Protein AF-A0AAU9JVV6-F1 (afdb_monomer_lite)

Radius of gyration: 43.35 Å; chains: 1; bounding box: 94×38×134 Å

Foldseek 3Di:
DLLLLLLLVVLVVCLVPVDDCNVVSLVVNVVVLVVLVVVLVVLVVCLVVLVVFPLSCLQPDFAQWAWFPVPHTDTGTGRPNVLSVLLNVLSVQLVVCSVPVVRNVRSSCRCNLCNPFRNVVSVLVSLVSSLVVQLVVLVVVVVVVVVVVVVVVVVVVVVLVVVLVVLVVVLVVVLVLVQVLVLLVLVVVLVVVQVVVVVVCVVPVDDPNPVSVVVSVVVSVVDDRDRDPPSVVVVVLVVVLVVLVVVLVCCCVVPQVVVLSVLSSVLSVLLSLLVLLLSLLSVLLSLLLLLLCVVVVRHPCVVPVPTDDRSVVSNVVSVVVNVVSLVVNVVSVVSFDPVLVCQQQADCPDPDPLCRRHLPRSSVVLNVLSNCLSVDDPCNPVSSVVSSVSSVVSSVSSVVSSVVSNVVSVVVSVVSVVVSVVSVVVSVVVSVCCCVPPVVVVVVVVVVVVVVSVVSVVPRDCVVVPPDDDPVVVVVVVVVVVVD

Organism: NCBI:txid1481888

Secondary structure (DSSP, 8-state):
-HHHHHHHHHHHHHHHTT-TTHHHHHHHHHHHHHHHHHHHHHHHHHHHHHTTSGGGGGGTS--EEEEE-SSS-EEEEE-HHHHHHHHHHHHHHHHHTTT-HHHHHHHHHHHHHHHHSHHHHHHHHHHHHHHHHHHHHHHHHHHHHHHHHHHHHHHHHHHHHHHHHHHHHHHHHHHHHHHHHHHHHHHHHHHHHHHHHHHHHHHH----HHHHHHHHHHHHHT-PPP----HHHHHHHHHHHHHHHHHHHHIIIIIIHHHHHHHHHHHHHHHHHHHHHHHHHHHHHHHHHHHHHHTTT--GGGG-TTS---HHHHHHHHHHHHHHHHHHHHHTGGGS-HHHHHHHH---S-SSGGGGGHHHHHHHHHHHHHHHHTT--SSHHHHHHHHHHHHHHHHHHHHHHHHHHHHHHHHHHHHHHHHHHHHHHHHHHHHHHHIIIIIHHHHHHHHHHHHHHHHHHHHS-GGGGTTS--THHHHHHHHHHTT-

pLDDT: mean 82.46, std 12.77, range [29.02, 95.94]

Sequence (484 aa):
MIASAQYARTIDFCAKYDKAEINTYIELLQASKSNFLTHQNNLLNNYYSWSYCDSSKIVKTSFLSTWDFLNTPKVFYKNLHDEIDLFVENSENLIYNLNRPEDYVDSLQFLISNGFGETFKQVNSSLYGLIDCEKNQIYKLNFTVKLLVIIESALAGTCIIVLIMIVYLISKRYNLLWNFIIQAATVTYFDLVALCIDRLSSVHGVNFNQEYQDAVQKNISKGKKVNFTVSSRYILRLLILFSITIVYYVCVHVYIYPTCEKYLIERPELLATYISRRALTPAIGFWAREAGLQRFGKEFWTLNPYFFSNPEEELDKTLSSFYYLNKQLLQRMQYMSSIVKSNLFEYKNTSTPGFKYGTFWYTNLLFYDAWDLQYDKENFFEASQNLTNSLTQLQQLMTKIYEVIDQTSQNMILEKSNFILYAAVAYVLTIIILYFLYYLPYIEYEMERLSKLQVIISIIPPSIKSEKSPKHYQEASFQITTIK

Structure (mmCIF, N/CA/C/O backbone):
data_AF-A0AAU9JVV6-F1
#
_entry.id   AF-A0AAU9JVV6-F1
#
loop_
_atom_site.group_PDB
_atom_site.id
_atom_site.type_symbol
_atom_site.label_atom_id
_atom_site.label_alt_id
_atom_site.label_comp_id
_atom_site.label_asym_id
_atom_site.label_entity_id
_atom_site.label_seq_id
_atom_site.pdbx_PDB_ins_code
_atom_site.Cartn_x
_atom_site.Cartn_y
_atom_site.Cartn_z
_atom_site.occupancy
_atom_site.B_iso_or_equiv
_atom_site.auth_seq_id
_atom_site.auth_comp_id
_atom_site.auth_asym_id
_atom_site.auth_atom_id
_atom_site.pdbx_PDB_model_num
ATOM 1 N N . MET A 1 1 ? 5.834 -0.823 -21.325 1.00 89.56 1 MET A N 1
ATOM 2 C CA . MET A 1 1 ? 6.298 0.301 -22.163 1.00 89.56 1 MET A CA 1
ATOM 3 C C . MET A 1 1 ? 7.819 0.347 -22.152 1.00 89.56 1 MET A C 1
ATOM 5 O O . MET A 1 1 ? 8.388 -0.115 -23.125 1.00 89.56 1 MET A O 1
ATOM 9 N N . ILE A 1 2 ? 8.480 0.727 -21.045 1.00 91.12 2 ILE A N 1
ATOM 10 C CA . ILE A 1 2 ? 9.960 0.747 -20.946 1.00 91.12 2 ILE A CA 1
ATOM 11 C C . ILE A 1 2 ? 10.627 -0.570 -21.380 1.00 91.12 2 ILE A C 1
ATOM 13 O O . ILE A 1 2 ? 11.502 -0.562 -22.236 1.00 91.12 2 ILE A O 1
ATOM 17 N N . ALA A 1 3 ? 10.212 -1.712 -20.816 1.00 89.56 3 ALA A N 1
ATOM 18 C CA . ALA A 1 3 ? 10.808 -3.004 -21.175 1.00 89.56 3 ALA A CA 1
ATOM 19 C C . ALA A 1 3 ? 10.641 -3.321 -22.673 1.00 89.56 3 ALA A C 1
ATOM 21 O O . ALA A 1 3 ? 11.586 -3.742 -23.324 1.00 89.56 3 ALA A O 1
ATOM 22 N N . SER A 1 4 ? 9.464 -3.043 -23.239 1.00 90.88 4 SER A N 1
ATOM 23 C CA . SER A 1 4 ? 9.170 -3.225 -24.666 1.00 90.88 4 SER A CA 1
ATOM 24 C C . SER A 1 4 ? 10.064 -2.343 -25.544 1.00 90.88 4 SER A C 1
ATOM 26 O O . SER A 1 4 ? 10.601 -2.825 -26.534 1.00 90.88 4 SER A O 1
ATOM 28 N N . ALA A 1 5 ? 10.293 -1.088 -25.142 1.00 90.94 5 ALA A N 1
ATOM 29 C CA . ALA A 1 5 ? 11.223 -0.177 -25.805 1.00 90.94 5 ALA A CA 1
ATOM 30 C C . ALA A 1 5 ? 12.676 -0.682 -25.742 1.00 90.94 5 ALA A C 1
ATOM 32 O O . ALA A 1 5 ? 13.387 -0.667 -26.747 1.00 90.94 5 ALA A O 1
ATOM 33 N N . GLN A 1 6 ? 13.107 -1.200 -24.586 1.00 90.44 6 GLN A N 1
ATOM 34 C CA . GLN A 1 6 ? 14.421 -1.831 -24.441 1.00 90.44 6 GLN A CA 1
ATOM 35 C C . GLN A 1 6 ? 14.557 -3.067 -25.343 1.00 90.44 6 GLN A C 1
ATOM 37 O O . GLN A 1 6 ? 15.586 -3.235 -26.001 1.00 90.44 6 GLN A O 1
ATOM 42 N N . TYR A 1 7 ? 13.542 -3.933 -25.398 1.00 90.44 7 TYR A N 1
ATOM 43 C CA . TYR A 1 7 ? 13.557 -5.119 -26.258 1.00 90.44 7 TYR A CA 1
ATOM 44 C C . TYR A 1 7 ? 13.590 -4.727 -27.735 1.00 90.44 7 TYR A C 1
ATOM 46 O O . TYR A 1 7 ? 14.461 -5.208 -28.450 1.00 90.44 7 TYR A O 1
ATOM 54 N N . ALA A 1 8 ? 12.746 -3.785 -28.164 1.00 90.75 8 ALA A N 1
ATOM 55 C CA . ALA A 1 8 ? 12.738 -3.245 -29.523 1.00 90.75 8 ALA A CA 1
ATOM 56 C C . ALA A 1 8 ? 14.115 -2.703 -29.937 1.00 90.75 8 ALA A C 1
ATOM 58 O O . ALA A 1 8 ? 14.640 -3.059 -30.992 1.00 90.75 8 ALA A O 1
ATOM 59 N N . ARG A 1 9 ? 14.762 -1.918 -29.066 1.00 88.12 9 ARG A N 1
ATOM 60 C CA . ARG A 1 9 ? 16.122 -1.427 -29.316 1.00 88.12 9 ARG A CA 1
ATOM 61 C C . ARG A 1 9 ? 17.165 -2.543 -29.347 1.00 88.12 9 ARG A C 1
ATOM 63 O O . ARG A 1 9 ? 18.124 -2.470 -30.109 1.00 88.12 9 ARG A O 1
ATOM 70 N N . THR A 1 10 ? 16.999 -3.578 -28.528 1.00 86.69 10 THR A N 1
ATOM 71 C CA . THR A 1 10 ? 17.888 -4.751 -28.542 1.00 86.69 10 THR A CA 1
ATOM 72 C C . THR A 1 10 ? 17.740 -5.549 -29.832 1.00 86.69 10 THR A C 1
ATOM 74 O O . THR A 1 10 ? 18.747 -5.965 -30.392 1.00 86.69 10 THR A O 1
ATOM 77 N N . ILE A 1 11 ? 16.519 -5.692 -30.343 1.00 88.69 11 ILE A N 1
ATOM 78 C CA . ILE A 1 11 ? 16.235 -6.329 -31.631 1.00 88.69 11 ILE A CA 1
ATOM 79 C C . ILE A 1 11 ? 16.906 -5.555 -32.772 1.00 88.69 11 ILE A C 1
ATOM 81 O O . ILE A 1 11 ? 17.642 -6.160 -33.545 1.00 88.69 11 ILE A O 1
ATOM 85 N N . ASP A 1 12 ? 16.732 -4.229 -32.836 1.00 87.69 12 ASP A N 1
ATOM 86 C CA . ASP A 1 12 ? 17.397 -3.376 -33.838 1.00 87.69 12 ASP A CA 1
ATOM 87 C C . ASP A 1 12 ? 18.925 -3.525 -33.793 1.00 87.69 12 ASP A C 1
ATOM 89 O O . ASP A 1 12 ? 19.593 -3.650 -34.820 1.00 87.69 12 ASP A O 1
ATOM 93 N N . PHE A 1 13 ? 19.481 -3.565 -32.583 1.00 82.69 13 PHE A N 1
ATOM 94 C CA . PHE A 1 13 ? 20.904 -3.781 -32.377 1.00 82.69 13 PHE A CA 1
ATOM 95 C C . PHE A 1 13 ? 21.363 -5.161 -32.876 1.00 82.69 13 PHE A C 1
ATOM 97 O O . PHE A 1 13 ? 22.347 -5.252 -33.608 1.00 82.69 13 PHE A O 1
ATOM 104 N N . CYS A 1 14 ? 20.650 -6.234 -32.530 1.00 84.00 14 CYS A N 1
ATOM 105 C CA . CYS A 1 14 ? 20.968 -7.586 -32.994 1.00 84.00 14 CYS A CA 1
ATOM 106 C C . CYS A 1 14 ? 20.831 -7.733 -34.515 1.00 84.00 14 CYS A C 1
ATOM 108 O O . CYS A 1 14 ? 21.661 -8.409 -35.119 1.00 84.00 14 CYS A O 1
ATOM 110 N N . ALA A 1 15 ? 19.835 -7.084 -35.127 1.00 84.38 15 ALA A N 1
ATOM 111 C CA . ALA A 1 15 ? 19.598 -7.119 -36.569 1.00 84.38 15 ALA A CA 1
ATOM 112 C C . ALA A 1 15 ? 20.719 -6.423 -37.357 1.00 84.38 15 ALA A C 1
ATOM 114 O O . ALA A 1 15 ? 21.176 -6.935 -38.374 1.00 84.38 15 ALA A O 1
ATOM 115 N N . LYS A 1 16 ? 21.200 -5.269 -36.874 1.00 81.94 16 LYS A N 1
ATOM 116 C CA . LYS A 1 16 ? 22.252 -4.484 -37.548 1.00 81.94 16 LYS A CA 1
ATOM 117 C C . LYS A 1 16 ? 23.660 -5.053 -37.386 1.00 81.94 16 LYS A C 1
ATOM 119 O O . LYS A 1 16 ? 24.524 -4.755 -38.208 1.00 81.94 16 LYS A O 1
ATOM 124 N N . TYR A 1 17 ? 23.908 -5.817 -36.325 1.00 76.69 17 TYR A N 1
ATOM 125 C CA . TYR A 1 17 ? 25.248 -6.307 -35.974 1.00 76.69 17 TYR A CA 1
ATOM 126 C C . TYR A 1 17 ? 25.350 -7.842 -35.939 1.00 76.69 17 TYR A C 1
ATOM 128 O O . TYR A 1 17 ? 26.264 -8.363 -35.307 1.00 76.69 17 TYR A O 1
ATOM 136 N N . ASP A 1 18 ? 24.425 -8.529 -36.623 1.00 62.50 18 ASP A N 1
ATOM 137 C CA . ASP A 1 18 ? 24.408 -9.972 -36.930 1.00 62.50 18 ASP A CA 1
ATOM 138 C C . ASP A 1 18 ? 24.695 -10.890 -35.726 1.00 62.50 18 ASP A C 1
ATOM 140 O O . ASP A 1 18 ? 25.709 -11.587 -35.650 1.00 62.50 18 ASP A O 1
ATOM 144 N N . LYS A 1 19 ? 23.801 -10.855 -34.726 1.00 64.88 19 LYS A N 1
ATOM 145 C CA . LYS A 1 19 ? 23.936 -11.637 -33.483 1.00 64.88 19 LYS A CA 1
ATOM 146 C C . LYS A 1 19 ? 22.881 -12.737 -33.326 1.00 64.88 19 LYS A C 1
ATOM 148 O O . LYS A 1 19 ? 21.687 -12.502 -33.486 1.00 64.88 19 LYS A O 1
ATOM 153 N N . ALA A 1 20 ? 23.334 -13.906 -32.860 1.00 57.50 20 ALA A N 1
ATOM 154 C CA . ALA A 1 20 ? 22.593 -15.173 -32.774 1.00 57.50 20 ALA A CA 1
ATOM 155 C C . ALA A 1 20 ? 21.358 -15.218 -31.835 1.00 57.50 20 ALA A C 1
ATOM 157 O O . ALA A 1 20 ? 20.660 -16.227 -31.815 1.00 57.50 20 ALA A O 1
ATOM 158 N N . GLU A 1 21 ? 21.048 -14.163 -31.072 1.00 73.62 21 GLU A N 1
ATOM 159 C CA . GLU A 1 21 ? 19.985 -14.183 -30.041 1.00 73.62 21 GLU A CA 1
ATOM 160 C C . GLU A 1 21 ? 18.763 -13.301 -30.350 1.00 73.62 21 GLU A C 1
ATOM 162 O O . GLU A 1 21 ? 17.940 -13.050 -29.470 1.00 73.62 21 GLU A O 1
ATOM 167 N N . ILE A 1 22 ? 18.591 -12.841 -31.594 1.00 84.00 22 ILE A N 1
ATOM 168 C CA . ILE A 1 22 ? 17.461 -11.966 -31.956 1.00 84.00 22 ILE A CA 1
ATOM 169 C C . ILE A 1 22 ? 16.087 -12.588 -31.639 1.00 84.00 22 ILE A C 1
ATOM 171 O O . ILE A 1 22 ? 15.191 -11.892 -31.160 1.00 84.00 22 ILE A O 1
ATOM 175 N N . ASN A 1 23 ? 15.949 -13.907 -31.815 1.00 85.75 23 ASN A N 1
ATOM 176 C CA . ASN A 1 23 ? 14.704 -14.643 -31.578 1.00 85.75 23 ASN A CA 1
ATOM 177 C C . ASN A 1 23 ? 14.239 -14.555 -30.118 1.00 85.75 23 ASN A C 1
ATOM 179 O O . ASN A 1 23 ? 13.057 -14.334 -29.873 1.00 85.75 23 ASN A O 1
ATOM 183 N N . THR A 1 24 ? 15.161 -14.626 -29.154 1.00 85.00 24 THR A N 1
ATOM 184 C CA . THR A 1 24 ? 14.841 -14.498 -27.723 1.00 85.00 24 THR A CA 1
ATOM 185 C C . THR A 1 24 ? 14.181 -13.151 -27.421 1.00 85.00 24 THR A C 1
ATOM 187 O O . THR A 1 24 ? 13.206 -13.075 -26.676 1.00 85.00 24 THR A O 1
ATOM 190 N N . TYR A 1 25 ? 14.676 -12.065 -28.018 1.00 85.69 25 TYR A N 1
ATOM 191 C CA . TYR A 1 25 ? 14.116 -10.730 -27.798 1.00 85.69 25 TYR A CA 1
ATOM 192 C C . TYR A 1 25 ? 12.789 -10.515 -28.526 1.00 85.69 25 TYR A C 1
ATOM 194 O O . TYR A 1 25 ? 11.922 -9.816 -27.999 1.00 85.69 25 TYR A O 1
ATOM 202 N N . ILE A 1 26 ? 12.599 -11.149 -29.688 1.00 89.12 26 ILE A N 1
ATOM 203 C CA . ILE A 1 26 ? 11.301 -11.199 -30.374 1.00 89.12 26 ILE A CA 1
ATOM 204 C C . ILE A 1 26 ? 10.266 -11.895 -29.483 1.00 89.12 26 ILE A C 1
ATOM 206 O O . ILE A 1 26 ? 9.186 -11.345 -29.270 1.00 89.12 26 ILE A O 1
ATOM 210 N N . GLU A 1 27 ? 10.602 -13.045 -28.892 1.00 89.56 2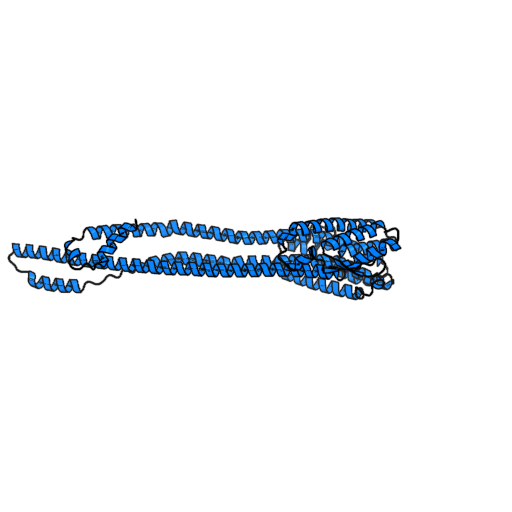7 GLU A N 1
ATOM 211 C CA . GLU A 1 27 ? 9.721 -13.759 -27.958 1.00 89.56 27 GLU A CA 1
ATOM 212 C C . GLU A 1 27 ? 9.373 -12.907 -26.728 1.00 89.56 27 GLU A C 1
ATOM 214 O O . GLU A 1 27 ? 8.213 -12.847 -26.319 1.00 89.56 27 GLU A O 1
ATOM 219 N N . LEU A 1 28 ? 10.344 -12.185 -26.156 1.00 88.06 28 LEU A N 1
ATOM 220 C CA . LEU A 1 28 ? 10.105 -11.275 -25.028 1.00 88.06 28 LEU A CA 1
ATOM 221 C C . LEU A 1 28 ? 9.197 -10.094 -25.405 1.00 88.06 28 LEU A C 1
ATOM 223 O O . LEU A 1 28 ? 8.327 -9.704 -24.617 1.00 88.06 28 LEU A O 1
ATOM 227 N N . LEU A 1 29 ? 9.361 -9.534 -26.606 1.00 89.12 29 LEU A N 1
ATOM 228 C CA . LEU A 1 29 ? 8.499 -8.467 -27.114 1.00 89.12 29 LEU A CA 1
ATOM 229 C C . LEU A 1 29 ? 7.067 -8.977 -27.357 1.00 89.12 29 LEU A C 1
ATOM 231 O O . LEU A 1 29 ? 6.103 -8.328 -26.945 1.00 89.12 29 LEU A O 1
ATOM 235 N N . GLN A 1 30 ? 6.912 -10.182 -27.912 1.00 90.00 30 GLN A N 1
ATOM 236 C CA . GLN A 1 30 ? 5.614 -10.851 -28.068 1.00 90.00 30 GLN A CA 1
ATOM 237 C C . GLN A 1 30 ? 4.963 -11.189 -26.717 1.00 90.00 30 GLN A C 1
ATOM 239 O O . GLN A 1 30 ? 3.762 -10.983 -26.529 1.00 90.00 30 GLN A O 1
ATOM 244 N N . ALA A 1 31 ? 5.739 -11.640 -25.731 1.00 87.50 31 ALA A N 1
ATOM 245 C CA . ALA A 1 31 ? 5.242 -11.861 -24.376 1.00 87.50 31 ALA A CA 1
ATOM 246 C C . ALA A 1 31 ? 4.754 -10.548 -23.737 1.00 87.50 31 ALA A C 1
ATOM 248 O O . ALA A 1 31 ? 3.715 -10.522 -23.070 1.00 87.50 31 ALA A O 1
ATOM 249 N N . SER A 1 32 ? 5.447 -9.429 -23.990 1.00 86.12 32 SER A N 1
ATOM 250 C CA . SER A 1 32 ? 5.004 -8.101 -23.549 1.00 86.12 32 SER A CA 1
ATOM 251 C C . SER A 1 32 ? 3.629 -7.736 -24.112 1.00 86.12 32 SER A C 1
ATOM 253 O O . SER A 1 32 ? 2.831 -7.160 -23.373 1.00 86.12 32 SER A O 1
ATOM 255 N N . LYS A 1 33 ? 3.321 -8.093 -25.367 1.00 87.25 33 LYS A N 1
ATOM 256 C CA . LYS A 1 33 ? 1.985 -7.906 -25.963 1.00 87.25 33 LYS A CA 1
ATOM 257 C C . LYS A 1 33 ? 0.905 -8.642 -25.169 1.00 87.25 33 LYS A C 1
ATOM 259 O O . LYS A 1 33 ? -0.094 -8.033 -24.793 1.00 87.25 33 LYS A O 1
ATOM 264 N N . SER A 1 34 ? 1.103 -9.930 -24.881 1.00 86.31 34 SER A N 1
ATOM 265 C CA . SER A 1 34 ? 0.128 -10.714 -24.104 1.00 86.31 34 SER A CA 1
ATOM 266 C C . SER A 1 34 ? -0.136 -10.085 -22.731 1.00 86.31 34 SER A C 1
ATOM 268 O O . SER A 1 34 ? -1.281 -10.004 -22.276 1.00 86.31 34 SER A O 1
ATOM 270 N N . ASN A 1 35 ? 0.919 -9.579 -22.088 1.00 86.69 35 ASN A N 1
ATOM 271 C CA . ASN A 1 35 ? 0.806 -8.887 -20.807 1.00 86.69 35 ASN A CA 1
ATOM 272 C C . ASN A 1 35 ? 0.032 -7.569 -20.933 1.00 86.69 35 ASN A C 1
ATOM 274 O O . ASN A 1 35 ? -0.825 -7.295 -20.096 1.00 86.69 35 ASN A O 1
ATOM 278 N N . PHE A 1 36 ? 0.283 -6.773 -21.977 1.00 87.44 36 PHE A N 1
ATOM 279 C CA . PHE A 1 36 ? -0.456 -5.534 -22.227 1.00 87.44 36 PHE A CA 1
ATOM 280 C C . PHE A 1 36 ? -1.956 -5.778 -22.376 1.00 87.44 36 PHE A C 1
ATOM 282 O O . PHE A 1 36 ? -2.727 -5.159 -21.649 1.00 87.44 36 PHE A O 1
ATOM 289 N N . LEU A 1 37 ? -2.359 -6.726 -23.225 1.00 87.31 37 LEU A N 1
ATOM 290 C CA . LEU A 1 37 ? -3.771 -7.063 -23.441 1.00 87.31 37 LEU A CA 1
ATOM 291 C C . LEU A 1 37 ? -4.439 -7.566 -22.153 1.00 87.31 37 LEU A C 1
ATOM 293 O O . LEU A 1 37 ? -5.558 -7.177 -21.817 1.00 87.31 37 LEU A O 1
ATOM 297 N N . THR A 1 38 ? -3.730 -8.391 -21.378 1.00 89.25 38 THR A N 1
ATOM 298 C CA . THR A 1 38 ? -4.221 -8.879 -20.081 1.00 89.25 38 THR A CA 1
ATOM 299 C C . THR A 1 38 ? -4.427 -7.725 -19.096 1.00 89.25 38 THR A C 1
ATOM 301 O O . THR A 1 38 ? -5.477 -7.621 -18.460 1.00 89.25 38 THR A O 1
ATOM 304 N N . HIS A 1 39 ? -3.451 -6.821 -18.980 1.00 87.50 39 HIS A N 1
ATOM 305 C CA . HIS A 1 39 ? -3.545 -5.662 -18.093 1.00 87.50 39 HIS A CA 1
ATOM 306 C C . HIS A 1 39 ? -4.611 -4.660 -18.548 1.00 87.50 39 HIS A C 1
ATOM 308 O O . HIS A 1 39 ? -5.326 -4.127 -17.706 1.00 87.50 39 HIS A O 1
ATOM 314 N N . GLN A 1 40 ? -4.764 -4.442 -19.850 1.00 88.31 40 GLN A N 1
ATOM 315 C CA . GLN A 1 40 ? -5.786 -3.577 -20.437 1.00 88.31 40 GLN A CA 1
ATOM 316 C C . GLN A 1 40 ? -7.198 -4.100 -20.137 1.00 88.31 40 GLN A C 1
ATOM 318 O O . GLN A 1 40 ? -8.038 -3.345 -19.647 1.00 88.31 40 GLN A O 1
ATOM 323 N N . ASN A 1 41 ? -7.438 -5.404 -20.316 1.00 89.00 41 ASN A N 1
ATOM 324 C CA . ASN A 1 41 ? -8.704 -6.041 -19.939 1.00 89.00 41 ASN A CA 1
ATOM 325 C C . ASN A 1 41 ? -8.983 -5.898 -18.437 1.00 89.00 41 ASN A C 1
ATOM 327 O O . ASN A 1 41 ? -10.090 -5.536 -18.040 1.00 89.00 41 ASN A O 1
ATOM 331 N N . ASN A 1 42 ? -7.972 -6.109 -17.591 1.00 88.06 42 ASN A N 1
ATOM 332 C CA . ASN A 1 42 ? -8.111 -5.930 -16.145 1.00 88.06 42 ASN A CA 1
ATOM 333 C C . ASN A 1 42 ? -8.394 -4.470 -15.757 1.00 88.06 42 ASN A C 1
ATOM 335 O O . ASN A 1 42 ? -9.186 -4.234 -14.844 1.00 88.06 42 ASN A O 1
ATOM 339 N N . LEU A 1 43 ? -7.785 -3.497 -16.439 1.00 86.44 43 LEU A N 1
ATOM 340 C CA . LEU A 1 43 ? -8.050 -2.072 -16.230 1.00 86.44 43 LEU A CA 1
ATOM 341 C C . LEU A 1 43 ? -9.498 -1.728 -16.595 1.00 86.44 43 LEU A C 1
ATOM 343 O O . LEU A 1 43 ? -10.194 -1.099 -15.802 1.00 86.44 43 LEU A O 1
ATOM 347 N N . LEU A 1 44 ? -9.983 -2.175 -17.754 1.00 88.25 44 LEU A N 1
ATOM 348 C CA . LEU A 1 44 ? -11.348 -1.886 -18.198 1.00 88.25 44 LEU A CA 1
ATOM 349 C C . LEU A 1 44 ? -12.405 -2.557 -17.316 1.00 88.25 44 LEU A C 1
ATOM 351 O O . LEU A 1 44 ? -13.344 -1.889 -16.880 1.00 88.25 44 LEU A O 1
ATOM 355 N N . ASN A 1 45 ? -12.224 -3.842 -17.000 1.00 90.56 45 ASN A N 1
ATOM 356 C CA . ASN A 1 45 ? -13.169 -4.613 -16.186 1.00 90.56 45 ASN A CA 1
ATOM 357 C C . ASN A 1 45 ? -13.307 -4.050 -14.769 1.00 90.56 45 ASN A C 1
ATOM 359 O O . ASN A 1 45 ? -14.390 -4.088 -14.190 1.00 90.56 45 ASN A O 1
ATOM 363 N N . ASN A 1 46 ? -12.224 -3.491 -14.224 1.00 87.62 46 ASN A N 1
ATOM 364 C CA . ASN A 1 46 ? -12.221 -2.929 -12.880 1.00 87.62 46 ASN A CA 1
ATOM 365 C C . ASN A 1 46 ? -12.440 -1.413 -12.850 1.00 87.62 46 ASN A C 1
ATOM 367 O O . ASN A 1 46 ? -12.484 -0.858 -11.763 1.00 87.62 46 ASN A O 1
ATOM 371 N N . TYR A 1 47 ? -12.588 -0.719 -13.985 1.00 88.69 47 TYR A N 1
ATOM 372 C CA . TYR A 1 47 ? -12.596 0.752 -14.035 1.00 88.69 47 TYR A CA 1
ATOM 373 C C . TYR A 1 47 ? -13.551 1.404 -13.025 1.00 88.69 47 TYR A C 1
ATOM 375 O O . TYR A 1 47 ? -13.191 2.362 -12.347 1.00 88.69 47 TYR A O 1
ATOM 383 N N . TYR A 1 48 ? -14.762 0.861 -12.885 1.00 89.00 48 TYR A N 1
ATOM 384 C CA . TYR A 1 48 ? -15.779 1.410 -11.987 1.00 89.00 48 TYR A CA 1
ATOM 385 C C . TYR A 1 48 ? -15.407 1.341 -10.501 1.00 89.00 48 TYR A C 1
ATOM 387 O O . TYR A 1 48 ? -15.954 2.111 -9.715 1.00 89.00 48 TYR A O 1
ATOM 395 N N . SER A 1 49 ? -14.495 0.449 -10.094 1.00 85.62 49 SER A N 1
ATOM 396 C CA . SER A 1 49 ? -14.108 0.344 -8.686 1.00 85.62 49 SER A CA 1
ATOM 397 C C . SER A 1 49 ? -13.155 1.453 -8.248 1.00 85.62 49 SER A C 1
ATOM 399 O O . SER A 1 49 ? -13.169 1.786 -7.072 1.00 85.62 49 SER A O 1
ATOM 401 N N . TRP A 1 50 ? -12.404 2.072 -9.166 1.00 85.00 50 TRP A N 1
ATOM 402 C CA . TRP A 1 50 ? -11.434 3.150 -8.891 1.00 85.00 50 TRP A CA 1
ATOM 403 C C . TRP A 1 50 ? -11.717 4.448 -9.669 1.00 85.00 50 TRP A C 1
ATOM 405 O O . TRP A 1 50 ? -10.965 5.420 -9.576 1.00 85.00 50 TRP A O 1
ATOM 415 N N . SER A 1 51 ? -12.845 4.521 -10.388 1.00 90.81 51 SER A N 1
ATOM 416 C CA . SER A 1 51 ? -13.248 5.705 -11.163 1.00 90.81 51 SER A CA 1
ATOM 417 C C . SER A 1 51 ? -13.567 6.940 -10.313 1.00 90.81 51 SER A C 1
ATOM 419 O O . SER A 1 51 ? -13.753 8.025 -10.857 1.00 90.81 51 SER A O 1
ATOM 421 N N . TYR A 1 52 ? -13.657 6.799 -8.986 1.00 89.69 52 TYR A N 1
ATOM 422 C CA . TYR A 1 52 ? -13.821 7.932 -8.070 1.00 89.69 52 TYR A CA 1
ATOM 423 C C . TYR A 1 52 ? -12.556 8.800 -7.963 1.00 89.69 52 TYR A C 1
ATOM 425 O O . TYR A 1 52 ? -12.638 9.932 -7.489 1.00 89.69 52 TYR A O 1
ATOM 433 N N . CYS A 1 53 ? -11.397 8.295 -8.397 1.00 92.19 53 CYS A N 1
ATOM 434 C CA . CYS A 1 53 ? -10.151 9.052 -8.439 1.00 92.19 53 CYS A CA 1
ATOM 435 C C . CYS A 1 53 ? -10.018 9.829 -9.749 1.00 92.19 53 CYS A C 1
ATOM 437 O O . CYS A 1 53 ? -10.138 9.248 -10.823 1.00 92.19 53 CYS A O 1
ATOM 439 N N . ASP A 1 54 ? -9.670 11.116 -9.697 1.00 92.69 54 ASP A N 1
ATOM 440 C CA . ASP A 1 54 ? -9.501 11.930 -10.911 1.00 92.69 54 ASP A CA 1
ATOM 441 C C . ASP A 1 54 ? -8.408 11.395 -11.846 1.00 92.69 54 ASP A C 1
ATOM 443 O O . ASP A 1 54 ? -8.592 11.368 -13.062 1.00 92.69 54 ASP A O 1
ATOM 447 N N . SER A 1 55 ? -7.313 10.874 -11.292 1.00 92.62 55 SER A N 1
ATOM 448 C CA . SER A 1 55 ? -6.214 10.274 -12.059 1.00 92.62 55 SER A CA 1
ATOM 449 C C . SER A 1 55 ? -6.628 9.025 -12.846 1.00 92.62 55 SER A C 1
ATOM 451 O O . SER A 1 55 ? -5.939 8.635 -13.785 1.00 92.62 55 SER A O 1
ATOM 453 N N . SER A 1 56 ? -7.779 8.418 -12.524 1.00 92.19 56 SER A N 1
ATOM 454 C CA . SER A 1 56 ? -8.329 7.283 -13.279 1.00 92.19 56 SER A CA 1
ATOM 455 C C . SER A 1 56 ? -8.788 7.657 -14.687 1.00 92.19 56 SER A C 1
ATOM 457 O O . SER A 1 56 ? -8.880 6.797 -15.569 1.00 92.19 56 SER A O 1
ATOM 459 N N . LYS A 1 57 ? -9.064 8.949 -14.916 1.00 90.94 57 LYS A N 1
ATOM 460 C CA . LYS A 1 57 ? -9.561 9.475 -16.190 1.00 90.94 57 LYS A CA 1
ATOM 461 C C . LYS A 1 57 ? -8.626 9.130 -17.346 1.00 90.94 57 LYS A C 1
ATOM 463 O O . LYS A 1 57 ? -9.123 8.908 -18.445 1.00 90.94 57 LYS A O 1
ATOM 468 N N . ILE A 1 58 ? -7.326 8.939 -17.081 1.00 91.62 58 ILE A N 1
ATOM 469 C CA . ILE A 1 58 ? -6.307 8.519 -18.059 1.00 91.62 58 ILE A CA 1
ATOM 470 C C . ILE A 1 58 ? -6.744 7.348 -18.940 1.00 91.62 58 ILE A C 1
ATOM 472 O O . ILE A 1 58 ? -6.369 7.278 -20.104 1.00 91.62 58 ILE A O 1
ATOM 476 N N . VAL A 1 59 ? -7.575 6.445 -18.418 1.00 89.75 59 VAL A N 1
ATOM 477 C CA . VAL A 1 59 ? -8.010 5.251 -19.147 1.00 89.75 59 VAL A CA 1
ATOM 478 C C . VAL A 1 59 ? -9.085 5.529 -20.189 1.00 89.75 59 VAL A C 1
ATOM 480 O O . VAL A 1 59 ? -9.133 4.821 -21.187 1.00 89.75 59 VAL A O 1
ATOM 483 N N . LYS A 1 60 ? -9.926 6.553 -20.002 1.00 88.00 60 LYS A N 1
ATOM 484 C CA . LYS A 1 60 ? -11.051 6.846 -20.912 1.00 88.00 60 LYS A CA 1
ATOM 485 C C . LYS A 1 60 ? -10.984 8.215 -21.584 1.00 88.00 60 LYS A C 1
ATOM 487 O O . LYS A 1 60 ? -11.647 8.417 -22.594 1.00 88.00 60 LYS A O 1
ATOM 492 N N . THR A 1 61 ? -10.233 9.167 -21.037 1.00 89.81 61 THR A N 1
ATOM 493 C CA . THR A 1 61 ? -10.136 10.532 -21.572 1.00 89.81 61 THR A CA 1
ATOM 494 C C . THR A 1 61 ? -8.815 10.741 -22.293 1.00 89.81 61 THR A C 1
ATOM 496 O O . THR A 1 61 ? -7.763 10.396 -21.758 1.00 89.81 61 THR A O 1
ATOM 499 N N . SER A 1 62 ? -8.869 11.348 -23.476 1.00 89.75 62 SER A N 1
ATOM 500 C CA . SER A 1 62 ? -7.696 11.575 -24.315 1.00 89.75 62 SER A CA 1
ATOM 501 C C . SER A 1 62 ? -6.862 12.762 -23.836 1.00 89.75 62 SER A C 1
ATOM 503 O O . SER A 1 62 ? -7.120 13.899 -24.224 1.00 89.75 62 SER A O 1
ATOM 505 N N . PHE A 1 63 ? -5.866 12.500 -22.992 1.00 88.94 63 PHE A N 1
ATOM 506 C CA . PHE A 1 63 ? -4.904 13.516 -22.551 1.00 88.94 63 PHE A CA 1
ATOM 507 C C . PHE A 1 63 ? -3.442 13.063 -22.552 1.00 88.94 63 PHE A C 1
ATOM 509 O O . PHE A 1 63 ? -2.571 13.896 -22.308 1.00 88.94 63 PHE A O 1
ATOM 516 N N . LEU A 1 64 ? -3.154 11.788 -22.832 1.00 88.69 64 LEU A N 1
ATOM 517 C CA . LEU A 1 64 ? -1.781 11.323 -22.971 1.00 88.69 64 LEU A CA 1
ATOM 518 C C . LEU A 1 64 ? -1.177 11.893 -24.244 1.00 88.69 64 LEU A C 1
ATOM 520 O O . LEU A 1 64 ? -1.703 11.645 -25.324 1.00 88.69 64 LEU A O 1
ATOM 524 N N . SER A 1 65 ? -0.094 12.653 -24.117 1.00 90.12 65 SER A N 1
ATOM 525 C CA . SER A 1 65 ? 0.656 13.131 -25.275 1.00 90.12 65 SER A CA 1
ATOM 526 C C . SER A 1 65 ? 1.461 11.978 -25.868 1.00 90.12 65 SER A C 1
ATOM 528 O O . SER A 1 65 ? 2.389 11.485 -25.223 1.00 90.12 65 SER A O 1
ATOM 530 N N . THR A 1 66 ? 1.117 11.585 -27.086 1.00 88.38 66 THR A N 1
ATOM 531 C CA . THR A 1 66 ? 1.736 10.498 -27.846 1.00 88.38 66 THR A CA 1
ATOM 532 C C . THR A 1 66 ? 2.426 11.078 -29.066 1.00 88.38 66 THR A C 1
ATOM 534 O O . THR A 1 66 ? 1.832 11.857 -29.813 1.00 88.38 66 THR A O 1
ATOM 537 N N . TRP A 1 67 ? 3.677 10.697 -29.276 1.00 85.12 67 TRP A N 1
ATOM 538 C CA . TRP A 1 67 ? 4.456 11.076 -30.443 1.00 85.12 67 TRP A CA 1
ATOM 539 C C . TRP A 1 67 ? 4.327 10.023 -31.533 1.00 85.12 67 TRP A C 1
ATOM 541 O O . TRP A 1 67 ? 4.603 8.848 -31.302 1.00 85.12 67 TRP A O 1
ATOM 551 N N . ASP A 1 68 ? 3.941 10.459 -32.722 1.00 83.25 68 ASP A N 1
ATOM 552 C CA . ASP A 1 68 ? 3.904 9.643 -33.929 1.00 83.25 68 ASP A CA 1
ATOM 553 C C . ASP A 1 68 ? 4.973 10.137 -34.908 1.00 83.25 68 ASP A C 1
ATOM 555 O O . ASP A 1 68 ? 5.163 11.347 -35.080 1.00 83.25 68 ASP A O 1
ATOM 559 N N . PHE A 1 69 ? 5.681 9.191 -35.518 1.00 72.75 69 PHE A N 1
ATOM 560 C CA . PHE A 1 69 ? 6.860 9.432 -36.348 1.00 72.75 69 PHE A CA 1
ATOM 561 C C . PHE A 1 69 ? 6.622 9.130 -37.830 1.00 72.75 69 PHE A C 1
ATOM 563 O O . PHE A 1 69 ? 7.542 9.275 -38.628 1.00 72.75 69 PHE A O 1
ATOM 570 N N . LEU A 1 70 ? 5.386 8.810 -38.228 1.00 66.44 70 LEU A N 1
ATOM 571 C CA . LEU A 1 70 ? 5.051 8.533 -39.623 1.00 66.44 70 LEU A CA 1
ATOM 572 C C . LEU A 1 70 ? 5.268 9.784 -40.511 1.00 66.44 70 LEU A C 1
ATOM 574 O O . LEU A 1 70 ? 4.476 10.734 -40.495 1.00 66.44 70 LEU A O 1
ATOM 578 N N . ASN A 1 71 ? 6.343 9.790 -41.308 1.00 60.78 71 ASN A N 1
ATOM 579 C CA . ASN A 1 71 ? 6.823 10.867 -42.201 1.00 60.78 71 ASN A CA 1
ATOM 580 C C . ASN A 1 71 ? 7.293 12.184 -41.535 1.00 60.78 71 ASN A C 1
ATOM 582 O O . ASN A 1 71 ? 8.275 12.773 -41.984 1.00 60.78 71 ASN A O 1
ATOM 586 N N . THR A 1 72 ? 6.597 12.693 -40.509 1.00 70.31 72 THR A N 1
ATOM 587 C CA . THR A 1 72 ? 6.967 13.913 -39.757 1.00 70.31 72 THR A CA 1
ATOM 588 C C . THR A 1 72 ? 6.520 13.801 -38.295 1.00 70.31 72 THR A C 1
ATOM 590 O O . THR A 1 72 ? 5.360 13.435 -38.094 1.00 70.31 72 THR A O 1
ATOM 593 N N . PRO A 1 73 ? 7.337 14.201 -37.297 1.00 75.62 73 PRO A N 1
ATOM 594 C CA . PRO A 1 73 ? 6.964 14.110 -35.886 1.00 75.62 73 PRO A CA 1
ATOM 595 C C . PRO A 1 73 ? 5.700 14.917 -35.569 1.00 75.62 73 PRO A C 1
ATOM 597 O O . PRO A 1 73 ? 5.663 16.134 -35.777 1.00 75.62 73 PRO A O 1
ATOM 600 N N . LYS A 1 74 ? 4.663 14.253 -35.052 1.00 84.69 74 LYS A N 1
ATOM 601 C CA . LYS A 1 74 ? 3.403 14.880 -34.620 1.00 84.69 74 LYS A CA 1
ATOM 602 C C . LYS A 1 74 ? 3.025 14.417 -33.220 1.00 84.69 74 LYS A C 1
ATOM 604 O O . LYS A 1 74 ? 3.244 13.266 -32.861 1.00 84.69 74 LYS A O 1
ATOM 609 N N . VAL A 1 75 ? 2.424 15.321 -32.447 1.00 85.94 75 VAL A N 1
ATOM 610 C CA . VAL A 1 75 ? 1.880 15.014 -31.119 1.00 85.94 75 VAL A CA 1
ATOM 611 C C . VAL A 1 75 ? 0.376 14.828 -31.224 1.00 85.94 75 VAL A C 1
ATOM 613 O O . VAL A 1 75 ? -0.333 15.716 -31.699 1.00 85.94 75 VAL A O 1
ATOM 616 N N . PHE A 1 76 ? -0.108 13.694 -30.737 1.00 89.56 76 PHE A N 1
ATOM 617 C CA . PHE A 1 76 ? -1.523 13.387 -30.591 1.00 89.56 76 PHE A CA 1
ATOM 618 C C . PHE A 1 76 ? -1.878 13.216 -29.119 1.00 89.56 76 PHE A C 1
ATOM 620 O O . PHE A 1 76 ? -1.016 12.936 -28.292 1.00 89.56 76 PHE A O 1
ATOM 627 N N . TYR A 1 77 ? -3.159 13.376 -28.794 1.00 91.62 77 TYR A N 1
ATOM 628 C CA . TYR A 1 77 ? -3.669 13.109 -27.455 1.00 91.62 77 TYR A CA 1
ATOM 629 C C . TYR A 1 77 ? -4.522 11.848 -27.474 1.00 91.62 77 TYR A C 1
ATOM 631 O O . TYR A 1 77 ? -5.510 11.773 -28.212 1.00 91.62 77 TYR A O 1
ATOM 639 N N . LYS A 1 78 ? -4.139 10.860 -26.670 1.00 91.69 78 LYS A N 1
ATOM 640 C CA . LYS A 1 78 ? -4.794 9.552 -26.580 1.00 91.69 78 LYS A CA 1
ATOM 641 C C . LYS A 1 78 ? -5.161 9.217 -25.141 1.00 91.69 78 LYS A C 1
ATOM 643 O O . LYS A 1 78 ? -4.742 9.884 -24.196 1.00 91.69 78 LYS A O 1
ATOM 648 N N . ASN A 1 79 ? -6.038 8.239 -24.969 1.00 93.00 79 ASN A N 1
ATOM 649 C CA . ASN A 1 79 ? -6.281 7.635 -23.663 1.00 93.00 79 ASN A CA 1
ATOM 650 C C . ASN A 1 79 ? -5.323 6.436 -23.488 1.00 93.00 79 ASN A C 1
ATOM 652 O O . ASN A 1 79 ? -4.710 5.986 -24.455 1.00 93.00 79 ASN A O 1
ATOM 656 N N . LEU A 1 80 ? -5.176 5.913 -22.268 1.00 91.69 80 LEU A N 1
ATOM 657 C CA . LEU A 1 80 ? -4.259 4.797 -21.993 1.00 91.69 80 LEU A CA 1
ATOM 658 C C . LEU A 1 80 ? -4.635 3.515 -22.745 1.00 91.69 80 LEU A C 1
ATOM 660 O O . LEU A 1 80 ? -3.756 2.722 -23.059 1.00 91.69 80 LEU A O 1
ATOM 664 N N . HIS A 1 81 ? -5.924 3.292 -23.001 1.00 90.81 81 HIS A N 1
ATOM 665 C CA . HIS A 1 81 ? -6.388 2.116 -23.728 1.00 90.81 81 HIS A CA 1
ATOM 666 C C . HIS A 1 81 ? -5.905 2.151 -25.185 1.00 90.81 81 HIS A C 1
ATOM 668 O O . HIS A 1 81 ? -5.211 1.224 -25.594 1.00 90.81 81 HIS A O 1
ATOM 674 N N . ASP A 1 82 ? -6.163 3.250 -25.896 1.00 92.06 82 ASP A N 1
ATOM 675 C CA . ASP A 1 82 ? -5.701 3.474 -27.269 1.00 92.06 82 ASP A CA 1
ATOM 676 C C . ASP A 1 82 ? -4.164 3.471 -27.352 1.00 92.06 82 ASP A C 1
ATOM 678 O O . ASP A 1 82 ? -3.587 2.972 -28.314 1.00 92.06 82 ASP A O 1
ATOM 682 N N . GLU A 1 83 ? -3.483 4.028 -26.345 1.00 92.25 83 GLU A N 1
ATOM 683 C CA . GLU A 1 83 ? -2.017 4.062 -26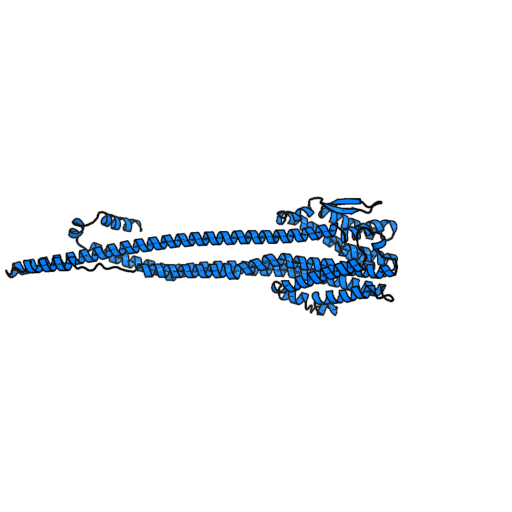.300 1.00 92.25 83 GLU A CA 1
ATOM 684 C C . GLU A 1 83 ? -1.414 2.658 -26.180 1.00 92.25 83 GLU A C 1
ATOM 686 O O . GLU A 1 83 ? -0.398 2.357 -26.805 1.00 92.25 83 GLU A O 1
ATOM 691 N N . ILE A 1 84 ? -2.043 1.779 -25.393 1.00 92.06 84 ILE A N 1
ATOM 692 C CA . ILE A 1 84 ? -1.628 0.379 -25.287 1.00 92.06 84 ILE A CA 1
ATOM 693 C C . ILE A 1 84 ? -1.808 -0.336 -26.631 1.00 92.06 84 ILE A C 1
ATOM 695 O O . ILE A 1 84 ? -0.905 -1.072 -27.032 1.00 92.06 84 ILE A O 1
ATOM 699 N N . ASP A 1 85 ? -2.918 -0.098 -27.333 1.00 91.62 85 ASP A N 1
ATOM 700 C CA . ASP A 1 85 ? -3.170 -0.693 -28.650 1.00 91.62 85 ASP A CA 1
ATOM 701 C C . ASP A 1 85 ? -2.118 -0.250 -29.672 1.00 91.62 85 ASP A C 1
ATOM 703 O O . ASP A 1 85 ? -1.527 -1.094 -30.345 1.00 91.62 85 ASP A O 1
ATOM 707 N N . LEU A 1 86 ? -1.788 1.046 -29.709 1.00 92.00 86 LEU A N 1
ATOM 708 C CA . LEU A 1 86 ? -0.716 1.571 -30.561 1.00 92.00 86 LEU A CA 1
ATOM 709 C C . LEU A 1 86 ? 0.654 0.981 -30.199 1.00 92.00 86 LEU A C 1
ATOM 711 O O . LEU A 1 86 ? 1.457 0.689 -31.086 1.00 92.00 86 LEU A O 1
ATOM 715 N N . PHE A 1 87 ? 0.936 0.772 -28.909 1.00 91.69 87 PHE A N 1
ATOM 716 C CA . PHE A 1 87 ? 2.157 0.094 -28.462 1.00 91.69 87 PHE A CA 1
ATOM 717 C C . PHE A 1 87 ? 2.231 -1.353 -28.953 1.00 91.69 87 PHE A C 1
ATOM 719 O O . PHE A 1 87 ? 3.310 -1.824 -29.325 1.00 91.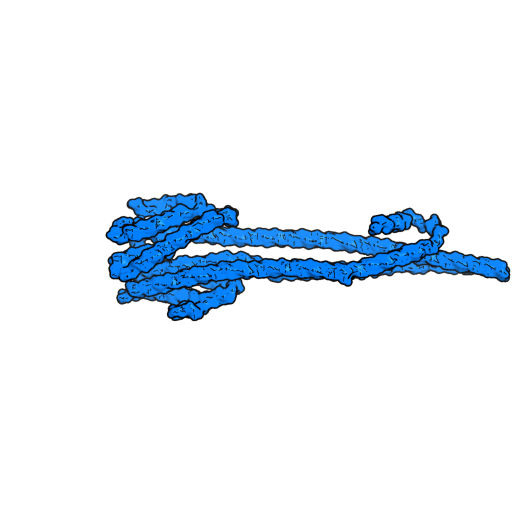69 87 PHE A O 1
ATOM 726 N N . VAL A 1 88 ? 1.106 -2.067 -28.934 1.00 92.81 88 VAL A N 1
ATOM 727 C CA . VAL A 1 88 ? 1.009 -3.440 -29.436 1.00 92.81 88 VAL A CA 1
ATOM 728 C C . VAL A 1 88 ? 1.198 -3.462 -30.951 1.00 92.81 88 VAL A C 1
ATOM 730 O O . VAL A 1 88 ? 2.064 -4.195 -31.423 1.00 92.81 88 VAL A O 1
ATOM 733 N N . GLU A 1 89 ? 0.475 -2.621 -31.688 1.00 93.62 89 GLU A N 1
ATOM 734 C CA . GLU A 1 89 ? 0.550 -2.526 -33.150 1.00 93.62 89 GLU A CA 1
ATOM 735 C C . GLU A 1 89 ? 1.975 -2.205 -33.622 1.00 93.62 89 GLU A C 1
ATOM 737 O O . GLU A 1 89 ? 2.533 -2.906 -34.463 1.00 93.62 89 GLU A O 1
ATOM 742 N N . ASN A 1 90 ? 2.631 -1.210 -33.017 1.00 92.44 90 ASN A N 1
ATOM 743 C CA . ASN A 1 90 ? 4.012 -0.866 -33.365 1.00 92.44 90 ASN A CA 1
ATOM 744 C C . ASN A 1 90 ? 5.015 -1.965 -32.985 1.00 92.44 90 ASN A C 1
ATOM 746 O O . ASN A 1 90 ? 6.022 -2.144 -33.670 1.00 92.44 90 ASN A O 1
ATOM 750 N N . SER A 1 91 ? 4.748 -2.737 -31.928 1.00 92.50 91 SER A N 1
ATOM 751 C CA . SER A 1 91 ? 5.575 -3.905 -31.596 1.00 92.50 91 SER A CA 1
ATOM 752 C C . SER A 1 91 ? 5.457 -4.999 -32.661 1.00 92.50 91 SER A C 1
ATOM 754 O O . SER A 1 91 ? 6.455 -5.632 -33.001 1.00 92.50 91 SER A O 1
ATOM 756 N N . GLU A 1 92 ? 4.260 -5.217 -33.206 1.00 92.31 92 GLU A N 1
ATOM 757 C CA . GLU A 1 92 ? 4.025 -6.185 -34.283 1.00 92.31 92 GLU A CA 1
ATOM 758 C C . GLU A 1 92 ? 4.628 -5.729 -35.606 1.00 92.31 92 GLU A C 1
ATOM 760 O O . GLU A 1 92 ? 5.327 -6.509 -36.255 1.00 92.31 92 GLU A O 1
ATOM 765 N N . ASN A 1 93 ? 4.420 -4.462 -35.966 1.00 91.75 93 ASN A N 1
ATOM 766 C CA . ASN A 1 93 ? 4.980 -3.868 -37.176 1.00 91.75 93 ASN A CA 1
ATOM 767 C C . ASN A 1 93 ? 6.510 -3.946 -37.171 1.00 91.75 93 ASN A C 1
ATOM 769 O O . ASN A 1 93 ? 7.101 -4.327 -38.179 1.00 91.75 93 ASN A O 1
ATOM 773 N N . LEU A 1 94 ? 7.155 -3.695 -36.024 1.00 91.75 94 LEU A N 1
ATOM 774 C CA . LEU A 1 94 ? 8.604 -3.848 -35.882 1.00 91.75 94 LEU A CA 1
ATOM 775 C C . LEU A 1 94 ? 9.071 -5.281 -36.168 1.00 91.75 94 LEU A C 1
ATOM 777 O O . LEU A 1 94 ? 10.061 -5.475 -36.871 1.00 91.75 94 LEU A O 1
ATOM 781 N N . ILE A 1 95 ? 8.368 -6.288 -35.639 1.00 91.00 95 ILE A N 1
ATOM 782 C CA . ILE A 1 95 ? 8.719 -7.701 -35.852 1.00 91.00 95 ILE A CA 1
ATOM 783 C C . ILE A 1 95 ? 8.479 -8.103 -37.313 1.00 91.00 95 ILE A C 1
ATOM 785 O O . ILE A 1 95 ? 9.314 -8.778 -37.912 1.00 91.00 95 ILE A O 1
ATOM 789 N N . TYR A 1 96 ? 7.351 -7.694 -37.894 1.00 90.81 96 TYR A N 1
ATOM 790 C CA . TYR A 1 96 ? 6.977 -8.042 -39.265 1.00 90.81 96 TYR A CA 1
ATOM 791 C C . TYR A 1 96 ? 7.924 -7.415 -40.300 1.00 90.81 96 TYR A C 1
ATOM 793 O O . TYR A 1 96 ? 8.337 -8.077 -41.255 1.00 90.81 96 TYR A O 1
ATOM 801 N N . ASN A 1 97 ? 8.328 -6.163 -40.074 1.00 90.00 97 ASN A N 1
ATOM 802 C CA . ASN A 1 97 ? 9.185 -5.400 -40.980 1.00 90.00 97 ASN A CA 1
ATOM 803 C C . ASN A 1 97 ? 10.683 -5.538 -40.683 1.00 90.00 97 ASN A C 1
ATOM 805 O O . ASN A 1 97 ? 11.485 -4.840 -41.293 1.00 90.00 97 ASN A O 1
ATOM 809 N N . LEU A 1 98 ? 11.096 -6.455 -39.805 1.00 86.25 98 LEU A N 1
ATOM 810 C CA . LEU A 1 98 ? 12.495 -6.613 -39.388 1.00 86.25 98 LEU A CA 1
ATOM 811 C C . LEU A 1 98 ? 13.480 -6.781 -40.565 1.00 86.25 98 LEU A C 1
ATOM 813 O O . LEU A 1 98 ? 14.616 -6.317 -40.511 1.00 86.25 98 LEU A O 1
ATOM 817 N N . ASN A 1 99 ? 13.029 -7.411 -41.653 1.00 81.94 99 ASN A N 1
ATOM 818 C CA . ASN A 1 99 ? 13.827 -7.648 -42.862 1.00 81.94 99 ASN A CA 1
ATOM 819 C C . ASN A 1 99 ? 13.915 -6.426 -43.801 1.00 81.94 99 ASN A C 1
ATOM 821 O O . ASN A 1 99 ? 14.573 -6.501 -44.839 1.00 81.94 99 ASN A O 1
ATOM 825 N N . ARG A 1 100 ? 13.229 -5.322 -43.484 1.00 82.94 100 ARG A N 1
ATOM 826 C CA . ARG A 1 100 ? 13.151 -4.096 -44.288 1.00 82.94 100 ARG A CA 1
ATOM 827 C C . ARG A 1 100 ? 13.504 -2.888 -43.416 1.00 82.94 100 ARG A C 1
ATOM 829 O O . ARG A 1 100 ? 12.634 -2.362 -42.728 1.00 82.94 100 ARG A O 1
ATOM 836 N N . PRO A 1 101 ? 14.772 -2.435 -43.435 1.00 71.75 101 PRO A N 1
ATOM 837 C CA . PRO A 1 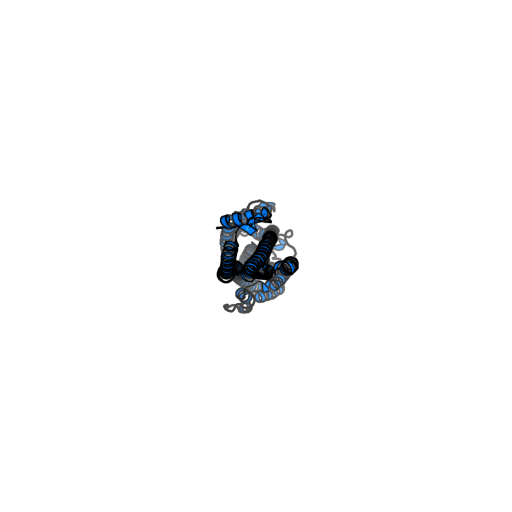101 ? 15.273 -1.416 -42.514 1.00 71.75 101 PRO A CA 1
ATOM 838 C C . PRO A 1 101 ? 14.482 -0.111 -42.501 1.00 71.75 101 PRO A C 1
ATOM 840 O O . PRO A 1 101 ? 14.318 0.485 -41.446 1.00 71.75 101 PRO A O 1
ATOM 843 N N . GLU A 1 102 ? 13.978 0.322 -43.653 1.00 75.56 102 GLU A N 1
ATOM 844 C CA . GLU A 1 102 ? 13.213 1.567 -43.776 1.00 75.56 102 GLU A CA 1
ATOM 845 C C . GLU A 1 102 ? 11.798 1.446 -43.180 1.00 75.56 102 GLU A C 1
ATOM 847 O O . GLU A 1 102 ? 11.272 2.424 -42.662 1.00 75.56 102 GLU A O 1
ATOM 852 N N . ASP A 1 103 ? 11.225 0.237 -43.148 1.00 78.56 103 ASP A N 1
ATOM 853 C CA . ASP A 1 103 ? 9.825 0.001 -42.773 1.00 78.56 103 ASP A CA 1
ATOM 854 C C . ASP A 1 103 ? 9.623 -0.223 -41.257 1.00 78.56 103 ASP A C 1
ATOM 856 O O . ASP A 1 103 ? 8.491 -0.158 -40.773 1.00 78.56 103 ASP A O 1
ATOM 860 N N . TYR A 1 104 ? 10.683 -0.527 -40.489 1.00 85.62 104 TYR A N 1
ATOM 861 C CA . TYR A 1 104 ? 10.581 -0.756 -39.033 1.00 85.62 104 TYR A CA 1
ATOM 862 C C . TYR A 1 104 ? 11.097 0.408 -38.172 1.00 85.62 104 TYR A C 1
ATOM 864 O O . TYR A 1 104 ? 10.840 0.432 -36.963 1.00 85.62 104 TYR A O 1
ATOM 872 N N . VAL A 1 105 ? 11.825 1.370 -38.756 1.00 85.75 105 VAL A N 1
ATOM 873 C CA . VAL A 1 105 ? 12.435 2.492 -38.016 1.00 85.75 105 VAL A CA 1
ATOM 874 C C . VAL A 1 105 ? 11.379 3.375 -37.357 1.00 85.75 105 VAL A C 1
ATOM 876 O O . VAL A 1 105 ? 11.553 3.724 -36.190 1.00 85.75 105 VAL A O 1
ATOM 879 N N . ASP A 1 106 ? 10.270 3.665 -38.036 1.00 87.12 106 ASP A N 1
ATOM 880 C CA . ASP A 1 106 ? 9.179 4.475 -37.477 1.00 87.12 106 ASP A CA 1
ATOM 881 C C . ASP A 1 106 ? 8.568 3.806 -36.236 1.00 87.12 106 ASP A C 1
ATOM 883 O O . ASP A 1 106 ? 8.413 4.437 -35.189 1.00 87.12 106 ASP A O 1
ATOM 887 N N . SER A 1 107 ? 8.313 2.494 -36.301 1.00 90.62 107 SER A N 1
ATOM 888 C CA . SER A 1 107 ? 7.812 1.725 -35.156 1.00 90.62 107 SER A CA 1
ATOM 889 C C . SER A 1 107 ? 8.830 1.635 -34.018 1.00 90.62 107 SER A C 1
ATOM 891 O O . SER A 1 107 ? 8.461 1.736 -32.847 1.00 90.62 107 SER A O 1
ATOM 893 N N . LEU A 1 108 ? 10.123 1.502 -34.329 1.00 89.75 108 LEU A N 1
ATOM 894 C CA . LEU A 1 108 ? 11.188 1.557 -33.326 1.00 89.75 108 LEU A CA 1
ATOM 895 C C . LEU A 1 108 ? 11.217 2.922 -32.621 1.00 89.75 108 LEU A C 1
ATOM 897 O O . LEU A 1 108 ? 11.309 2.978 -31.392 1.00 89.75 108 LEU A O 1
ATOM 901 N N . GLN A 1 109 ? 11.114 4.015 -33.383 1.00 88.31 109 GLN A N 1
ATOM 902 C CA . GLN A 1 109 ? 11.080 5.372 -32.842 1.00 88.31 109 GLN A CA 1
ATOM 903 C C . GLN A 1 109 ? 9.853 5.604 -31.970 1.00 88.31 109 GLN A C 1
ATOM 905 O O . GLN A 1 109 ? 9.993 6.112 -30.856 1.00 88.31 109 GLN A O 1
ATOM 910 N N . PHE A 1 110 ? 8.680 5.159 -32.420 1.00 90.50 110 PHE A N 1
ATOM 911 C CA . PHE A 1 110 ? 7.452 5.214 -31.638 1.00 90.50 110 PHE A CA 1
ATOM 912 C C . PHE A 1 110 ? 7.616 4.522 -30.276 1.00 90.50 110 PHE A C 1
ATOM 914 O O . PHE A 1 110 ? 7.331 5.120 -29.234 1.00 90.50 110 PHE A O 1
ATOM 921 N N . LEU A 1 111 ? 8.115 3.280 -30.264 1.00 91.88 111 LEU A N 1
ATOM 922 C CA . LEU A 1 111 ? 8.255 2.488 -29.038 1.00 91.88 111 LEU A CA 1
ATOM 923 C C . LEU A 1 111 ? 9.231 3.126 -28.046 1.00 91.88 111 LEU A C 1
ATOM 925 O O . LEU A 1 111 ? 8.957 3.135 -26.845 1.00 91.88 111 LEU A O 1
ATOM 929 N N . ILE A 1 112 ? 10.356 3.668 -28.522 1.00 90.56 112 ILE A N 1
ATOM 930 C CA . ILE A 1 112 ? 11.367 4.286 -27.654 1.00 90.56 112 ILE A CA 1
ATOM 931 C C . ILE A 1 112 ? 10.887 5.641 -27.129 1.00 90.56 112 ILE A C 1
ATOM 933 O O . ILE A 1 112 ? 10.896 5.863 -25.914 1.00 90.56 112 ILE A O 1
ATOM 937 N N . SER A 1 113 ? 10.421 6.526 -28.012 1.00 88.94 113 SER A N 1
ATOM 938 C CA . SER A 1 113 ? 10.013 7.887 -27.653 1.00 88.94 113 SER A CA 1
ATOM 939 C C . SER A 1 113 ? 8.824 7.900 -26.696 1.00 88.94 113 SER A C 1
ATOM 941 O O . SER A 1 113 ? 8.868 8.597 -25.686 1.00 88.94 113 SER A O 1
ATOM 943 N N . ASN A 1 114 ? 7.796 7.079 -26.925 1.00 90.56 114 ASN A N 1
ATOM 944 C CA . ASN A 1 114 ? 6.655 6.993 -26.004 1.00 90.56 114 ASN A CA 1
ATOM 945 C C . ASN A 1 114 ? 6.954 6.095 -24.787 1.00 90.56 114 ASN A C 1
ATOM 947 O O . ASN A 1 114 ? 6.350 6.248 -23.723 1.00 90.56 114 ASN A O 1
ATOM 951 N N . GLY A 1 115 ? 7.916 5.173 -24.909 1.00 91.00 115 GLY A N 1
ATOM 952 C CA . GLY A 1 115 ? 8.286 4.235 -23.848 1.00 91.00 115 GLY A CA 1
ATOM 953 C C . GLY A 1 115 ? 9.084 4.873 -22.717 1.00 91.00 115 GLY A C 1
ATOM 954 O O . GLY A 1 115 ? 8.879 4.509 -21.558 1.00 91.00 115 GLY A O 1
ATOM 955 N N . PHE A 1 116 ? 9.956 5.824 -23.054 1.00 89.31 116 PHE A N 1
ATOM 956 C CA . PHE A 1 116 ? 10.809 6.562 -22.117 1.00 89.31 116 PHE A CA 1
ATOM 957 C C . PHE A 1 116 ? 10.449 8.049 -21.985 1.00 89.31 116 PHE A C 1
ATOM 959 O O . PHE A 1 116 ? 10.898 8.705 -21.044 1.00 89.31 116 PHE A O 1
ATOM 966 N N . GLY A 1 117 ? 9.673 8.597 -22.919 1.00 87.06 117 GLY A N 1
ATOM 967 C CA . GLY A 1 117 ? 9.363 10.022 -22.984 1.00 87.06 117 GLY A CA 1
ATOM 968 C C . GLY A 1 117 ? 8.137 10.441 -22.176 1.00 87.06 117 GLY A C 1
ATOM 969 O O . GLY A 1 117 ? 7.817 9.897 -21.117 1.00 87.06 117 GLY A O 1
ATOM 970 N N . GLU A 1 118 ? 7.461 11.474 -22.677 1.00 86.56 118 GLU A N 1
ATOM 971 C CA . GLU A 1 118 ? 6.411 12.190 -21.946 1.00 86.56 118 GLU A CA 1
ATOM 972 C C . GLU A 1 118 ? 5.179 11.324 -21.652 1.00 86.56 118 GLU A C 1
ATOM 974 O O . GLU A 1 118 ? 4.619 11.400 -20.559 1.00 86.56 118 GLU A O 1
ATOM 979 N N . THR A 1 119 ? 4.808 10.426 -22.567 1.00 90.88 119 THR A N 1
ATOM 980 C CA . THR A 1 119 ? 3.694 9.486 -22.379 1.00 90.88 119 THR A CA 1
ATOM 981 C C . THR A 1 119 ? 3.894 8.638 -21.126 1.00 90.88 119 THR A C 1
ATOM 983 O O . THR A 1 119 ? 3.029 8.597 -20.249 1.00 90.88 119 THR A O 1
ATOM 986 N N . PHE A 1 120 ? 5.069 8.014 -20.975 1.00 90.06 120 PHE A N 1
ATOM 987 C CA . PHE A 1 120 ? 5.385 7.226 -19.787 1.00 90.06 120 PHE A CA 1
ATOM 988 C C . PHE A 1 120 ? 5.399 8.081 -18.513 1.00 90.06 120 PHE A C 1
ATOM 990 O O . PHE A 1 120 ? 4.895 7.640 -17.477 1.00 90.06 120 PHE A O 1
ATOM 997 N N . LYS A 1 121 ? 5.917 9.316 -18.570 1.00 89.50 121 LYS A N 1
ATOM 998 C CA . LYS A 1 121 ? 5.897 10.241 -17.422 1.00 89.50 121 LYS A CA 1
ATOM 999 C C . LYS A 1 121 ? 4.471 10.559 -16.972 1.00 89.50 121 LYS A C 1
ATOM 1001 O O . LYS A 1 121 ? 4.206 10.534 -15.771 1.00 89.50 121 LYS A O 1
ATOM 1006 N N . GLN A 1 122 ? 3.547 10.786 -17.902 1.00 92.00 122 GLN A N 1
ATOM 1007 C CA . GLN A 1 122 ? 2.135 11.043 -17.601 1.00 92.00 122 GLN A CA 1
ATOM 1008 C C . GLN A 1 122 ? 1.421 9.804 -17.042 1.00 92.00 122 GLN A C 1
ATOM 1010 O O . GLN A 1 122 ? 0.648 9.919 -16.085 1.00 92.00 122 GLN A O 1
ATOM 1015 N N . VAL A 1 123 ? 1.726 8.608 -17.562 1.00 91.44 123 VAL A N 1
ATOM 1016 C CA . VAL A 1 123 ? 1.244 7.333 -16.998 1.00 91.44 123 VAL A CA 1
ATOM 1017 C C . VAL A 1 123 ? 1.747 7.151 -15.564 1.00 91.44 123 VAL A C 1
ATOM 1019 O O . VAL A 1 123 ? 0.963 6.868 -14.657 1.00 91.44 123 VAL A O 1
ATOM 1022 N N . ASN A 1 124 ? 3.042 7.372 -15.331 1.00 90.44 124 ASN A N 1
ATOM 1023 C CA . ASN A 1 124 ? 3.656 7.263 -14.010 1.00 90.44 124 ASN A CA 1
ATOM 1024 C C . ASN A 1 124 ? 3.104 8.317 -13.031 1.00 90.44 124 ASN A C 1
ATOM 1026 O O . ASN A 1 124 ? 2.791 8.003 -11.887 1.00 90.44 124 ASN A O 1
ATOM 1030 N N . SER A 1 125 ? 2.908 9.558 -13.482 1.00 91.69 125 SER A N 1
ATOM 1031 C CA . SER A 1 125 ? 2.277 10.619 -12.686 1.00 91.69 125 SER A CA 1
ATOM 1032 C C . SER A 1 125 ? 0.838 10.260 -12.301 1.00 91.69 125 SER A C 1
ATOM 1034 O O . SER A 1 125 ? 0.448 10.423 -11.144 1.00 91.69 125 SER A O 1
ATOM 1036 N N . SER A 1 126 ? 0.074 9.677 -13.228 1.00 91.62 126 SER A N 1
ATOM 1037 C CA . SER A 1 126 ? -1.290 9.209 -12.956 1.00 91.62 126 SER A CA 1
ATOM 1038 C C . SER A 1 126 ? -1.317 8.073 -11.931 1.00 91.62 126 SER A C 1
ATOM 1040 O O . SER A 1 126 ? -2.193 8.064 -11.067 1.00 91.62 126 SER A O 1
ATOM 1042 N N . LEU A 1 127 ? -0.331 7.165 -11.955 1.00 90.38 127 LEU A N 1
ATOM 1043 C CA . LEU A 1 127 ? -0.160 6.137 -10.922 1.00 90.38 127 LEU A CA 1
ATOM 1044 C C . LEU A 1 127 ? 0.042 6.761 -9.533 1.00 90.38 127 LEU A C 1
ATOM 1046 O O . LEU A 1 127 ? -0.645 6.372 -8.591 1.00 90.38 127 LEU A O 1
ATOM 1050 N N . TYR A 1 128 ? 0.923 7.758 -9.397 1.00 90.88 128 TYR A N 1
ATOM 1051 C CA . TYR A 1 128 ? 1.100 8.470 -8.123 1.00 90.88 128 TYR A CA 1
ATOM 1052 C C . TYR A 1 128 ? -0.166 9.208 -7.680 1.00 90.88 128 TYR A C 1
ATOM 1054 O O . TYR A 1 128 ? -0.536 9.148 -6.509 1.00 90.88 128 TYR A O 1
ATOM 1062 N N . GLY A 1 129 ? -0.898 9.811 -8.616 1.00 92.31 129 GLY A N 1
ATOM 1063 C CA . GLY A 1 129 ? -2.182 10.431 -8.310 1.00 92.31 129 GLY A CA 1
ATOM 1064 C C . GLY A 1 129 ? -3.248 9.433 -7.826 1.00 92.31 129 GLY A C 1
ATOM 1065 O O . GLY A 1 129 ? -4.061 9.781 -6.970 1.00 92.31 129 GLY A O 1
ATOM 1066 N N . LEU A 1 130 ? -3.246 8.189 -8.321 1.00 91.19 130 LEU A N 1
ATOM 1067 C CA . LEU A 1 130 ? -4.113 7.122 -7.798 1.00 91.19 130 LEU A CA 1
ATOM 1068 C C . LEU A 1 130 ? -3.731 6.742 -6.360 1.00 91.19 130 LEU A C 1
ATOM 1070 O O . LEU A 1 130 ? -4.609 6.607 -5.512 1.00 91.19 130 LEU A O 1
ATOM 1074 N N . ILE A 1 131 ? -2.435 6.641 -6.056 1.00 91.50 131 ILE A N 1
ATOM 1075 C CA . ILE A 1 131 ? -1.945 6.362 -4.694 1.00 91.50 131 ILE A CA 1
ATOM 1076 C C . ILE A 1 131 ? -2.397 7.447 -3.715 1.00 91.50 131 ILE A C 1
ATOM 1078 O O . ILE A 1 131 ? -2.879 7.141 -2.625 1.00 91.50 131 ILE A O 1
ATOM 1082 N N . ASP A 1 132 ? -2.249 8.716 -4.091 1.00 93.62 132 ASP A N 1
ATOM 1083 C CA . ASP A 1 132 ? -2.638 9.830 -3.229 1.00 93.62 132 ASP A CA 1
ATOM 1084 C C . ASP A 1 132 ? -4.158 9.893 -3.037 1.00 93.62 132 ASP A C 1
ATOM 1086 O O . ASP A 1 132 ? -4.636 10.185 -1.939 1.00 93.62 132 ASP A O 1
ATOM 1090 N N . CYS A 1 133 ? -4.932 9.546 -4.068 1.00 93.75 133 CYS A N 1
ATOM 1091 C CA . CYS A 1 133 ? -6.379 9.394 -3.961 1.00 93.75 133 CYS A CA 1
ATOM 1092 C C . CYS A 1 133 ? -6.780 8.310 -2.942 1.00 93.75 133 CYS A C 1
ATOM 1094 O O . CYS A 1 133 ? -7.601 8.577 -2.061 1.00 93.75 133 CYS A O 1
ATOM 1096 N N . GLU A 1 134 ? -6.165 7.127 -3.009 1.00 91.06 134 GLU A N 1
ATOM 1097 C CA . GLU A 1 134 ? -6.404 6.015 -2.076 1.00 91.06 134 GLU A CA 1
ATOM 1098 C C . GLU A 1 134 ? -6.064 6.399 -0.631 1.00 91.06 134 GLU A C 1
ATOM 1100 O O . GLU A 1 134 ? -6.869 6.223 0.288 1.00 91.06 134 GLU A O 1
ATOM 1105 N N . LYS A 1 135 ? -4.907 7.032 -0.410 1.00 91.94 135 LYS A N 1
ATOM 1106 C CA . LYS A 1 135 ? -4.537 7.554 0.916 1.00 91.94 135 LYS A CA 1
ATOM 1107 C C . LYS A 1 135 ? -5.552 8.561 1.436 1.00 91.94 135 LYS A C 1
ATOM 1109 O O . LYS A 1 135 ? -5.965 8.482 2.591 1.00 91.94 135 LYS A O 1
ATOM 1114 N N . ASN A 1 136 ? -5.985 9.492 0.589 1.00 93.31 136 ASN A N 1
ATOM 1115 C CA . ASN A 1 136 ? -6.998 10.478 0.953 1.00 93.31 136 ASN A CA 1
ATOM 1116 C C . ASN A 1 136 ? -8.328 9.818 1.328 1.00 93.31 136 ASN A C 1
ATOM 1118 O O . ASN A 1 136 ? -9.006 10.286 2.245 1.00 93.31 136 ASN A O 1
ATOM 1122 N N . GLN A 1 137 ? -8.700 8.720 0.672 1.00 91.19 137 GLN A N 1
ATOM 1123 C CA . GLN A 1 137 ? -9.876 7.945 1.049 1.00 91.19 137 GLN A CA 1
ATOM 1124 C C . GLN A 1 137 ? -9.702 7.265 2.411 1.00 91.19 137 GLN A C 1
ATOM 1126 O O . GLN A 1 137 ? -10.620 7.321 3.230 1.00 91.19 137 GLN A O 1
ATOM 1131 N N . ILE A 1 138 ? -8.525 6.707 2.701 1.00 91.50 138 ILE A N 1
ATOM 1132 C CA . ILE A 1 138 ? -8.212 6.130 4.018 1.00 91.50 138 ILE A CA 1
ATOM 1133 C C . ILE A 1 138 ? -8.249 7.211 5.111 1.00 91.50 138 ILE A C 1
ATOM 1135 O O . ILE A 1 138 ? -8.826 6.988 6.176 1.00 91.50 138 ILE A O 1
ATOM 1139 N N . TYR A 1 139 ? -7.725 8.412 4.849 1.00 92.56 139 TYR A N 1
ATOM 1140 C CA . TYR A 1 139 ? -7.817 9.535 5.789 1.00 92.56 139 TYR A CA 1
ATOM 1141 C C . TYR A 1 139 ? -9.261 9.983 6.032 1.00 92.56 139 TYR A C 1
ATOM 1143 O O . TYR A 1 139 ? -9.638 10.235 7.179 1.00 92.56 139 TYR A O 1
ATOM 1151 N N . LYS A 1 140 ? -10.093 10.037 4.983 1.00 92.12 140 LYS A N 1
ATOM 1152 C CA . LYS A 1 140 ? -11.535 10.307 5.115 1.00 92.12 140 LYS A CA 1
ATOM 1153 C C . LYS A 1 140 ? -12.227 9.230 5.949 1.00 92.12 140 LYS A C 1
ATOM 1155 O O . LYS A 1 140 ? -12.984 9.573 6.852 1.00 92.12 140 LYS A O 1
ATOM 1160 N N . LEU A 1 141 ? -11.921 7.954 5.709 1.00 89.75 141 LEU A N 1
ATOM 1161 C CA . LEU A 1 141 ? -12.442 6.842 6.506 1.00 89.75 141 LEU A CA 1
ATOM 1162 C C . LEU A 1 141 ? -12.042 6.983 7.981 1.00 89.75 141 LEU A C 1
ATOM 1164 O O . LEU A 1 141 ? -12.896 6.871 8.856 1.00 89.75 141 LEU A O 1
ATOM 1168 N N . ASN A 1 142 ? -10.778 7.309 8.266 1.00 88.94 142 ASN A N 1
ATOM 1169 C CA . ASN A 1 142 ? -10.310 7.557 9.630 1.00 88.94 142 ASN A CA 1
ATOM 1170 C C . ASN A 1 142 ? -11.055 8.718 10.299 1.00 88.94 142 ASN A C 1
ATOM 1172 O O . ASN A 1 142 ? -11.458 8.617 11.457 1.00 88.94 142 ASN A O 1
ATOM 1176 N N . PHE A 1 143 ? -11.284 9.808 9.570 1.00 90.75 143 PHE A N 1
ATOM 1177 C CA . PHE A 1 143 ? -12.076 10.923 10.076 1.00 90.75 143 PHE A CA 1
ATOM 1178 C C . PHE A 1 143 ? -13.508 10.492 10.429 1.00 90.75 143 PHE A C 1
ATOM 1180 O O . PHE A 1 143 ? -13.980 10.788 11.528 1.00 90.75 143 PHE A O 1
ATOM 1187 N N . THR A 1 144 ? -14.173 9.735 9.552 1.00 91.31 144 THR A N 1
ATOM 1188 C CA . THR A 1 144 ? -15.518 9.199 9.804 1.00 91.31 144 THR A CA 1
ATOM 1189 C C . THR A 1 144 ? -15.547 8.268 11.015 1.00 91.31 144 THR A C 1
ATOM 1191 O O . THR A 1 144 ? -16.427 8.409 11.862 1.00 91.31 144 THR A O 1
ATOM 1194 N N . VAL A 1 145 ? -14.574 7.362 11.147 1.00 88.38 145 VAL A N 1
ATOM 1195 C CA . VAL A 1 145 ? -14.472 6.456 12.302 1.00 88.38 145 VAL A CA 1
ATOM 1196 C C . VAL A 1 145 ? -14.284 7.245 13.597 1.00 88.38 145 VAL A C 1
ATOM 1198 O O . VAL A 1 145 ? -15.009 7.016 14.558 1.00 88.38 145 VAL A O 1
ATOM 1201 N N . LYS A 1 146 ? -13.375 8.226 13.634 1.00 88.19 146 LYS A N 1
ATOM 1202 C CA . LYS A 1 146 ? -13.174 9.079 14.820 1.00 88.19 146 LYS A CA 1
ATOM 1203 C C . LYS A 1 146 ? -14.444 9.830 15.214 1.00 88.19 146 LYS A C 1
ATOM 1205 O O . LYS A 1 146 ? -14.752 9.930 16.399 1.00 88.19 146 LYS A O 1
ATOM 1210 N N . LEU A 1 147 ? -15.189 10.336 14.234 1.00 91.62 147 LEU A N 1
ATOM 1211 C CA . LEU A 1 147 ? -16.453 11.026 14.472 1.00 91.62 147 LEU A CA 1
ATOM 1212 C C . LEU A 1 147 ? -17.515 10.075 15.043 1.00 91.62 147 LEU A C 1
ATOM 1214 O O . LEU A 1 147 ? -18.176 10.429 16.018 1.00 91.62 147 LEU A O 1
ATOM 1218 N N . LEU A 1 148 ? -17.632 8.859 14.498 1.00 89.62 148 LEU A N 1
ATOM 1219 C CA . LEU A 1 148 ? -18.522 7.818 15.027 1.00 89.62 148 LEU A CA 1
ATOM 1220 C C . LEU A 1 148 ? -18.198 7.490 16.489 1.00 89.62 148 LEU A C 1
ATOM 1222 O O . LEU A 1 148 ? -19.098 7.499 17.320 1.00 89.62 148 LEU A O 1
ATOM 1226 N N . VAL A 1 149 ? -16.919 7.326 16.833 1.00 87.12 149 VAL A N 1
ATOM 1227 C CA . VAL A 1 149 ? -16.476 7.045 18.212 1.00 87.12 149 VAL A CA 1
ATOM 1228 C C . VAL A 1 149 ? -16.847 8.167 19.179 1.00 87.12 149 VAL A C 1
ATOM 1230 O O . VAL A 1 149 ? -17.250 7.903 20.313 1.00 87.12 149 VAL A O 1
ATOM 1233 N N . ILE A 1 150 ? -16.734 9.429 18.752 1.00 89.12 150 ILE A N 1
ATOM 1234 C CA . ILE A 1 150 ? -17.144 10.582 19.565 1.00 89.12 150 ILE A CA 1
ATOM 1235 C C . ILE A 1 150 ? -18.657 10.546 19.812 1.00 89.12 150 ILE A C 1
ATOM 1237 O O . ILE A 1 150 ? -19.088 10.740 20.950 1.00 89.12 150 ILE A O 1
ATOM 1241 N N . ILE A 1 151 ? -19.459 10.267 18.778 1.00 92.50 151 ILE A N 1
ATOM 1242 C CA . ILE A 1 151 ? -20.920 10.154 18.900 1.00 92.50 151 ILE A CA 1
ATOM 1243 C C . ILE A 1 151 ? -21.300 8.993 19.825 1.00 92.50 151 ILE A C 1
ATOM 1245 O O . ILE A 1 151 ? -22.109 9.179 20.733 1.00 92.50 151 ILE A O 1
ATOM 1249 N N . GLU A 1 152 ? -20.697 7.818 19.641 1.00 87.75 152 GLU A N 1
ATOM 1250 C CA . GLU A 1 152 ? -20.919 6.641 20.486 1.00 87.75 152 GLU A CA 1
ATOM 1251 C C . GLU A 1 152 ? -20.560 6.926 21.948 1.00 87.75 152 GLU A C 1
ATOM 1253 O O . GLU A 1 152 ? -21.338 6.619 22.854 1.00 87.75 152 GLU A O 1
ATOM 1258 N N . SER A 1 153 ? -19.426 7.590 22.186 1.00 86.31 153 SER A N 1
ATOM 1259 C CA . SER A 1 153 ? -18.984 7.990 23.526 1.00 86.31 153 SER A CA 1
ATOM 1260 C C . SER A 1 153 ? -19.936 9.002 24.167 1.00 86.31 153 SER A C 1
ATOM 1262 O O . SER A 1 153 ? -20.250 8.891 25.354 1.00 86.31 153 SER A O 1
ATOM 1264 N N . ALA A 1 154 ? -20.436 9.972 23.395 1.00 90.56 154 ALA A N 1
ATOM 1265 C CA . ALA A 1 154 ? -21.406 10.955 23.869 1.00 90.56 154 ALA A CA 1
ATOM 1266 C C . ALA A 1 154 ? -22.752 10.300 24.216 1.00 90.56 154 ALA A C 1
ATOM 1268 O O . ALA A 1 154 ? -23.316 10.570 25.280 1.00 90.56 154 ALA A O 1
ATOM 1269 N N . LEU A 1 155 ? -23.247 9.395 23.366 1.00 90.94 155 LEU A N 1
ATOM 1270 C CA . LEU A 1 155 ? -24.477 8.645 23.615 1.00 90.94 155 LEU A CA 1
ATOM 1271 C C . LEU A 1 155 ? -24.339 7.768 24.866 1.00 90.94 155 LEU A C 1
ATOM 1273 O O . LEU A 1 155 ? -25.190 7.828 25.754 1.00 90.94 155 LEU A O 1
ATOM 1277 N N . ALA A 1 156 ? -23.236 7.023 24.984 1.00 86.75 156 ALA A N 1
ATOM 1278 C CA . ALA A 1 156 ? -22.938 6.209 26.159 1.00 86.75 156 ALA A CA 1
ATOM 1279 C C . ALA A 1 156 ? -22.856 7.061 27.436 1.00 86.75 156 ALA A C 1
ATOM 1281 O O . ALA A 1 156 ? -23.476 6.720 28.445 1.00 86.75 156 ALA A O 1
ATOM 1282 N N . GLY A 1 157 ? -22.167 8.205 27.385 1.00 87.50 157 GLY A N 1
ATOM 1283 C CA . GLY A 1 157 ? -22.090 9.155 28.496 1.00 87.50 157 GLY A CA 1
ATOM 1284 C C . GLY A 1 157 ? -23.463 9.681 28.918 1.00 87.50 157 GLY A C 1
ATOM 1285 O O . GLY A 1 157 ? -23.778 9.714 30.109 1.00 87.50 157 GLY A O 1
ATOM 1286 N N . THR A 1 158 ? -24.321 10.012 27.952 1.00 91.56 158 THR A N 1
ATOM 1287 C CA . THR A 1 158 ? -25.689 10.486 28.215 1.00 91.56 158 THR A CA 1
ATOM 1288 C C . THR A 1 158 ? -26.536 9.394 28.874 1.00 91.56 158 THR A C 1
ATOM 1290 O O . THR A 1 158 ? -27.192 9.648 29.885 1.00 91.56 158 THR A O 1
ATOM 1293 N N . CYS A 1 159 ? -26.461 8.155 28.377 1.00 89.25 159 CYS A N 1
ATOM 1294 C CA . CYS A 1 159 ? -27.125 7.000 28.984 1.00 89.25 159 CYS A CA 1
ATOM 1295 C C . CYS A 1 159 ? -26.680 6.774 30.436 1.00 89.25 159 CYS A C 1
ATOM 1297 O O . CYS A 1 159 ? -27.510 6.515 31.306 1.00 89.25 159 CYS A O 1
ATOM 1299 N N . ILE A 1 160 ? -25.385 6.922 30.726 1.00 85.06 160 ILE A N 1
ATOM 1300 C CA . ILE A 1 160 ? -24.848 6.777 32.085 1.00 85.06 160 ILE A CA 1
ATOM 1301 C C . ILE A 1 160 ? -25.384 7.865 33.009 1.00 85.06 160 ILE A C 1
ATOM 1303 O O . ILE A 1 160 ? -25.804 7.562 34.125 1.00 85.06 160 ILE A O 1
ATOM 1307 N N . ILE A 1 161 ? -25.416 9.118 32.553 1.00 88.25 161 ILE A N 1
ATOM 1308 C CA . ILE A 1 161 ? -25.975 10.230 33.329 1.00 88.25 161 ILE A CA 1
ATOM 1309 C C . ILE A 1 161 ? -27.441 9.942 33.685 1.00 88.25 161 ILE A C 1
ATOM 1311 O O . ILE A 1 161 ? -27.823 10.074 34.850 1.00 88.25 161 ILE A O 1
ATOM 1315 N N . VAL A 1 162 ? -28.242 9.477 32.720 1.00 90.44 162 VAL A N 1
ATOM 1316 C CA . VAL A 1 162 ? -29.646 9.096 32.948 1.00 90.44 162 VAL A CA 1
ATOM 1317 C C . VAL A 1 162 ? -29.754 7.946 33.954 1.00 90.44 162 VAL A C 1
ATOM 1319 O O . VAL A 1 162 ? -30.545 8.031 34.895 1.00 90.44 162 VAL A O 1
ATOM 1322 N N . LEU A 1 163 ? -28.929 6.902 33.828 1.00 85.81 163 LEU A N 1
ATOM 1323 C CA . LEU A 1 163 ? -28.909 5.783 34.777 1.00 85.81 163 LEU A CA 1
ATOM 1324 C C . LEU A 1 163 ? -28.547 6.238 36.196 1.00 85.81 163 LEU A C 1
ATOM 1326 O O . LEU A 1 163 ? -29.206 5.836 37.154 1.00 85.81 163 LEU A O 1
ATOM 1330 N N . ILE A 1 164 ? -27.552 7.114 36.351 1.00 85.31 164 ILE A N 1
ATOM 1331 C CA . ILE A 1 164 ? -27.168 7.681 37.652 1.00 85.31 164 ILE A CA 1
ATOM 1332 C C . ILE A 1 164 ? -28.327 8.488 38.253 1.00 85.31 164 ILE A C 1
ATOM 1334 O O . ILE A 1 164 ? -28.617 8.339 39.444 1.00 85.31 164 ILE A O 1
ATOM 1338 N N . MET A 1 165 ? -29.027 9.300 37.451 1.00 87.94 165 MET A N 1
ATOM 1339 C CA . MET A 1 165 ? -30.213 10.035 37.910 1.00 87.94 165 MET A CA 1
ATOM 1340 C C . MET A 1 165 ? -31.317 9.086 38.391 1.00 87.94 165 MET A C 1
ATOM 1342 O O . MET A 1 165 ? -31.880 9.300 39.466 1.00 87.94 165 MET A O 1
ATOM 1346 N N . ILE A 1 166 ? -31.596 8.012 37.645 1.00 85.69 166 ILE A N 1
ATOM 1347 C CA . ILE A 1 166 ? -32.586 6.994 38.026 1.00 85.69 166 ILE A CA 1
ATOM 1348 C C . ILE A 1 166 ? -32.190 6.325 39.348 1.00 85.69 166 ILE A C 1
ATOM 1350 O O . ILE A 1 166 ? -33.007 6.252 40.267 1.00 85.69 166 ILE A O 1
ATOM 1354 N N . VAL A 1 167 ? -30.931 5.901 39.493 1.00 84.44 167 VAL A N 1
ATOM 1355 C CA . VAL A 1 167 ? -30.410 5.298 40.733 1.00 84.44 167 VAL A CA 1
ATOM 1356 C C . VAL A 1 167 ? -30.562 6.254 41.918 1.00 84.44 167 VAL A C 1
ATOM 1358 O O . VAL A 1 167 ? -30.977 5.843 43.006 1.00 84.44 167 VAL A O 1
ATOM 1361 N N . TYR A 1 168 ? -30.280 7.542 41.720 1.00 83.50 168 TYR A N 1
ATOM 1362 C CA . TYR A 1 168 ? -30.452 8.558 42.755 1.00 83.50 168 TYR A CA 1
ATOM 1363 C C . TYR A 1 168 ? -31.927 8.733 43.152 1.00 83.50 168 TYR A C 1
ATOM 1365 O O . TYR A 1 168 ? -32.247 8.761 44.345 1.00 83.50 168 TYR A O 1
ATOM 1373 N N . LEU A 1 169 ? -32.839 8.792 42.176 1.00 83.88 169 LEU A N 1
ATOM 1374 C CA . LEU A 1 169 ? -34.283 8.883 42.418 1.00 83.88 169 LEU A CA 1
ATOM 1375 C C . LEU A 1 169 ? -34.806 7.667 43.191 1.00 83.88 169 LEU A C 1
ATOM 1377 O O . LEU A 1 169 ? -35.512 7.842 44.190 1.00 83.88 169 LEU A O 1
ATOM 1381 N N . ILE A 1 170 ? -34.416 6.456 42.784 1.00 80.56 170 ILE A N 1
ATOM 1382 C CA . ILE A 1 170 ? -34.769 5.207 43.474 1.00 80.56 170 ILE A CA 1
ATOM 1383 C C . ILE A 1 170 ? -34.251 5.242 44.913 1.00 80.56 170 ILE A C 1
ATOM 1385 O O . ILE A 1 170 ? -35.016 5.014 45.850 1.00 80.56 170 ILE A O 1
ATOM 1389 N N . SER A 1 171 ? -32.984 5.612 45.122 1.00 81.06 171 SER A N 1
ATOM 1390 C CA . SER A 1 171 ? -32.401 5.696 46.465 1.00 81.06 171 SER A CA 1
ATOM 1391 C C . SER A 1 171 ? -33.120 6.717 47.351 1.00 81.06 171 SER A C 1
ATOM 1393 O O . SER A 1 171 ? -33.338 6.449 48.534 1.00 81.06 171 SER A O 1
ATOM 1395 N N . LYS A 1 172 ? -33.521 7.871 46.804 1.00 81.75 172 LYS A N 1
ATOM 1396 C CA . LYS A 1 172 ? -34.288 8.887 47.539 1.00 81.75 172 LYS A CA 1
ATOM 1397 C C . LYS A 1 172 ? -35.667 8.361 47.944 1.00 81.75 172 LYS A C 1
ATOM 1399 O O . LYS A 1 172 ? -36.073 8.552 49.090 1.00 81.75 172 LYS A O 1
ATOM 1404 N N . ARG A 1 173 ? -36.371 7.680 47.034 1.00 80.19 173 ARG A N 1
ATOM 1405 C CA . ARG A 1 173 ? -37.682 7.065 47.311 1.00 80.19 173 ARG A CA 1
ATOM 1406 C C . ARG A 1 173 ? -37.574 5.957 48.356 1.00 80.19 173 ARG A C 1
ATOM 1408 O O . ARG A 1 173 ? -38.377 5.934 49.282 1.00 80.19 173 ARG A O 1
ATOM 1415 N N . TYR A 1 174 ? -36.546 5.118 48.269 1.00 76.56 174 TYR A N 1
ATOM 1416 C CA . TYR A 1 174 ? -36.289 4.054 49.239 1.00 76.56 174 TYR A CA 1
ATOM 1417 C C . TYR A 1 174 ? -36.002 4.610 50.642 1.00 76.56 174 TYR A C 1
ATOM 1419 O O . TYR A 1 174 ? -36.575 4.150 51.626 1.00 76.56 174 TYR A O 1
ATOM 1427 N N . ASN A 1 175 ? -35.182 5.662 50.741 1.00 79.31 175 ASN A N 1
ATOM 1428 C CA . ASN A 1 175 ? -34.917 6.360 52.004 1.00 79.31 175 ASN A CA 1
ATOM 1429 C C . ASN A 1 175 ? -36.181 6.951 52.630 1.00 79.31 175 ASN A C 1
ATOM 1431 O O . ASN A 1 175 ? -36.380 6.878 53.843 1.00 79.31 175 ASN A O 1
ATOM 1435 N N . LEU A 1 176 ? -37.040 7.547 51.808 1.00 79.50 176 LEU A N 1
ATOM 1436 C CA . LEU A 1 176 ? -38.301 8.123 52.256 1.00 79.50 176 LEU A CA 1
ATOM 1437 C C . LEU A 1 176 ? -39.256 7.033 52.768 1.00 79.50 176 LEU A C 1
ATOM 1439 O O . LEU A 1 176 ? -39.818 7.179 53.852 1.00 79.50 176 LEU A O 1
ATOM 1443 N N . LEU A 1 177 ? -39.363 5.917 52.045 1.00 77.75 177 LEU A N 1
ATOM 1444 C CA . LEU A 1 177 ? -40.154 4.753 52.445 1.00 77.75 177 LEU A CA 1
ATOM 1445 C C . LEU A 1 177 ? -39.663 4.161 53.775 1.00 77.75 177 LEU A C 1
ATOM 1447 O O . LEU A 1 177 ? -40.468 3.867 54.656 1.00 77.75 177 LEU A O 1
ATOM 1451 N N . TRP A 1 178 ? -38.344 4.042 53.958 1.00 78.75 178 TRP A N 1
ATOM 1452 C CA . TRP A 1 178 ? -37.789 3.496 55.195 1.00 78.75 178 TRP A CA 1
ATOM 1453 C C . TRP A 1 178 ? -38.037 4.395 56.403 1.00 78.75 178 TRP A C 1
ATOM 1455 O O . TRP A 1 178 ? -38.446 3.913 57.457 1.00 78.75 178 TRP A O 1
ATOM 1465 N N . ASN A 1 179 ? -37.832 5.705 56.246 1.00 79.00 179 ASN A N 1
ATOM 1466 C CA . ASN A 1 179 ? -38.118 6.666 57.308 1.00 79.00 179 ASN A CA 1
ATOM 1467 C C . ASN A 1 179 ? -39.607 6.663 57.680 1.00 79.00 179 ASN A C 1
ATOM 1469 O O . ASN A 1 179 ? -39.931 6.744 58.863 1.00 79.00 179 ASN A O 1
ATOM 1473 N N . PHE A 1 180 ? -40.500 6.498 56.698 1.00 78.50 180 PHE A N 1
ATOM 1474 C CA . PHE A 1 180 ? -41.931 6.342 56.948 1.00 78.50 180 PHE A CA 1
ATOM 1475 C C . PHE A 1 180 ? -42.238 5.088 57.775 1.00 78.50 180 PHE A C 1
ATOM 1477 O O . PHE A 1 180 ? -42.950 5.183 58.770 1.00 78.50 180 PHE A O 1
ATOM 1484 N N . ILE A 1 181 ? -41.672 3.930 57.420 1.00 77.50 181 ILE A N 1
ATOM 1485 C CA . ILE A 1 181 ? -41.892 2.691 58.182 1.00 77.50 181 ILE A CA 1
ATOM 1486 C C . ILE A 1 181 ? -41.349 2.817 59.605 1.00 77.50 181 ILE A C 1
ATOM 1488 O O . ILE A 1 181 ? -42.042 2.439 60.542 1.00 77.50 181 ILE A O 1
ATOM 1492 N N . ILE A 1 182 ? -40.146 3.369 59.788 1.00 79.94 182 ILE A N 1
ATOM 1493 C CA . ILE A 1 182 ? -39.566 3.573 61.124 1.00 79.94 182 ILE A CA 1
ATOM 1494 C C . ILE A 1 182 ? -40.475 4.475 61.953 1.00 79.94 182 ILE A C 1
ATOM 1496 O O . ILE A 1 182 ? -40.787 4.144 63.095 1.00 79.94 182 ILE A O 1
ATOM 1500 N N . GLN A 1 183 ? -40.941 5.585 61.381 1.00 77.12 183 GLN A N 1
ATOM 1501 C CA . GLN A 1 183 ? -41.841 6.500 62.069 1.00 77.12 183 GLN A CA 1
ATOM 1502 C C . GLN A 1 183 ? -43.162 5.815 62.437 1.00 77.12 183 GLN A C 1
ATOM 1504 O O . GLN A 1 183 ? -43.579 5.891 63.589 1.00 77.12 183 GLN A O 1
ATOM 1509 N N . ALA A 1 184 ? -43.785 5.100 61.500 1.00 76.44 184 ALA A N 1
ATOM 1510 C CA . ALA A 1 184 ? -45.040 4.395 61.739 1.00 76.44 184 ALA A CA 1
ATOM 1511 C C . ALA A 1 184 ? -44.893 3.271 62.779 1.00 76.44 184 ALA A C 1
ATOM 1513 O O . ALA A 1 184 ? -45.740 3.139 63.660 1.00 76.44 184 ALA A O 1
ATOM 1514 N N . ALA A 1 185 ? -43.801 2.504 62.735 1.00 77.94 185 ALA A N 1
ATOM 1515 C CA . ALA A 1 185 ? -43.492 1.478 63.728 1.00 77.94 185 ALA A CA 1
ATOM 1516 C C . ALA A 1 185 ? -43.249 2.086 65.117 1.00 77.94 185 ALA A C 1
ATOM 1518 O O . ALA A 1 185 ? -43.729 1.551 66.111 1.00 77.94 185 ALA A O 1
ATOM 1519 N N . THR A 1 186 ? -42.556 3.227 65.183 1.00 77.38 186 THR A N 1
ATOM 1520 C CA . THR A 1 186 ? -42.297 3.941 66.442 1.00 77.38 186 THR A CA 1
ATOM 1521 C C . THR A 1 186 ? -43.600 4.445 67.062 1.00 77.38 186 THR A C 1
ATOM 1523 O O . THR A 1 186 ? -43.821 4.241 68.251 1.00 77.38 186 THR A O 1
ATOM 1526 N N . VAL A 1 187 ? -44.483 5.047 66.257 1.00 76.00 187 VAL A N 1
ATOM 1527 C CA . VAL A 1 187 ? -45.818 5.485 66.702 1.00 76.00 187 VAL A CA 1
ATOM 1528 C C . VAL A 1 187 ? -46.637 4.289 67.190 1.00 76.00 187 VAL A C 1
ATOM 1530 O O . VAL A 1 187 ? -47.079 4.290 68.330 1.00 76.00 187 VAL A O 1
ATOM 1533 N N . THR A 1 188 ? -46.730 3.221 66.389 1.00 75.44 188 THR A N 1
ATOM 1534 C CA . THR A 1 188 ? -47.503 2.018 66.750 1.00 75.44 188 THR A CA 1
ATOM 1535 C C . THR A 1 188 ? -46.989 1.356 68.032 1.00 75.44 188 THR A C 1
ATOM 1537 O O . THR A 1 188 ? -47.774 0.868 68.840 1.00 75.44 188 THR A O 1
ATOM 1540 N N . TYR A 1 189 ? -45.669 1.334 68.242 1.00 80.44 189 TYR A N 1
ATOM 1541 C CA . TYR A 1 189 ? -45.068 0.825 69.474 1.00 80.44 189 TYR A CA 1
ATOM 1542 C C . TYR A 1 189 ? -45.513 1.640 70.691 1.00 80.44 189 TYR A C 1
ATOM 1544 O O . TYR A 1 189 ? -45.949 1.062 71.684 1.00 80.44 189 TYR A O 1
ATOM 1552 N N . PHE A 1 190 ? -45.436 2.971 70.614 1.00 78.12 190 PHE A N 1
ATOM 1553 C CA . PHE A 1 190 ? -45.871 3.831 71.712 1.00 78.12 190 PHE A CA 1
ATOM 1554 C C . PHE A 1 190 ? -47.382 3.744 71.955 1.00 78.12 190 PHE A C 1
ATOM 1556 O O . PHE A 1 190 ? -47.782 3.706 73.115 1.00 78.12 190 PHE A O 1
ATOM 1563 N N . ASP A 1 191 ? -48.199 3.607 70.909 1.00 74.75 191 ASP A N 1
ATOM 1564 C CA . ASP A 1 191 ? -49.645 3.385 71.039 1.00 74.75 191 ASP A CA 1
ATOM 1565 C C . ASP A 1 191 ? -49.952 2.065 71.766 1.00 74.75 191 ASP A C 1
ATOM 1567 O O . ASP A 1 191 ? -50.785 2.022 72.670 1.00 74.75 191 ASP A O 1
ATOM 1571 N N . LEU A 1 192 ? -49.250 0.978 71.422 1.00 79.00 192 LEU A N 1
ATOM 1572 C CA . LEU A 1 192 ? -49.406 -0.317 72.093 1.00 79.00 192 LEU A CA 1
ATOM 1573 C C . LEU A 1 192 ? -48.979 -0.262 73.559 1.00 79.00 192 LEU A C 1
ATOM 1575 O O . LEU A 1 192 ? -49.661 -0.817 74.421 1.00 79.00 192 LEU A O 1
ATOM 1579 N N . VAL A 1 193 ? -47.863 0.401 73.858 1.00 80.38 193 VAL A N 1
ATOM 1580 C CA . VAL A 1 193 ? -47.408 0.555 75.242 1.00 80.38 193 VAL A CA 1
ATOM 1581 C C . VAL A 1 193 ? -48.373 1.449 76.027 1.00 80.38 193 VAL A C 1
ATOM 1583 O O . VAL A 1 193 ? -48.699 1.100 77.158 1.00 80.38 193 VAL A O 1
ATOM 1586 N N . ALA A 1 194 ? -48.902 2.523 75.432 1.00 77.25 194 ALA A N 1
ATOM 1587 C CA . ALA A 1 194 ? -49.938 3.355 76.043 1.00 77.25 194 ALA A CA 1
ATOM 1588 C C . ALA A 1 194 ? -51.207 2.544 76.355 1.00 77.25 194 ALA A C 1
ATOM 1590 O O . ALA A 1 194 ? -51.694 2.601 77.478 1.00 77.25 194 ALA A O 1
ATOM 1591 N N . LEU A 1 195 ? -51.686 1.713 75.420 1.00 79.88 195 LEU A N 1
ATOM 1592 C CA . LEU A 1 195 ? -52.822 0.806 75.645 1.00 79.88 195 LEU A CA 1
ATOM 1593 C C . LEU A 1 195 ? -52.561 -0.202 76.774 1.00 79.88 195 LEU A C 1
ATOM 1595 O O . LEU A 1 195 ? -53.461 -0.513 77.557 1.00 79.88 195 LEU A O 1
ATOM 1599 N N . CYS A 1 196 ? -51.340 -0.731 76.866 1.00 80.88 196 CYS A N 1
ATOM 1600 C CA . CYS A 1 196 ? -50.941 -1.606 77.965 1.00 80.88 196 CYS A CA 1
ATOM 1601 C C . CYS A 1 196 ? -50.926 -0.862 79.305 1.00 80.88 196 CYS A C 1
ATOM 1603 O O . CYS A 1 196 ? -51.420 -1.408 80.288 1.00 80.88 196 CYS A O 1
ATOM 1605 N N . ILE A 1 197 ? -50.403 0.368 79.344 1.00 81.25 197 ILE A N 1
ATOM 1606 C CA . ILE A 1 197 ? -50.380 1.213 80.546 1.00 81.25 197 ILE A CA 1
ATOM 1607 C C . ILE A 1 197 ? -51.800 1.581 80.978 1.00 81.25 197 ILE A C 1
ATOM 1609 O O . ILE A 1 197 ? -52.096 1.459 82.160 1.00 81.25 197 ILE A O 1
ATOM 1613 N N . ASP A 1 198 ? -52.690 1.937 80.048 1.00 77.94 198 ASP A N 1
ATOM 1614 C CA . ASP A 1 198 ? -54.102 2.231 80.333 1.00 77.94 198 ASP A CA 1
ATOM 1615 C C . ASP A 1 198 ? -54.839 1.009 80.896 1.00 77.94 198 ASP A C 1
ATOM 1617 O O . ASP A 1 198 ? -55.617 1.102 81.847 1.00 77.94 198 ASP A O 1
ATOM 1621 N N . ARG A 1 199 ? -54.565 -0.188 80.362 1.00 79.44 199 ARG A N 1
ATOM 1622 C CA . ARG A 1 199 ? -55.086 -1.425 80.958 1.00 79.44 199 ARG A CA 1
ATOM 1623 C C . ARG A 1 199 ? -54.529 -1.645 82.359 1.00 79.44 199 ARG A C 1
ATOM 1625 O O . ARG A 1 199 ? -55.297 -1.966 83.263 1.00 79.44 199 ARG A O 1
ATOM 1632 N N . LEU A 1 200 ? -53.225 -1.461 82.552 1.00 80.38 200 LEU A N 1
ATOM 1633 C CA . LEU A 1 200 ? -52.562 -1.652 83.841 1.00 80.38 200 LEU A CA 1
ATOM 1634 C C . LEU A 1 200 ? -53.085 -0.666 84.900 1.00 80.38 200 LEU A C 1
ATOM 1636 O O . LEU A 1 200 ? -53.364 -1.069 86.029 1.00 80.38 200 LEU A O 1
ATOM 1640 N N . SER A 1 201 ? -53.267 0.603 84.527 1.00 80.00 201 SER A N 1
ATOM 1641 C CA . SER A 1 201 ? -53.811 1.655 85.387 1.00 80.00 201 SER A CA 1
ATOM 1642 C C . SER A 1 201 ? -55.268 1.373 85.753 1.00 80.00 201 SER A C 1
ATOM 1644 O O . SER A 1 201 ? -55.631 1.516 86.920 1.00 80.00 201 SER A O 1
ATOM 1646 N N . SER A 1 202 ? -56.076 0.866 84.812 1.00 77.38 202 SER A N 1
ATOM 1647 C CA . SER A 1 202 ? -57.466 0.469 85.079 1.00 77.38 202 SER A CA 1
ATOM 1648 C C . SER A 1 202 ? -57.588 -0.704 86.060 1.00 77.38 202 SER A C 1
ATOM 1650 O O . SER A 1 202 ? -58.507 -0.729 86.873 1.00 77.38 202 SER A O 1
ATOM 1652 N N . VAL A 1 203 ? -56.653 -1.660 86.015 1.00 80.50 203 VAL A N 1
ATOM 1653 C CA . VAL A 1 203 ? -56.674 -2.868 86.859 1.00 80.50 203 VAL A CA 1
ATOM 1654 C C . VAL A 1 203 ? -56.123 -2.593 88.258 1.00 80.50 203 VAL A C 1
ATOM 1656 O O . VAL A 1 203 ? -56.636 -3.133 89.235 1.00 80.50 203 VAL A O 1
ATOM 1659 N N . HIS A 1 204 ? -55.089 -1.756 88.370 1.00 78.88 204 HIS A N 1
ATOM 1660 C CA . HIS A 1 204 ? -54.397 -1.499 89.638 1.00 78.88 204 HIS A CA 1
ATOM 1661 C C . HIS A 1 204 ? -54.776 -0.169 90.310 1.00 78.88 204 HIS A C 1
ATOM 1663 O O . HIS A 1 204 ? -54.338 0.078 91.431 1.00 78.88 204 HIS A O 1
ATOM 1669 N N . GLY A 1 205 ? -55.575 0.687 89.664 1.00 68.12 205 GLY A N 1
ATOM 1670 C CA . GLY A 1 205 ? -56.058 1.955 90.228 1.00 68.12 205 GLY A CA 1
ATOM 1671 C C . GLY A 1 205 ? -54.980 3.030 90.421 1.00 68.12 205 GLY A C 1
ATOM 1672 O O . GLY A 1 205 ? -55.218 4.018 91.113 1.00 68.12 205 GLY A O 1
ATOM 1673 N N . VAL A 1 206 ? -53.793 2.853 89.832 1.00 69.94 206 VAL A N 1
ATOM 1674 C CA . VAL A 1 206 ? -52.663 3.790 89.924 1.00 69.94 206 VAL A CA 1
ATOM 1675 C C . VAL A 1 206 ? -52.519 4.544 88.604 1.00 69.94 206 VAL A C 1
ATOM 1677 O O . VAL A 1 206 ? -52.495 3.943 87.531 1.00 69.94 206 VAL A O 1
ATOM 1680 N N . ASN A 1 207 ? -52.435 5.874 88.674 1.00 66.31 207 ASN A N 1
ATOM 1681 C CA . ASN A 1 207 ? -52.491 6.745 87.503 1.00 66.31 207 ASN A CA 1
ATOM 1682 C C . ASN A 1 207 ? -51.079 7.020 86.946 1.00 66.31 207 ASN A C 1
ATOM 1684 O O . ASN A 1 207 ? -50.396 7.943 87.382 1.00 66.31 207 ASN A O 1
ATOM 1688 N N . PHE A 1 208 ? -50.634 6.200 85.991 1.00 65.69 208 PHE A N 1
ATOM 1689 C CA . PHE A 1 208 ? -49.296 6.279 85.378 1.00 65.69 208 PHE A CA 1
ATOM 1690 C C . PHE A 1 208 ? -49.209 7.226 84.157 1.00 65.69 208 PHE A C 1
ATOM 1692 O O . PHE A 1 208 ? -48.146 7.373 83.555 1.00 65.69 208 PHE A O 1
ATOM 1699 N N . ASN A 1 209 ? -50.317 7.864 83.760 1.00 65.56 209 ASN A N 1
ATOM 1700 C CA . ASN A 1 209 ? -50.471 8.441 82.417 1.00 65.56 209 ASN A CA 1
ATOM 1701 C C . ASN A 1 209 ? -49.690 9.741 82.151 1.00 65.56 209 ASN A C 1
ATOM 1703 O O . ASN A 1 209 ? -49.322 9.999 81.006 1.00 65.56 209 ASN A O 1
ATOM 1707 N N . GLN A 1 210 ? -49.412 10.558 83.169 1.00 62.75 210 GLN A N 1
ATOM 1708 C CA . GLN A 1 210 ? -48.916 11.924 82.948 1.00 62.75 210 GLN A CA 1
ATOM 1709 C C . GLN A 1 210 ? -47.402 11.983 82.671 1.00 62.75 210 GLN A C 1
ATOM 1711 O O . GLN A 1 210 ? -46.964 12.701 81.779 1.00 62.75 210 GLN A O 1
ATOM 1716 N N . GLU A 1 211 ? -46.604 11.161 83.356 1.00 63.66 211 GLU A N 1
ATOM 1717 C CA . GLU A 1 211 ? -45.145 11.097 83.166 1.00 63.66 211 GLU A CA 1
ATOM 1718 C C . GLU A 1 211 ? -44.761 10.337 81.877 1.00 63.66 211 GLU A C 1
ATOM 1720 O O . GLU A 1 211 ? -43.752 10.627 81.228 1.00 63.66 211 GLU A O 1
ATOM 1725 N N . TYR A 1 212 ? -45.610 9.393 81.457 1.00 66.88 212 TYR A N 1
ATOM 1726 C CA . TYR A 1 2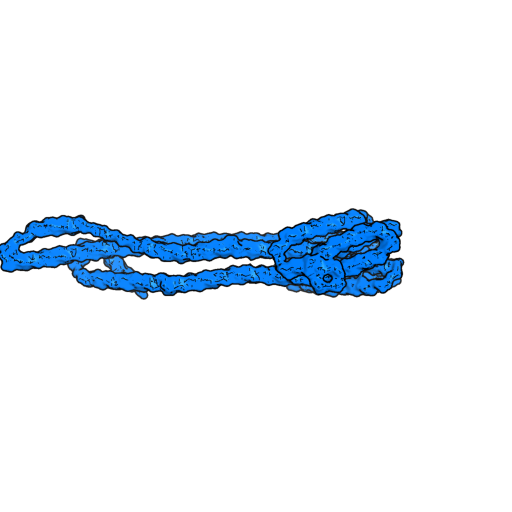12 ? -45.408 8.600 80.249 1.00 66.88 212 TYR A CA 1
ATOM 1727 C C . TYR A 1 212 ? -45.640 9.413 78.966 1.00 66.88 212 TYR A C 1
ATOM 1729 O O . TYR A 1 212 ? -44.819 9.345 78.049 1.00 66.88 212 TYR A O 1
ATOM 1737 N N . GLN A 1 213 ? -46.701 10.225 78.894 1.00 66.00 213 GLN A N 1
ATOM 1738 C CA . GLN A 1 213 ? -46.994 11.023 77.693 1.00 66.00 213 GLN A CA 1
ATOM 1739 C C . GLN A 1 213 ? -45.883 12.034 77.362 1.00 66.00 213 GLN A C 1
ATOM 1741 O O . GLN A 1 213 ? -45.487 12.152 76.197 1.00 66.00 213 GLN A O 1
ATOM 1746 N N . ASP A 1 214 ? -45.293 12.677 78.374 1.00 65.25 214 ASP A N 1
ATOM 1747 C CA . ASP A 1 214 ? -44.166 13.600 78.183 1.00 65.25 214 ASP A CA 1
ATOM 1748 C C . ASP A 1 214 ? -42.894 12.877 77.698 1.00 65.25 214 ASP A C 1
ATOM 1750 O O . ASP A 1 214 ? -42.157 13.384 76.839 1.00 65.25 214 ASP A O 1
ATOM 1754 N N . ALA A 1 215 ? -42.644 11.654 78.182 1.00 65.25 215 ALA A N 1
ATOM 1755 C CA . ALA A 1 215 ? -41.532 10.820 77.725 1.00 65.25 215 ALA A CA 1
ATOM 1756 C C . ALA A 1 215 ? -41.723 10.323 76.277 1.00 65.25 215 ALA A C 1
ATOM 1758 O O . ALA A 1 215 ? -40.760 10.284 75.502 1.00 65.25 215 ALA A O 1
ATOM 1759 N N . VAL A 1 216 ? -42.956 9.993 75.884 1.00 65.19 216 VAL A N 1
ATOM 1760 C CA . VAL A 1 216 ? -43.320 9.572 74.520 1.00 65.19 216 VAL A CA 1
ATOM 1761 C C . VAL A 1 216 ? -43.104 10.708 73.519 1.00 65.19 216 VAL A C 1
ATOM 1763 O O . VAL A 1 216 ? -42.378 10.532 72.536 1.00 65.19 216 VAL A O 1
ATOM 1766 N N . GLN A 1 217 ? -43.632 11.905 73.796 1.00 64.81 217 GLN A N 1
ATOM 1767 C CA . GLN A 1 217 ? -43.495 13.083 72.926 1.00 64.81 217 GLN A CA 1
ATOM 1768 C C . GLN A 1 217 ? -42.014 13.446 72.687 1.00 64.81 217 GLN A C 1
ATOM 1770 O O . GLN A 1 217 ? -41.585 13.771 71.569 1.00 64.81 217 GLN A O 1
ATOM 1775 N N . LYS A 1 218 ? -41.192 13.341 73.739 1.00 65.44 218 LYS A N 1
ATOM 1776 C CA . LYS A 1 218 ? -39.751 13.629 73.706 1.00 65.44 218 LYS A CA 1
ATOM 1777 C C . LYS A 1 218 ? -38.940 12.570 72.952 1.00 65.44 218 LYS A C 1
ATOM 1779 O O . LYS A 1 218 ? -37.923 12.907 72.349 1.00 65.44 218 LYS A O 1
ATOM 1784 N N . ASN A 1 219 ? -39.374 11.310 72.954 1.00 65.81 219 ASN A N 1
ATOM 1785 C CA . ASN A 1 219 ? -38.697 10.227 72.235 1.00 65.81 219 ASN A CA 1
ATOM 1786 C C . ASN A 1 219 ? -39.102 10.151 70.757 1.00 65.81 219 ASN A C 1
ATOM 1788 O O . ASN A 1 219 ? -38.235 9.940 69.908 1.00 65.81 219 ASN A O 1
ATOM 1792 N N . ILE A 1 220 ? -40.369 10.418 70.422 1.00 64.31 220 ILE A N 1
ATOM 1793 C CA . ILE A 1 220 ? -40.837 10.515 69.028 1.00 64.31 220 ILE A CA 1
ATOM 1794 C C . ILE A 1 220 ? -40.134 11.673 68.300 1.00 64.31 220 ILE A C 1
ATOM 1796 O O . ILE A 1 220 ? -39.674 11.511 67.171 1.00 64.31 220 ILE A O 1
ATOM 1800 N N . SER A 1 221 ? -39.980 12.829 68.956 1.00 59.78 221 SER A N 1
ATOM 1801 C CA . SER A 1 221 ? -39.294 14.000 68.378 1.00 59.78 221 SER A CA 1
ATOM 1802 C C . SER A 1 221 ? -37.776 13.825 68.218 1.00 59.78 221 SER A C 1
ATOM 1804 O O . SER A 1 221 ? -37.170 14.487 67.376 1.00 59.78 221 SER A O 1
ATOM 1806 N N . LYS A 1 222 ? -37.157 12.907 68.974 1.00 59.31 222 LYS A N 1
ATOM 1807 C CA . LYS A 1 222 ? -35.722 12.574 68.891 1.00 59.31 222 LYS A CA 1
ATOM 1808 C C . LYS A 1 222 ? -35.387 11.444 67.915 1.00 59.31 222 LYS A C 1
ATOM 1810 O O . LYS A 1 222 ? -34.206 11.120 67.769 1.00 59.31 222 LYS A O 1
ATOM 1815 N N . GLY A 1 223 ? -36.378 10.842 67.252 1.00 59.56 223 GLY A N 1
ATOM 1816 C CA . GLY A 1 223 ? -36.159 9.757 66.295 1.00 59.56 223 GLY A CA 1
ATOM 1817 C C . GLY A 1 223 ? -35.139 10.147 65.219 1.00 59.56 223 GLY A C 1
ATOM 1818 O O . GLY A 1 223 ? -35.394 11.021 64.389 1.00 59.56 223 GLY A O 1
ATOM 1819 N N . LYS A 1 224 ? -33.956 9.517 65.232 1.00 58.31 224 LYS A N 1
ATOM 1820 C CA . LYS A 1 224 ? -32.918 9.750 64.219 1.00 58.31 224 LYS A CA 1
ATOM 1821 C C . LYS A 1 224 ? -33.441 9.309 62.852 1.00 58.31 224 LYS A C 1
ATOM 1823 O O . LYS A 1 224 ? -33.796 8.148 62.672 1.00 58.31 224 LYS A O 1
ATOM 1828 N N . LYS A 1 225 ? -33.425 10.221 61.874 1.00 60.59 225 LYS A N 1
ATOM 1829 C CA . LYS A 1 225 ? -33.630 9.873 60.462 1.00 60.59 225 LYS A CA 1
ATOM 1830 C C . LYS A 1 225 ? -32.546 8.891 60.035 1.00 60.59 225 LYS A C 1
ATOM 1832 O O . LYS A 1 225 ? -31.360 9.148 60.250 1.00 60.59 225 LYS A O 1
ATOM 1837 N N . VAL A 1 226 ? -32.950 7.786 59.424 1.00 58.56 226 VAL A N 1
ATOM 1838 C CA . VAL A 1 226 ? -32.014 6.808 58.876 1.00 58.56 226 VAL A CA 1
ATOM 1839 C C . VAL A 1 226 ? -31.768 7.168 57.416 1.00 58.56 226 VAL A C 1
ATOM 1841 O O . VAL A 1 226 ? -32.690 7.194 56.601 1.00 58.56 226 VAL A O 1
ATOM 1844 N N . ASN A 1 227 ? -30.511 7.467 57.087 1.00 57.84 227 ASN A N 1
ATOM 1845 C CA . ASN A 1 227 ? -30.063 7.644 55.711 1.00 57.84 227 ASN A CA 1
ATOM 1846 C C . ASN A 1 227 ? -29.430 6.332 55.244 1.00 57.84 227 ASN A C 1
ATOM 1848 O O . ASN A 1 227 ? -28.297 6.021 55.607 1.00 57.84 227 ASN A O 1
ATOM 1852 N N . PHE A 1 228 ? -30.151 5.562 54.433 1.00 60.47 228 PHE A N 1
ATOM 1853 C CA . PHE A 1 228 ? -29.583 4.418 53.732 1.00 60.47 228 PHE A CA 1
ATOM 1854 C C . PHE A 1 228 ? -28.805 4.906 52.502 1.00 60.47 228 PHE A C 1
ATOM 1856 O O . PHE A 1 228 ? -29.368 5.347 51.498 1.00 60.47 228 PHE A O 1
ATOM 1863 N N . THR A 1 229 ? -27.481 4.794 52.559 1.00 61.75 229 THR A N 1
ATOM 1864 C CA . THR A 1 229 ? -26.561 5.036 51.437 1.00 61.75 229 THR A CA 1
ATOM 1865 C C . THR A 1 229 ? -26.349 3.758 50.619 1.00 61.75 229 THR A C 1
ATOM 1867 O O . THR A 1 229 ? -25.236 3.263 50.476 1.00 61.75 229 THR A O 1
ATOM 1870 N N . VAL A 1 230 ? -27.428 3.180 50.079 1.00 66.38 230 VAL A N 1
ATOM 1871 C CA . VAL A 1 230 ? -27.324 1.989 49.202 1.00 66.38 230 VAL A CA 1
ATOM 1872 C C . VAL A 1 230 ? -26.931 2.386 47.768 1.00 66.38 230 VAL A C 1
ATOM 1874 O O . VAL A 1 230 ? -26.356 1.575 47.046 1.00 66.38 230 VAL A O 1
ATOM 1877 N N . SER A 1 231 ? -27.145 3.648 47.372 1.00 68.50 231 SER A N 1
ATOM 1878 C CA . SER A 1 231 ? -26.827 4.183 46.035 1.00 68.50 231 SER A CA 1
ATOM 1879 C C . SER A 1 231 ? -25.370 3.989 45.607 1.00 68.50 231 SER A C 1
ATOM 1881 O O . SER A 1 231 ? -25.112 3.762 44.428 1.00 68.50 231 SER A O 1
ATOM 1883 N N . SER A 1 232 ? -24.416 4.008 46.542 1.00 72.19 232 SER A N 1
ATOM 1884 C CA . SER A 1 232 ? -22.994 3.808 46.235 1.00 72.19 232 SER A CA 1
ATOM 1885 C C . SER A 1 232 ? -22.705 2.420 45.659 1.00 72.19 232 SER A C 1
ATOM 1887 O O . SER A 1 232 ? -21.872 2.294 44.767 1.00 72.19 232 SER A O 1
ATOM 1889 N N . ARG A 1 233 ? -23.431 1.381 46.099 1.00 79.31 233 ARG A N 1
ATOM 1890 C CA . ARG A 1 233 ? -23.272 0.009 45.586 1.00 79.31 233 ARG A CA 1
ATOM 1891 C C . ARG A 1 233 ? -23.792 -0.123 44.156 1.00 79.31 233 ARG A C 1
ATOM 1893 O O . ARG A 1 233 ? -23.159 -0.791 43.345 1.00 79.31 233 ARG A O 1
ATOM 1900 N N . TYR A 1 234 ? -24.901 0.546 43.841 1.00 77.75 234 TYR A N 1
ATOM 1901 C CA . TYR A 1 234 ? -25.447 0.613 42.482 1.00 77.75 234 TYR A CA 1
ATOM 1902 C C . TYR A 1 234 ? -24.491 1.345 41.532 1.00 77.75 234 TYR A C 1
ATOM 1904 O O . TYR A 1 234 ? -24.183 0.842 40.452 1.00 77.75 234 TYR A O 1
ATOM 1912 N N . ILE A 1 235 ? -23.966 2.497 41.964 1.00 79.75 235 ILE A N 1
ATOM 1913 C CA . ILE A 1 235 ? -23.005 3.292 41.188 1.00 79.75 235 ILE A CA 1
ATOM 1914 C C . ILE A 1 235 ? -21.708 2.505 40.966 1.00 79.75 235 ILE A C 1
ATOM 1916 O O . ILE A 1 235 ? -21.214 2.463 39.845 1.00 79.75 235 ILE A O 1
ATOM 1920 N N . LEU A 1 236 ? -21.189 1.820 41.990 1.00 83.81 236 LEU A N 1
ATOM 1921 C CA . LEU A 1 236 ? -19.979 1.002 41.867 1.00 83.81 236 LEU A CA 1
ATOM 1922 C C . LEU A 1 236 ? -20.135 -0.107 40.816 1.00 83.81 236 LEU A C 1
ATOM 1924 O O . LEU A 1 236 ? -19.227 -0.337 40.024 1.00 83.81 236 LEU A O 1
ATOM 1928 N N . ARG A 1 237 ? -21.292 -0.778 40.773 1.00 84.12 237 ARG A N 1
ATOM 1929 C CA . ARG A 1 237 ? -21.571 -1.817 39.768 1.00 84.12 237 ARG A CA 1
ATOM 1930 C C . ARG A 1 237 ? -21.611 -1.238 38.352 1.00 84.12 237 ARG A C 1
ATOM 1932 O O . ARG A 1 237 ? -20.966 -1.791 37.468 1.00 84.12 237 ARG A O 1
ATOM 1939 N N . LEU A 1 238 ? -22.287 -0.100 38.166 1.00 83.75 238 LEU A N 1
ATOM 1940 C CA . LEU A 1 238 ? -22.299 0.641 36.894 1.00 83.75 238 LEU A CA 1
ATOM 1941 C C . LEU A 1 238 ? -20.893 1.062 36.451 1.00 83.75 238 LEU A C 1
ATOM 1943 O O . LEU A 1 238 ? -20.562 0.931 35.274 1.00 83.75 238 LEU A O 1
ATOM 1947 N N . LEU A 1 239 ? -20.046 1.490 37.388 1.00 86.50 239 LEU A N 1
ATOM 1948 C CA . LEU A 1 239 ? -18.655 1.841 37.107 1.00 86.50 239 LEU A CA 1
ATOM 1949 C C . LEU A 1 239 ? -17.832 0.647 36.614 1.00 86.50 239 LEU A C 1
ATOM 1951 O O . LEU A 1 239 ? -16.972 0.846 35.762 1.00 86.50 239 LEU A O 1
ATOM 1955 N N . ILE A 1 240 ? -18.092 -0.578 37.081 1.00 88.00 240 ILE A N 1
ATOM 1956 C CA . ILE A 1 240 ? -17.395 -1.777 36.583 1.00 88.00 240 ILE A CA 1
ATOM 1957 C C . ILE A 1 240 ? -17.722 -2.011 35.106 1.00 88.00 240 ILE A C 1
ATOM 1959 O O . ILE A 1 240 ? -16.807 -2.156 34.297 1.00 88.00 240 ILE A O 1
ATOM 1963 N N . LEU A 1 241 ? -19.010 -1.999 34.743 1.00 85.75 241 LEU A N 1
ATOM 1964 C CA . LEU A 1 241 ? -19.436 -2.190 33.353 1.00 85.75 241 LEU A CA 1
ATOM 1965 C C . LEU A 1 241 ? -18.846 -1.101 32.452 1.00 85.75 241 LEU A C 1
ATOM 1967 O O . LEU A 1 241 ? -18.270 -1.398 31.410 1.00 85.75 241 LEU A O 1
ATOM 1971 N N . PHE A 1 242 ? -18.898 0.149 32.912 1.00 86.19 242 PHE A N 1
ATOM 1972 C CA . PHE A 1 242 ? -18.325 1.276 32.188 1.00 86.19 242 PHE A CA 1
ATOM 1973 C C . PHE A 1 242 ? -16.804 1.178 32.039 1.00 86.19 242 PHE A C 1
ATOM 1975 O O . PHE A 1 242 ? -16.271 1.472 30.973 1.00 86.19 242 PHE A O 1
ATOM 1982 N N . SER A 1 243 ? -16.100 0.722 33.075 1.00 89.44 243 SER A N 1
ATOM 1983 C CA . SER A 1 243 ? -14.648 0.534 33.021 1.00 89.44 243 SER A CA 1
ATOM 1984 C C . SER A 1 243 ? -14.262 -0.492 31.955 1.00 89.44 243 SER A C 1
ATOM 1986 O O . SER A 1 243 ? -13.327 -0.253 31.199 1.00 89.44 243 SER A O 1
ATOM 1988 N N . ILE A 1 244 ? -15.008 -1.596 31.832 1.00 90.75 244 ILE A N 1
ATOM 1989 C CA . ILE A 1 244 ? -14.778 -2.608 30.786 1.00 90.75 244 ILE A CA 1
ATOM 1990 C C . ILE A 1 244 ? -15.004 -2.009 29.395 1.00 90.75 244 ILE A C 1
ATOM 1992 O O . ILE A 1 244 ? -14.187 -2.214 28.498 1.00 90.75 244 ILE A O 1
ATOM 1996 N N . THR A 1 245 ? -16.072 -1.228 29.219 1.00 89.81 245 THR A N 1
ATOM 1997 C CA . THR A 1 245 ? -16.351 -0.517 27.965 1.00 89.81 245 THR A CA 1
ATOM 1998 C C . THR A 1 245 ? -15.237 0.467 27.606 1.00 89.81 245 THR A C 1
ATOM 2000 O O . THR A 1 245 ? -14.771 0.459 26.468 1.00 89.81 245 THR A O 1
ATOM 2003 N N . ILE A 1 246 ? -14.751 1.269 28.562 1.00 89.62 246 ILE A N 1
ATOM 2004 C CA . ILE A 1 246 ? -13.614 2.176 28.340 1.00 89.62 246 ILE A CA 1
ATOM 2005 C C . ILE A 1 246 ? -12.378 1.387 27.915 1.00 89.62 246 ILE A C 1
ATOM 2007 O O . ILE A 1 246 ? -11.746 1.746 26.926 1.00 89.62 246 ILE A O 1
ATOM 2011 N N . VAL A 1 247 ? -12.033 0.319 28.640 1.00 91.81 247 VAL A N 1
ATOM 2012 C CA . VAL A 1 247 ? -10.858 -0.507 28.328 1.00 91.81 247 VAL A CA 1
ATOM 2013 C C . VAL A 1 247 ? -10.959 -1.062 26.910 1.00 91.81 247 VAL A C 1
ATOM 2015 O O . VAL A 1 247 ? -9.999 -0.946 26.156 1.00 91.81 247 VAL A O 1
ATOM 2018 N N . TYR A 1 248 ? -12.123 -1.581 26.511 1.00 91.62 248 TYR A N 1
ATOM 2019 C CA . TYR A 1 248 ? -12.361 -2.043 25.145 1.00 91.62 248 TYR A CA 1
ATOM 2020 C C . TYR A 1 248 ? -12.117 -0.938 24.105 1.00 91.62 248 TYR A C 1
ATOM 2022 O O . TYR A 1 248 ? -11.298 -1.126 23.204 1.00 91.62 248 TYR A O 1
ATOM 2030 N N . TYR A 1 249 ? -12.762 0.226 24.246 1.00 89.31 249 TYR A N 1
ATOM 2031 C CA . TYR A 1 249 ? -12.609 1.323 23.284 1.00 89.31 249 TYR A CA 1
ATOM 2032 C C . TYR A 1 249 ? -11.170 1.844 23.226 1.00 89.31 249 TYR A C 1
ATOM 2034 O O . TYR A 1 249 ? -10.645 2.076 22.137 1.00 89.31 249 TYR A O 1
ATOM 2042 N N . VAL A 1 250 ? -10.497 1.978 24.371 1.00 90.00 250 VAL A N 1
ATOM 2043 C CA . VAL A 1 250 ? -9.082 2.371 24.425 1.00 90.00 250 VAL A CA 1
ATOM 2044 C C . VAL A 1 250 ? -8.217 1.332 23.714 1.00 90.00 250 VAL A C 1
ATOM 2046 O O . VAL A 1 250 ? -7.421 1.695 22.851 1.00 90.00 250 VAL A O 1
ATOM 2049 N N . CYS A 1 251 ? -8.394 0.040 23.997 1.00 90.94 251 CYS A N 1
ATOM 2050 C CA . CYS A 1 251 ? -7.648 -1.029 23.334 1.00 90.94 251 CYS A CA 1
ATOM 2051 C C . CYS A 1 251 ? -7.843 -1.009 21.808 1.00 90.94 251 CYS A C 1
ATOM 2053 O O . CYS A 1 251 ? -6.863 -1.028 21.058 1.00 90.94 251 CYS A O 1
ATOM 2055 N N . VAL A 1 252 ? -9.088 -0.918 21.338 1.00 90.69 252 VAL A N 1
ATOM 2056 C CA . VAL A 1 252 ? -9.403 -0.923 19.903 1.00 90.69 252 VAL A CA 1
ATOM 2057 C C . VAL A 1 252 ? -8.873 0.329 19.207 1.00 90.69 252 VAL A C 1
ATOM 2059 O O . VAL A 1 252 ? -8.171 0.205 18.204 1.00 90.69 252 VAL A O 1
ATOM 2062 N N . HIS A 1 253 ? -9.138 1.525 19.732 1.00 87.94 253 HIS A N 1
ATOM 2063 C CA . HIS A 1 253 ? -8.803 2.772 19.037 1.00 87.94 253 HIS A CA 1
ATOM 2064 C C . HIS A 1 253 ? -7.359 3.234 19.209 1.00 87.94 253 HIS A C 1
ATOM 2066 O O . HIS A 1 253 ? -6.846 3.909 18.320 1.00 87.94 253 HIS A O 1
ATOM 2072 N N . VAL A 1 254 ? -6.692 2.890 20.312 1.00 88.75 254 VAL A N 1
ATOM 2073 C CA . VAL A 1 254 ? -5.301 3.312 20.552 1.00 88.75 254 VAL A CA 1
ATOM 2074 C C . VAL A 1 254 ? -4.302 2.301 19.995 1.00 88.75 254 VAL A C 1
ATOM 2076 O O . VAL A 1 254 ? -3.257 2.704 19.490 1.00 88.75 254 VAL A O 1
ATOM 2079 N N . TYR A 1 255 ? -4.609 1.001 20.039 1.00 88.62 255 TYR A N 1
ATOM 2080 C CA . TYR A 1 255 ? -3.635 -0.035 19.676 1.00 88.62 255 TYR A CA 1
ATOM 2081 C C . TYR A 1 255 ? -3.961 -0.728 18.351 1.00 88.62 255 TYR A C 1
ATOM 2083 O O . TYR A 1 255 ? -3.099 -0.831 17.473 1.00 88.62 255 TYR A O 1
ATOM 2091 N N . ILE A 1 256 ? -5.197 -1.200 18.179 1.00 87.94 256 ILE A N 1
ATOM 2092 C CA . ILE A 1 256 ? -5.549 -2.058 17.037 1.00 87.94 256 ILE A CA 1
ATOM 2093 C C . ILE A 1 256 ? -5.768 -1.225 15.773 1.00 87.94 256 ILE A C 1
ATOM 2095 O O . ILE A 1 256 ? -5.125 -1.454 14.746 1.00 87.94 256 ILE A O 1
ATOM 2099 N N . TYR A 1 257 ? -6.657 -0.238 15.853 1.00 89.62 257 TYR A N 1
ATOM 2100 C CA . TYR A 1 257 ? -7.078 0.561 14.709 1.00 89.62 257 TYR A CA 1
ATOM 2101 C C . TYR A 1 257 ? -5.921 1.335 14.051 1.00 89.62 257 TYR A C 1
ATOM 2103 O O . TYR A 1 257 ? -5.768 1.218 12.834 1.00 89.62 257 TYR A O 1
ATOM 2111 N N . PRO A 1 258 ? -5.031 2.030 14.794 1.00 90.31 258 PRO A N 1
ATOM 2112 C CA . PRO A 1 258 ? -3.920 2.759 14.179 1.00 90.31 258 PRO A CA 1
ATOM 2113 C C . PRO A 1 258 ? -2.923 1.832 13.483 1.00 90.31 258 PRO A C 1
ATOM 2115 O O . PRO A 1 258 ? -2.268 2.226 12.521 1.00 90.31 258 PRO A O 1
ATOM 2118 N N . THR A 1 259 ? -2.805 0.587 13.952 1.00 88.94 259 THR A N 1
ATOM 2119 C CA . THR A 1 259 ? -1.990 -0.425 13.277 1.00 88.94 259 THR A CA 1
ATOM 2120 C C . THR A 1 259 ? -2.606 -0.767 11.922 1.00 88.94 259 THR A C 1
ATOM 2122 O O . THR A 1 259 ? -1.910 -0.696 10.915 1.00 88.94 259 THR A O 1
ATOM 2125 N N . CYS A 1 260 ? -3.909 -1.062 11.871 1.00 89.56 260 CYS A N 1
ATOM 2126 C CA . CYS A 1 260 ? -4.620 -1.337 10.618 1.00 89.56 260 CYS A CA 1
ATOM 2127 C C . CYS A 1 260 ? -4.551 -0.156 9.633 1.00 89.56 260 CYS A C 1
ATOM 2129 O O . CYS A 1 260 ? -4.273 -0.359 8.452 1.00 89.56 260 CYS A O 1
ATOM 2131 N N . GLU A 1 261 ? -4.744 1.073 10.122 1.00 90.50 261 GLU A N 1
ATOM 2132 C CA . GLU A 1 261 ? -4.632 2.302 9.325 1.00 90.50 261 GLU A CA 1
ATOM 2133 C C . GLU A 1 261 ? -3.253 2.421 8.661 1.00 90.50 261 GLU A C 1
ATOM 2135 O O . GLU A 1 261 ? -3.167 2.650 7.456 1.00 90.50 261 GLU A O 1
ATOM 2140 N N . LYS A 1 262 ? -2.169 2.207 9.418 1.00 90.75 262 LYS A N 1
ATOM 2141 C CA . LYS A 1 262 ? -0.805 2.264 8.870 1.00 90.75 262 LYS A CA 1
ATOM 2142 C C . LYS A 1 262 ? -0.593 1.248 7.749 1.00 90.75 262 LYS A C 1
ATOM 2144 O O . LYS A 1 262 ? -0.064 1.616 6.709 1.00 90.75 262 LYS A O 1
ATOM 2149 N N . TYR A 1 263 ? -1.042 0.001 7.913 1.00 90.50 263 TYR A N 1
ATOM 2150 C CA . TYR A 1 263 ? -0.927 -1.006 6.847 1.00 90.50 263 TYR A CA 1
ATOM 2151 C C . TYR A 1 263 ? -1.722 -0.627 5.590 1.00 90.50 263 TYR A C 1
ATOM 2153 O O . TYR A 1 263 ? -1.242 -0.852 4.480 1.00 90.50 263 TYR A O 1
ATOM 2161 N N . LEU A 1 264 ? -2.906 -0.028 5.753 1.00 90.88 264 LEU A N 1
ATOM 2162 C CA . LEU A 1 264 ? -3.717 0.454 4.632 1.00 90.88 264 LEU A CA 1
ATOM 2163 C C . LEU A 1 264 ? -3.021 1.584 3.861 1.00 90.88 264 LEU A C 1
ATOM 2165 O O . LEU A 1 264 ? -3.027 1.562 2.635 1.00 90.88 264 LEU A O 1
ATOM 2169 N N . ILE A 1 265 ? -2.395 2.537 4.561 1.00 91.81 265 ILE A N 1
ATOM 2170 C CA . ILE A 1 265 ? -1.694 3.681 3.947 1.00 91.81 265 ILE A CA 1
ATOM 2171 C C . ILE A 1 265 ? -0.392 3.247 3.259 1.00 91.81 265 ILE A C 1
ATOM 2173 O O . ILE A 1 265 ? -0.071 3.725 2.173 1.00 91.81 265 ILE A O 1
ATOM 2177 N N . GLU A 1 266 ? 0.359 2.341 3.881 1.00 90.75 266 GLU A N 1
ATOM 2178 C CA . GLU A 1 266 ? 1.700 1.949 3.426 1.00 90.75 266 GLU A CA 1
ATOM 2179 C C . GLU A 1 266 ? 1.665 0.933 2.277 1.00 90.75 266 GLU A C 1
ATOM 2181 O O . GLU A 1 266 ? 2.584 0.894 1.460 1.00 90.75 266 GLU A O 1
ATOM 2186 N N . ARG A 1 267 ? 0.601 0.124 2.164 1.00 90.38 267 ARG A N 1
ATOM 2187 C CA . ARG A 1 267 ? 0.434 -0.855 1.075 1.00 90.38 267 ARG A CA 1
ATOM 2188 C C . ARG A 1 267 ? 0.543 -0.243 -0.332 1.00 90.38 267 ARG A C 1
ATOM 2190 O O . ARG A 1 267 ? 1.358 -0.752 -1.107 1.00 90.38 267 ARG A O 1
ATOM 2197 N N . PRO A 1 268 ? -0.243 0.785 -0.714 1.00 91.31 268 PRO A N 1
ATOM 2198 C CA . PRO A 1 268 ? -0.168 1.344 -2.062 1.00 91.31 268 PRO A CA 1
ATOM 2199 C C . PRO A 1 268 ? 1.205 1.965 -2.345 1.00 91.31 268 PRO A C 1
ATOM 2201 O O . PRO A 1 268 ? 1.718 1.819 -3.452 1.00 91.31 268 PRO A O 1
ATOM 2204 N N . GLU A 1 269 ? 1.852 2.575 -1.345 1.00 91.50 269 GLU A N 1
ATOM 2205 C CA . GLU A 1 269 ? 3.217 3.089 -1.498 1.00 91.50 269 GLU A CA 1
ATOM 2206 C C . GLU A 1 269 ? 4.236 1.973 -1.716 1.00 91.50 269 GLU A C 1
ATOM 2208 O O . GLU A 1 269 ? 5.065 2.069 -2.614 1.00 91.50 269 GLU A O 1
ATOM 2213 N N . LEU A 1 270 ? 4.164 0.896 -0.931 1.00 92.06 270 LEU A N 1
ATOM 2214 C CA . LEU A 1 270 ? 5.052 -0.253 -1.061 1.00 92.06 270 LEU A CA 1
ATOM 2215 C C . LEU A 1 270 ? 4.951 -0.882 -2.457 1.00 92.06 270 LEU A C 1
ATOM 2217 O O . LEU A 1 270 ? 5.976 -1.127 -3.099 1.00 92.06 270 LEU A O 1
ATOM 2221 N N . LEU A 1 271 ? 3.724 -1.123 -2.931 1.00 91.69 271 LEU A N 1
ATOM 2222 C CA . LEU A 1 271 ? 3.474 -1.679 -4.262 1.00 91.69 271 LEU A CA 1
ATOM 2223 C C . LEU A 1 271 ? 4.005 -0.750 -5.353 1.00 91.69 271 LEU A C 1
ATOM 2225 O O . LEU A 1 271 ? 4.691 -1.213 -6.263 1.00 91.69 271 LEU A O 1
ATOM 2229 N N . ALA A 1 272 ? 3.753 0.551 -5.243 1.00 91.38 272 ALA A N 1
ATOM 2230 C CA . ALA A 1 272 ? 4.216 1.525 -6.217 1.00 91.38 272 ALA A CA 1
ATOM 2231 C C . ALA A 1 272 ? 5.736 1.679 -6.233 1.00 91.38 272 ALA A C 1
ATOM 2233 O O . ALA A 1 272 ? 6.333 1.612 -7.301 1.00 91.38 272 ALA A O 1
ATOM 2234 N N . THR A 1 273 ? 6.389 1.803 -5.072 1.00 91.75 273 THR A N 1
ATOM 2235 C CA . THR A 1 273 ? 7.855 1.824 -4.978 1.00 91.75 273 THR A CA 1
ATOM 2236 C C . THR A 1 273 ? 8.442 0.583 -5.645 1.00 91.75 273 THR A C 1
ATOM 2238 O O . THR A 1 273 ? 9.423 0.682 -6.382 1.00 91.75 273 THR A O 1
ATOM 2241 N N . TYR A 1 274 ? 7.837 -0.589 -5.438 1.00 92.06 274 TYR A N 1
ATOM 2242 C CA . TYR A 1 274 ? 8.308 -1.825 -6.049 1.00 92.06 274 TYR A CA 1
ATOM 2243 C C . TYR A 1 274 ? 8.077 -1.876 -7.571 1.00 92.06 274 TYR A C 1
ATOM 2245 O O . TYR A 1 274 ? 8.995 -2.232 -8.312 1.00 92.06 274 TYR A O 1
ATOM 2253 N N . ILE A 1 275 ? 6.899 -1.464 -8.054 1.00 91.12 275 ILE A N 1
ATOM 2254 C CA . ILE A 1 275 ? 6.591 -1.350 -9.490 1.00 91.12 275 ILE A CA 1
ATOM 2255 C C . ILE A 1 275 ? 7.542 -0.360 -10.171 1.00 91.12 275 ILE A C 1
ATOM 2257 O O . ILE A 1 275 ? 8.092 -0.683 -11.223 1.00 91.12 275 ILE A O 1
ATOM 2261 N N . SER A 1 276 ? 7.782 0.808 -9.572 1.00 91.50 276 SER A N 1
ATOM 2262 C CA . SER A 1 276 ? 8.696 1.818 -10.108 1.00 91.50 276 SER A CA 1
ATOM 2263 C C . SER A 1 276 ? 10.128 1.290 -10.176 1.00 91.50 276 SER A C 1
ATOM 2265 O O . SER A 1 276 ? 10.787 1.467 -11.196 1.00 91.50 276 SER A O 1
ATOM 2267 N N . ARG A 1 277 ? 10.601 0.549 -9.160 1.00 90.88 277 ARG A N 1
ATOM 2268 C CA . ARG A 1 277 ? 11.911 -0.134 -9.224 1.00 90.88 277 ARG A CA 1
ATOM 2269 C C . ARG A 1 277 ? 11.970 -1.106 -10.398 1.00 90.88 277 ARG A C 1
ATOM 2271 O O . ARG A 1 277 ? 12.916 -1.046 -11.176 1.00 90.88 277 ARG A O 1
ATOM 2278 N N . ARG A 1 278 ? 10.938 -1.940 -10.564 1.00 90.88 278 ARG A N 1
ATOM 2279 C CA . ARG A 1 278 ? 10.828 -2.877 -11.692 1.00 90.88 278 ARG A CA 1
ATOM 2280 C C . ARG A 1 278 ? 10.813 -2.159 -13.043 1.00 90.88 278 ARG A C 1
ATOM 2282 O O . ARG A 1 278 ? 11.357 -2.690 -14.001 1.00 90.88 278 ARG A O 1
ATOM 2289 N N . ALA A 1 279 ? 10.191 -0.984 -13.133 1.00 89.94 279 ALA A N 1
ATOM 2290 C CA . ALA A 1 279 ? 10.146 -0.182 -14.354 1.00 89.94 279 ALA A CA 1
ATOM 2291 C C . ALA A 1 279 ? 11.497 0.479 -14.681 1.00 89.94 279 ALA A C 1
ATOM 2293 O O . ALA A 1 279 ? 11.839 0.589 -15.853 1.00 89.94 279 ALA A O 1
ATOM 2294 N N . LEU A 1 280 ? 12.283 0.869 -13.672 1.00 90.75 280 LEU A N 1
ATOM 2295 C CA . LEU A 1 280 ? 13.616 1.450 -13.873 1.00 90.75 280 LEU A CA 1
ATOM 2296 C C . LEU A 1 280 ? 14.690 0.406 -14.212 1.00 90.75 280 LEU A C 1
ATOM 2298 O O . LEU A 1 280 ? 15.640 0.734 -14.911 1.00 90.75 280 LEU A O 1
ATOM 2302 N N . THR A 1 281 ? 14.556 -0.851 -13.779 1.00 90.50 281 THR A N 1
ATOM 2303 C CA . THR A 1 281 ? 15.500 -1.931 -14.132 1.00 90.50 281 THR A CA 1
ATOM 2304 C C . THR A 1 281 ? 15.779 -2.041 -15.646 1.00 90.50 281 THR A C 1
ATOM 2306 O O . THR A 1 281 ? 16.947 -1.979 -16.028 1.00 90.50 281 THR A O 1
ATOM 2309 N N . PRO A 1 282 ? 14.769 -2.142 -16.534 1.00 90.00 282 PRO A N 1
ATOM 2310 C CA . PRO A 1 282 ? 14.999 -2.151 -17.979 1.00 90.00 282 PRO A CA 1
ATOM 2311 C C . PRO A 1 282 ? 15.543 -0.817 -18.522 1.00 90.00 282 PRO A C 1
ATOM 2313 O O . PRO A 1 282 ? 16.302 -0.807 -19.492 1.00 90.00 282 PRO A O 1
ATOM 2316 N N . ALA A 1 283 ? 15.223 0.310 -17.874 1.00 91.25 283 ALA A N 1
ATOM 2317 C CA . ALA A 1 283 ? 15.768 1.616 -18.249 1.00 91.25 283 ALA A CA 1
ATOM 2318 C C . ALA A 1 283 ? 17.284 1.703 -18.035 1.00 91.25 283 ALA A C 1
ATOM 2320 O O . ALA A 1 283 ? 17.989 2.257 -18.871 1.00 91.25 283 ALA A O 1
ATOM 2321 N N . ILE A 1 284 ? 17.796 1.103 -16.960 1.00 90.75 284 ILE A N 1
ATOM 2322 C CA . ILE A 1 284 ? 19.235 1.082 -16.660 1.00 90.75 284 ILE A CA 1
ATOM 2323 C C . ILE A 1 284 ? 19.999 0.330 -17.749 1.00 90.75 284 ILE A C 1
ATOM 2325 O O . ILE A 1 284 ? 20.995 0.836 -18.255 1.00 90.75 284 ILE A O 1
ATOM 2329 N N . GLY A 1 285 ? 19.496 -0.834 -18.172 1.00 89.12 285 GLY A N 1
ATOM 2330 C CA . GLY A 1 285 ? 20.099 -1.585 -19.275 1.00 89.12 285 GLY A CA 1
ATOM 2331 C C . GLY A 1 285 ? 20.057 -0.842 -20.608 1.00 89.12 285 GLY A C 1
ATOM 2332 O O . GLY A 1 285 ? 21.004 -0.927 -21.387 1.00 89.12 285 GLY A O 1
ATOM 2333 N N . PHE A 1 286 ? 18.972 -0.108 -20.868 1.00 90.62 286 PHE A N 1
ATOM 2334 C CA . PHE A 1 286 ? 18.847 0.725 -22.060 1.00 90.62 286 PHE A CA 1
ATOM 2335 C C . PHE A 1 286 ? 19.887 1.855 -22.067 1.00 90.62 286 PHE A C 1
ATOM 2337 O O . PHE A 1 286 ? 20.702 1.919 -22.985 1.00 90.62 286 PHE A O 1
ATOM 2344 N N . TRP A 1 287 ? 19.916 2.696 -21.028 1.00 91.56 287 TRP A N 1
ATOM 2345 C CA . TRP A 1 287 ? 20.801 3.864 -20.982 1.00 91.56 287 TRP A CA 1
ATOM 2346 C C . TRP A 1 287 ? 22.281 3.496 -20.882 1.00 91.56 287 TRP A C 1
ATOM 2348 O O . TRP A 1 287 ? 23.097 4.121 -21.549 1.00 91.56 287 TRP A O 1
ATOM 2358 N N . ALA A 1 288 ? 22.628 2.435 -20.149 1.00 90.62 288 ALA A N 1
ATOM 2359 C CA . ALA A 1 288 ? 24.001 1.932 -20.094 1.00 90.62 288 ALA A CA 1
ATOM 2360 C C . ALA A 1 288 ? 24.516 1.485 -21.466 1.00 90.62 288 ALA A C 1
ATOM 2362 O O . ALA A 1 288 ? 25.658 1.763 -21.838 1.00 90.62 288 ALA A O 1
ATOM 2363 N N . ARG A 1 289 ? 23.661 0.823 -22.256 1.00 88.56 289 ARG A N 1
ATOM 2364 C CA . ARG A 1 289 ? 24.018 0.444 -23.623 1.00 88.56 289 ARG A CA 1
ATOM 2365 C C . ARG A 1 289 ? 24.159 1.672 -24.516 1.00 88.56 289 ARG A C 1
ATOM 2367 O O . ARG A 1 289 ? 25.133 1.750 -25.255 1.00 88.56 289 ARG A O 1
ATOM 2374 N N . GLU A 1 290 ? 23.214 2.606 -24.464 1.00 88.75 290 GLU A N 1
ATOM 2375 C CA . GLU A 1 290 ? 23.272 3.821 -25.285 1.00 88.75 290 GLU A CA 1
ATOM 2376 C C . GLU A 1 290 ? 24.516 4.669 -24.964 1.00 88.75 290 GLU A C 1
ATOM 2378 O O . GLU A 1 290 ? 25.200 5.095 -25.892 1.00 88.75 290 GLU A O 1
ATOM 2383 N N . ALA A 1 291 ? 24.890 4.801 -23.687 1.00 88.69 291 ALA A N 1
ATOM 2384 C CA . ALA A 1 291 ? 26.128 5.459 -23.259 1.00 88.69 291 ALA A CA 1
ATOM 2385 C C . ALA A 1 291 ? 27.387 4.771 -23.817 1.00 88.69 291 ALA A C 1
ATOM 2387 O O . ALA A 1 291 ? 28.294 5.423 -24.331 1.00 88.69 291 ALA A O 1
ATOM 2388 N N . GLY A 1 292 ? 27.442 3.436 -23.803 1.00 86.38 292 GLY A N 1
ATOM 2389 C CA . GLY A 1 292 ? 28.552 2.714 -24.431 1.00 86.38 292 GLY A CA 1
ATOM 2390 C C . GLY A 1 292 ? 28.576 2.838 -25.963 1.00 86.38 292 GLY A C 1
ATOM 2391 O O . GLY A 1 292 ? 29.651 2.929 -26.562 1.00 86.38 292 GLY A O 1
ATOM 2392 N N . LEU A 1 293 ? 27.405 2.905 -26.611 1.00 85.44 293 LEU A N 1
ATOM 2393 C CA . LEU A 1 293 ? 27.271 3.053 -28.067 1.00 85.44 293 LEU A CA 1
ATOM 2394 C C . LEU A 1 293 ? 27.697 4.421 -28.600 1.00 85.44 293 LEU A C 1
ATOM 2396 O O . LEU A 1 293 ? 28.089 4.506 -29.771 1.00 85.44 293 LEU A O 1
ATOM 2400 N N . GLN A 1 294 ? 27.682 5.454 -27.757 1.00 82.31 294 GLN A N 1
ATOM 2401 C CA . GLN A 1 294 ? 28.163 6.797 -28.087 1.00 82.31 294 GLN A CA 1
ATOM 2402 C C . GLN A 1 294 ? 29.577 6.777 -28.665 1.00 82.31 294 GLN A C 1
ATOM 2404 O O . GLN A 1 294 ? 29.883 7.417 -29.670 1.00 82.31 294 GLN A O 1
ATOM 2409 N N . ARG A 1 295 ? 30.436 5.931 -28.099 1.00 75.88 295 ARG A N 1
ATOM 2410 C CA . ARG A 1 295 ? 31.843 5.791 -28.503 1.00 75.88 295 ARG A CA 1
ATOM 2411 C C . ARG A 1 295 ? 32.021 5.177 -29.889 1.00 75.88 295 ARG A C 1
ATOM 2413 O O . ARG A 1 295 ? 33.099 5.283 -30.467 1.00 75.88 295 ARG A O 1
ATOM 2420 N N . PHE A 1 296 ? 30.973 4.552 -30.420 1.00 75.06 296 PHE A N 1
ATOM 2421 C CA . PHE A 1 296 ? 30.943 3.976 -31.758 1.00 75.06 296 PHE A CA 1
ATOM 2422 C C . PHE A 1 296 ? 30.123 4.817 -32.751 1.00 75.06 296 PHE A C 1
ATOM 2424 O O . PHE A 1 296 ? 29.990 4.401 -33.901 1.00 75.06 296 PHE A O 1
ATOM 2431 N N . GLY A 1 297 ? 29.549 5.956 -32.330 1.00 70.44 297 GLY A N 1
ATOM 2432 C CA . GLY A 1 297 ? 28.662 6.787 -33.157 1.00 70.44 297 GLY A CA 1
ATOM 2433 C C . GLY A 1 297 ? 27.365 6.080 -33.572 1.00 70.44 297 GLY A C 1
ATOM 2434 O O . GLY A 1 297 ? 26.825 6.351 -34.640 1.00 70.44 297 GLY A O 1
ATOM 2435 N N . LYS A 1 298 ? 26.903 5.109 -32.771 1.00 68.56 298 LYS A N 1
ATOM 2436 C CA . LYS A 1 298 ? 25.783 4.191 -33.086 1.00 68.56 298 LYS A CA 1
ATOM 2437 C C . LYS A 1 298 ? 24.580 4.353 -32.150 1.00 68.56 298 LYS A C 1
ATOM 2439 O O . LYS A 1 298 ? 23.697 3.489 -32.086 1.00 68.56 298 LYS A O 1
ATOM 2444 N N . GLU A 1 299 ? 24.578 5.432 -31.388 1.00 67.44 299 GLU A N 1
ATOM 2445 C CA . GLU A 1 299 ? 23.557 5.756 -30.403 1.00 67.44 299 GLU A CA 1
ATOM 2446 C C . GLU A 1 299 ? 22.243 6.172 -31.071 1.00 67.44 299 GLU A C 1
ATOM 2448 O O . GLU A 1 299 ? 22.211 6.970 -32.007 1.00 67.44 299 GLU A O 1
ATOM 2453 N N . PHE A 1 300 ? 21.139 5.637 -30.566 1.00 70.50 300 PHE A N 1
ATOM 2454 C CA . PHE A 1 300 ? 19.792 5.985 -30.998 1.00 70.50 300 PHE A CA 1
ATOM 2455 C C . PHE A 1 300 ? 19.460 7.446 -30.676 1.00 70.50 300 PHE A C 1
ATOM 2457 O O . PHE A 1 300 ? 18.686 8.077 -31.393 1.00 70.50 300 PHE A O 1
ATOM 2464 N N . TRP A 1 301 ? 20.075 8.001 -29.626 1.00 67.69 301 TRP A N 1
ATOM 2465 C CA . TRP A 1 301 ? 19.859 9.382 -29.203 1.00 67.69 301 TRP A CA 1
ATOM 2466 C C . TRP A 1 301 ? 20.106 10.410 -30.316 1.00 67.69 301 TRP A C 1
ATOM 2468 O O . TRP A 1 301 ? 19.326 11.347 -30.472 1.00 67.69 301 TRP A O 1
ATOM 2478 N N . THR A 1 302 ? 21.136 10.205 -31.141 1.00 63.03 302 THR A N 1
ATOM 2479 C CA . THR A 1 302 ? 21.463 11.118 -32.253 1.00 63.03 302 THR A CA 1
ATOM 2480 C C . THR A 1 302 ? 20.338 11.265 -33.274 1.00 63.03 302 THR A C 1
ATOM 2482 O O . THR A 1 302 ? 20.245 12.300 -33.931 1.00 63.03 302 THR A O 1
ATOM 2485 N N . LEU A 1 303 ? 19.454 10.269 -33.382 1.00 65.19 303 LEU A N 1
ATOM 2486 C CA . LEU A 1 303 ? 18.290 10.309 -34.266 1.00 65.19 303 LEU A CA 1
ATOM 2487 C C . LEU A 1 303 ? 17.126 11.107 -33.670 1.00 65.19 303 LEU A C 1
ATOM 2489 O O . LEU A 1 303 ? 16.202 11.459 -34.395 1.00 65.19 303 LEU A O 1
ATOM 2493 N N . ASN A 1 304 ? 17.152 11.388 -32.366 1.00 66.44 304 ASN A N 1
ATOM 2494 C CA . ASN A 1 304 ? 16.021 11.951 -31.638 1.00 66.44 304 ASN A CA 1
ATOM 2495 C C . ASN A 1 304 ? 16.401 13.024 -30.600 1.00 66.44 304 ASN A C 1
ATOM 2497 O O . ASN A 1 304 ? 15.791 13.016 -29.534 1.00 66.44 304 ASN A O 1
ATOM 2501 N N . PRO A 1 305 ? 17.293 13.999 -30.895 1.00 64.50 305 PRO A N 1
ATOM 2502 C CA . PRO A 1 305 ? 17.926 14.908 -29.928 1.00 64.50 305 PRO A CA 1
ATOM 2503 C C . PRO A 1 305 ? 16.979 15.860 -29.160 1.00 64.50 305 PRO A C 1
ATOM 2505 O O . PRO A 1 305 ? 17.422 16.688 -28.367 1.00 64.50 305 PRO A O 1
ATOM 2508 N N . TYR A 1 306 ? 15.670 15.769 -29.383 1.00 67.25 306 TYR A N 1
ATOM 2509 C CA . TYR A 1 306 ? 14.650 16.581 -28.722 1.00 67.25 306 TYR A CA 1
ATOM 2510 C C . TYR A 1 306 ? 14.030 15.909 -27.484 1.00 67.25 306 TYR A C 1
ATOM 2512 O O . TYR A 1 306 ? 13.377 16.590 -26.697 1.00 67.25 306 TYR A O 1
ATOM 2520 N N . PHE A 1 307 ? 14.204 14.593 -27.305 1.00 68.50 307 PHE A N 1
ATOM 2521 C CA . PHE A 1 307 ? 13.402 13.805 -26.351 1.00 68.50 307 PHE A CA 1
ATOM 2522 C C . PHE A 1 307 ? 14.108 13.377 -25.063 1.00 68.50 307 PHE A C 1
ATOM 2524 O O . PHE A 1 307 ? 13.453 13.143 -24.047 1.00 68.50 307 PHE A O 1
ATOM 2531 N N . PHE A 1 308 ? 15.427 13.275 -25.094 1.00 79.69 308 PHE A N 1
ATOM 2532 C CA . PHE A 1 308 ? 16.261 12.725 -24.034 1.00 79.69 308 PHE A CA 1
ATOM 2533 C C . PHE A 1 308 ? 17.415 13.694 -23.740 1.00 79.69 308 PHE A C 1
ATOM 2535 O O . PHE A 1 308 ? 17.510 14.762 -24.330 1.00 79.69 308 PHE A O 1
ATOM 2542 N N . SER A 1 309 ? 18.241 13.417 -22.743 1.00 83.69 309 SER A N 1
ATOM 2543 C CA . SER A 1 309 ? 19.528 14.116 -22.609 1.00 83.69 309 SER A CA 1
ATOM 2544 C C . SER A 1 309 ? 20.631 13.211 -23.156 1.00 83.69 309 SER A C 1
ATOM 2546 O O . SER A 1 309 ? 20.345 12.177 -23.766 1.00 83.69 309 SER A O 1
ATOM 2548 N N . ASN A 1 310 ? 21.894 13.580 -22.945 1.00 87.25 310 ASN A N 1
ATOM 2549 C CA . ASN A 1 310 ? 23.004 12.663 -23.191 1.00 87.25 310 ASN A CA 1
ATOM 2550 C C . ASN A 1 310 ? 22.738 11.313 -22.467 1.00 87.25 310 ASN A C 1
ATOM 2552 O O . ASN A 1 310 ? 22.366 11.346 -21.290 1.00 87.25 310 ASN A O 1
ATOM 2556 N N . PRO A 1 311 ? 22.900 10.144 -23.123 1.00 88.25 311 PRO A N 1
ATOM 2557 C CA . PRO A 1 311 ? 22.691 8.837 -22.500 1.00 88.25 311 PRO A CA 1
ATOM 2558 C C . PRO A 1 311 ? 23.404 8.627 -21.158 1.00 88.25 311 PRO A C 1
ATOM 2560 O O . PRO A 1 311 ? 22.825 8.003 -20.270 1.00 88.25 311 PRO A O 1
ATOM 2563 N N . GLU A 1 312 ? 24.613 9.174 -20.979 1.00 88.75 312 GLU A N 1
ATOM 2564 C CA . GLU A 1 312 ? 25.332 9.134 -19.692 1.00 88.75 312 GLU A CA 1
ATOM 2565 C C . GLU A 1 312 ? 24.555 9.877 -18.585 1.00 88.75 312 GLU A C 1
ATOM 2567 O O . GLU A 1 312 ? 24.360 9.355 -17.488 1.00 88.75 312 GLU A O 1
ATOM 2572 N N . GLU A 1 313 ? 24.005 11.056 -18.890 1.00 90.38 313 GLU A N 1
ATOM 2573 C CA . GLU A 1 313 ? 23.194 11.830 -17.939 1.00 90.38 313 GLU A CA 1
ATOM 2574 C C . GLU A 1 313 ? 21.863 11.136 -17.615 1.00 90.38 313 GLU A C 1
ATOM 2576 O O . GLU A 1 313 ? 21.394 11.172 -16.475 1.00 90.38 313 GLU A O 1
ATOM 2581 N N . GLU A 1 314 ? 21.222 10.507 -18.603 1.00 90.12 314 GLU A N 1
ATOM 2582 C CA . GLU A 1 314 ? 19.986 9.746 -18.382 1.00 90.12 314 GLU A CA 1
ATOM 2583 C C . GLU A 1 314 ? 20.234 8.476 -17.557 1.00 90.12 314 GLU A C 1
ATOM 2585 O O . GLU A 1 314 ? 19.409 8.122 -16.704 1.00 90.12 314 GLU A O 1
ATOM 2590 N N . LEU A 1 315 ? 21.391 7.828 -17.730 1.00 90.94 315 LEU A N 1
ATOM 2591 C CA . LEU A 1 315 ? 21.830 6.732 -16.870 1.00 90.94 315 LEU A CA 1
ATOM 2592 C C . LEU A 1 315 ? 21.984 7.212 -15.420 1.00 90.94 315 LEU A C 1
ATOM 2594 O O . LEU A 1 315 ? 21.387 6.614 -14.521 1.00 90.94 315 LEU A O 1
ATOM 2598 N N . ASP A 1 316 ? 22.682 8.325 -15.191 1.00 91.19 316 ASP A N 1
ATOM 2599 C CA . ASP A 1 316 ? 22.872 8.913 -13.858 1.00 91.19 316 ASP A CA 1
ATOM 2600 C C . ASP A 1 316 ? 21.549 9.284 -13.175 1.00 91.19 316 ASP A C 1
ATOM 2602 O O . ASP A 1 316 ? 21.329 8.975 -11.994 1.00 91.19 316 ASP A O 1
ATOM 2606 N N . LYS A 1 317 ? 20.619 9.905 -13.913 1.00 91.88 317 LYS A N 1
ATOM 2607 C CA . LYS A 1 317 ? 19.267 10.221 -13.416 1.00 91.88 317 LYS A CA 1
ATOM 2608 C C . LYS A 1 317 ? 18.499 8.953 -13.048 1.00 91.88 317 LYS A C 1
ATOM 2610 O O . LYS A 1 317 ? 17.831 8.910 -12.006 1.00 91.88 317 LYS A O 1
ATOM 2615 N N . THR A 1 318 ? 18.593 7.916 -13.880 1.00 91.81 318 THR A N 1
ATOM 2616 C CA . THR A 1 318 ? 17.918 6.630 -13.663 1.00 91.81 318 THR A CA 1
ATOM 2617 C C . THR A 1 318 ? 18.473 5.925 -12.423 1.00 91.81 318 THR A C 1
ATOM 2619 O O . THR A 1 318 ? 17.699 5.490 -11.565 1.00 91.81 318 THR A O 1
ATOM 2622 N N . LEU A 1 319 ? 19.800 5.882 -12.271 1.00 90.38 319 LEU A N 1
ATOM 2623 C CA . LEU A 1 319 ? 20.479 5.321 -11.101 1.00 90.38 319 LEU A CA 1
ATOM 2624 C C . LEU A 1 319 ? 20.115 6.087 -9.826 1.00 90.38 319 LEU A C 1
ATOM 2626 O O . LEU A 1 319 ? 19.712 5.482 -8.831 1.00 90.38 319 LEU A O 1
ATOM 2630 N N . SER A 1 320 ? 20.161 7.420 -9.863 1.00 91.69 320 SER A N 1
ATOM 2631 C CA . SER A 1 320 ? 19.782 8.285 -8.737 1.00 91.69 320 SER A CA 1
ATOM 2632 C C . SER A 1 320 ? 18.334 8.053 -8.294 1.00 91.69 320 SER A C 1
ATOM 2634 O O . SER A 1 320 ? 18.051 7.894 -7.101 1.00 91.69 320 SER A O 1
ATOM 2636 N N . SER A 1 321 ? 17.413 7.960 -9.257 1.00 91.81 321 SER A N 1
ATOM 2637 C CA . SER A 1 321 ? 16.000 7.653 -9.005 1.00 91.81 321 SER A CA 1
ATOM 2638 C C . SER A 1 321 ? 15.833 6.271 -8.377 1.00 91.81 321 SER A C 1
ATOM 2640 O O . SER A 1 321 ? 15.063 6.098 -7.429 1.00 91.81 321 SER A O 1
ATOM 2642 N N . PHE A 1 322 ? 16.595 5.281 -8.842 1.00 90.75 322 PHE A N 1
ATOM 2643 C CA . PHE A 1 322 ? 16.562 3.951 -8.255 1.00 90.75 322 PHE A CA 1
ATOM 2644 C C . PHE A 1 322 ? 17.104 3.929 -6.821 1.00 90.75 322 PHE A C 1
ATOM 2646 O O . PHE A 1 322 ? 16.486 3.316 -5.949 1.00 90.75 322 PHE A O 1
ATOM 2653 N N . TYR A 1 323 ? 18.217 4.612 -6.535 1.00 90.81 323 TYR A N 1
ATOM 2654 C CA . TYR A 1 323 ? 18.753 4.725 -5.173 1.00 90.81 323 TYR A CA 1
ATOM 2655 C C . TYR A 1 323 ? 17.743 5.360 -4.215 1.00 90.81 323 TYR A C 1
ATOM 2657 O O . TYR A 1 323 ? 17.564 4.889 -3.086 1.00 90.81 323 TYR A O 1
ATOM 2665 N N . TYR A 1 324 ? 17.026 6.384 -4.678 1.00 92.75 324 TYR A N 1
ATOM 2666 C CA . TYR A 1 324 ? 15.933 6.983 -3.924 1.00 92.75 324 TYR A CA 1
ATOM 2667 C C . TYR A 1 324 ? 14.819 5.965 -3.619 1.00 92.75 324 TYR A C 1
ATOM 2669 O O . TYR A 1 324 ? 14.411 5.828 -2.462 1.00 92.75 324 TYR A O 1
ATOM 2677 N N . LEU A 1 325 ? 14.387 5.178 -4.611 1.00 91.88 325 LEU A N 1
ATOM 2678 C CA . LEU A 1 325 ? 13.390 4.118 -4.411 1.00 91.88 325 LEU A CA 1
ATOM 2679 C C . LEU A 1 325 ? 13.892 2.991 -3.492 1.00 91.88 325 LEU A C 1
ATOM 2681 O O . LEU A 1 325 ? 13.121 2.460 -2.695 1.00 91.88 325 LEU A O 1
ATOM 2685 N N . ASN A 1 326 ? 15.178 2.635 -3.545 1.00 90.06 326 ASN A N 1
ATOM 2686 C CA . ASN A 1 326 ? 15.793 1.687 -2.611 1.00 90.06 326 ASN A CA 1
ATOM 2687 C C . ASN A 1 326 ? 15.704 2.192 -1.167 1.00 90.06 326 ASN A C 1
ATOM 2689 O O . ASN A 1 326 ? 15.315 1.442 -0.271 1.00 90.06 326 ASN A O 1
ATOM 2693 N N . LYS A 1 327 ? 16.021 3.470 -0.935 1.00 91.75 327 LYS A N 1
ATOM 2694 C CA . LYS A 1 327 ? 15.897 4.093 0.388 1.00 91.75 327 LYS A CA 1
ATOM 2695 C C . LYS A 1 327 ? 14.447 4.073 0.875 1.00 91.75 327 LYS A C 1
ATOM 2697 O O . LYS A 1 327 ? 14.194 3.705 2.021 1.00 91.75 327 LYS A O 1
ATOM 2702 N N . GLN A 1 328 ? 13.500 4.410 -0.000 1.00 91.38 328 GLN A N 1
ATOM 2703 C CA . GLN A 1 328 ? 12.069 4.334 0.295 1.00 91.38 328 GLN A CA 1
ATOM 2704 C C . GLN A 1 328 ? 11.610 2.911 0.644 1.00 91.38 328 GLN A C 1
ATOM 2706 O O . GLN A 1 328 ? 10.813 2.732 1.567 1.00 91.38 328 GLN A O 1
ATOM 2711 N N . LEU A 1 329 ? 12.118 1.900 -0.063 1.00 90.69 329 LEU A N 1
ATOM 2712 C CA . LEU A 1 329 ? 11.809 0.497 0.197 1.00 90.69 329 LEU A CA 1
ATOM 2713 C C . LEU A 1 329 ? 12.320 0.057 1.576 1.00 90.69 329 LEU A C 1
ATOM 2715 O O . LEU A 1 329 ? 11.584 -0.575 2.330 1.00 90.69 329 LEU A O 1
ATOM 2719 N N . LEU A 1 330 ? 13.554 0.432 1.934 1.00 90.38 330 LEU A N 1
ATOM 2720 C CA . LEU A 1 330 ? 14.142 0.122 3.243 1.00 90.38 330 LEU A CA 1
ATOM 2721 C C . LEU A 1 330 ? 13.346 0.746 4.395 1.00 90.38 330 LEU A C 1
ATOM 2723 O O . LEU A 1 330 ? 13.097 0.077 5.396 1.00 90.38 330 LEU A O 1
ATOM 2727 N N . GLN A 1 331 ? 12.887 1.991 4.241 1.00 90.69 331 GLN A N 1
ATOM 2728 C CA . GLN A 1 331 ? 12.041 2.662 5.239 1.00 90.69 331 GLN A CA 1
ATOM 2729 C C . GLN A 1 331 ? 10.717 1.921 5.484 1.00 90.69 331 GLN A C 1
ATOM 2731 O O . GLN A 1 331 ? 10.206 1.911 6.603 1.00 90.69 331 GLN A O 1
ATOM 2736 N N . ARG A 1 332 ? 10.185 1.252 4.456 1.00 88.75 332 ARG A N 1
ATOM 2737 C CA . ARG A 1 332 ? 8.910 0.518 4.508 1.00 88.75 332 ARG A CA 1
ATOM 2738 C C . ARG A 1 332 ? 9.063 -0.951 4.879 1.00 88.75 332 ARG A C 1
ATOM 2740 O O . ARG A 1 332 ? 8.073 -1.677 4.952 1.00 88.75 332 ARG A O 1
ATOM 2747 N N . MET A 1 333 ? 10.282 -1.404 5.172 1.00 86.44 333 MET A N 1
ATOM 2748 C CA . MET A 1 333 ? 10.562 -2.804 5.487 1.00 86.44 333 MET A CA 1
ATOM 2749 C C . MET A 1 333 ? 9.733 -3.318 6.672 1.00 86.44 333 MET A C 1
ATOM 2751 O O . MET A 1 333 ? 9.336 -4.480 6.690 1.00 86.44 333 MET A O 1
ATOM 2755 N N . GLN A 1 334 ? 9.417 -2.475 7.655 1.00 85.50 334 GLN A N 1
ATOM 2756 C CA . GLN A 1 334 ? 8.597 -2.873 8.805 1.00 85.50 334 GLN A CA 1
ATOM 2757 C C . GLN A 1 334 ? 7.177 -3.336 8.434 1.00 85.50 334 GLN A C 1
ATOM 2759 O O . GLN A 1 334 ? 6.606 -4.137 9.167 1.00 85.50 334 GLN A O 1
ATOM 2764 N N . TYR A 1 335 ? 6.650 -2.903 7.287 1.00 84.00 335 TYR A N 1
ATOM 2765 C CA . TYR A 1 335 ? 5.308 -3.243 6.804 1.00 84.00 335 TYR A CA 1
ATOM 2766 C C . TYR A 1 335 ? 5.295 -4.427 5.830 1.00 84.00 335 TYR A C 1
ATOM 2768 O O . TYR A 1 335 ? 4.248 -4.795 5.305 1.00 84.00 335 TYR A O 1
ATOM 2776 N N . MET A 1 336 ? 6.457 -5.033 5.578 1.00 88.25 336 MET A N 1
ATOM 2777 C CA . MET A 1 336 ? 6.586 -6.208 4.723 1.00 88.25 336 MET A CA 1
ATOM 2778 C C . MET A 1 336 ? 6.471 -7.500 5.533 1.00 88.25 336 MET A C 1
ATOM 2780 O O . MET A 1 336 ? 6.981 -7.604 6.653 1.00 88.25 336 MET A O 1
ATOM 2784 N N . SER A 1 337 ? 5.895 -8.530 4.914 1.00 87.12 337 SER A N 1
ATOM 2785 C CA . SER A 1 337 ? 5.917 -9.890 5.452 1.00 87.12 337 SER A CA 1
ATOM 2786 C C . SER A 1 337 ? 7.333 -10.465 5.505 1.00 87.12 337 SER A C 1
ATOM 2788 O O . SER A 1 337 ? 8.225 -10.059 4.757 1.00 87.12 337 SER A O 1
ATOM 2790 N N . SER A 1 338 ? 7.556 -11.437 6.393 1.00 88.00 338 SER A N 1
ATOM 2791 C CA . SER A 1 338 ? 8.832 -12.161 6.484 1.00 88.00 338 SER A CA 1
ATOM 2792 C C . SER A 1 338 ? 9.201 -12.841 5.163 1.00 88.00 338 SER A C 1
ATOM 2794 O O . SER A 1 338 ? 10.366 -12.838 4.780 1.00 88.00 338 SER A O 1
ATOM 2796 N N . ILE A 1 339 ? 8.204 -13.352 4.435 1.00 87.88 339 ILE A N 1
ATOM 2797 C CA . ILE A 1 339 ? 8.366 -13.967 3.112 1.00 87.88 339 ILE A CA 1
ATOM 2798 C C . ILE A 1 339 ? 8.867 -12.934 2.097 1.00 87.88 339 ILE A C 1
ATOM 2800 O O . ILE A 1 339 ? 9.830 -13.194 1.379 1.00 87.88 339 ILE A O 1
ATOM 2804 N N . VAL A 1 340 ? 8.264 -11.740 2.067 1.00 87.88 340 VAL A N 1
ATOM 2805 C CA . VAL A 1 340 ? 8.707 -10.642 1.193 1.00 87.88 340 VAL A CA 1
ATOM 2806 C C . VAL A 1 340 ? 10.130 -10.211 1.542 1.00 87.88 340 VAL A C 1
ATOM 2808 O O . VAL A 1 340 ? 10.957 -10.079 0.644 1.00 87.88 340 VAL A O 1
ATOM 2811 N N . LYS A 1 341 ? 10.447 -10.045 2.833 1.00 89.44 341 LYS A N 1
ATOM 2812 C CA . LYS A 1 341 ? 11.808 -9.709 3.286 1.00 89.44 341 LYS A CA 1
ATOM 2813 C C . LYS A 1 341 ? 12.819 -10.758 2.846 1.00 89.44 341 LYS A C 1
ATOM 2815 O O . LYS A 1 341 ? 13.853 -10.392 2.299 1.00 89.44 341 LYS A O 1
ATOM 2820 N N . SER A 1 342 ? 12.498 -12.041 3.028 1.00 86.50 342 SER A N 1
ATOM 2821 C CA . SER A 1 342 ? 13.340 -13.126 2.535 1.00 86.50 342 SER A CA 1
ATOM 2822 C C . SER A 1 342 ? 13.541 -12.968 1.035 1.00 86.50 342 SER A C 1
ATOM 2824 O O . SER A 1 342 ? 14.661 -12.770 0.617 1.00 86.50 342 SER A O 1
ATOM 2826 N N . ASN A 1 343 ? 12.494 -12.901 0.215 1.00 84.75 343 ASN A N 1
ATOM 2827 C CA . ASN A 1 343 ? 12.670 -12.802 -1.240 1.00 84.75 343 ASN A CA 1
ATOM 2828 C C . ASN A 1 343 ? 13.425 -11.536 -1.710 1.00 84.75 343 ASN A C 1
ATOM 2830 O O . ASN A 1 343 ? 14.074 -11.546 -2.760 1.00 84.75 343 ASN A O 1
ATOM 2834 N N . LEU A 1 344 ? 13.357 -10.439 -0.952 1.00 85.94 344 LEU A N 1
ATOM 2835 C CA . LEU A 1 344 ? 14.100 -9.211 -1.240 1.00 85.94 344 LEU A CA 1
ATOM 2836 C C . LEU A 1 344 ? 15.600 -9.331 -0.938 1.00 85.94 344 LEU A C 1
ATOM 2838 O O . LEU A 1 344 ? 16.390 -8.796 -1.713 1.00 85.94 344 LEU A O 1
ATOM 2842 N N . PHE A 1 345 ? 15.993 -10.022 0.137 1.00 86.25 345 PHE A N 1
ATOM 2843 C CA . PHE A 1 345 ? 17.382 -10.056 0.634 1.00 86.25 345 PHE A CA 1
ATOM 2844 C C . PHE A 1 345 ? 18.067 -11.433 0.558 1.00 86.25 345 PHE A C 1
ATOM 2846 O O . PHE A 1 345 ? 19.285 -11.519 0.660 1.00 86.25 345 PHE A O 1
ATOM 2853 N N . GLU A 1 346 ? 17.304 -12.505 0.373 1.00 82.00 346 GLU A N 1
ATOM 2854 C CA . GLU A 1 346 ? 17.732 -13.906 0.344 1.00 82.00 346 GLU A CA 1
ATOM 2855 C C . GLU A 1 346 ? 16.793 -14.745 -0.544 1.00 82.00 346 GLU A C 1
ATOM 2857 O O . GLU A 1 346 ? 15.702 -15.151 -0.129 1.00 82.00 346 GLU A O 1
ATOM 2862 N N . TYR A 1 347 ? 17.227 -15.094 -1.756 1.00 75.00 347 TYR A N 1
ATOM 2863 C CA . TYR A 1 347 ? 16.460 -15.993 -2.623 1.00 75.00 347 TYR A CA 1
ATOM 2864 C C . TYR A 1 347 ? 17.172 -17.345 -2.753 1.00 75.00 347 TYR A C 1
ATOM 2866 O O . TYR A 1 347 ? 18.075 -17.530 -3.563 1.00 75.00 347 TYR A O 1
ATOM 2874 N N . LYS A 1 348 ? 16.775 -18.301 -1.902 1.00 66.94 348 LYS A N 1
ATOM 2875 C CA . LYS A 1 348 ? 17.490 -19.579 -1.701 1.00 66.94 348 LYS A CA 1
ATOM 2876 C C . LYS A 1 348 ? 17.329 -20.582 -2.853 1.00 66.94 348 LYS A C 1
ATOM 2878 O O . LYS A 1 348 ? 18.193 -21.434 -3.030 1.00 66.94 348 LYS A O 1
ATOM 2883 N N . ASN A 1 349 ? 16.278 -20.452 -3.666 1.00 67.50 349 ASN A N 1
ATOM 2884 C CA . ASN A 1 349 ? 15.940 -21.389 -4.746 1.00 67.50 349 ASN A CA 1
ATOM 2885 C C . ASN A 1 349 ? 16.305 -20.828 -6.130 1.00 67.50 349 ASN A C 1
ATOM 2887 O O . ASN A 1 349 ? 15.426 -20.561 -6.946 1.00 67.50 349 ASN A O 1
ATOM 2891 N N . THR A 1 350 ? 17.595 -20.621 -6.400 1.00 70.62 350 THR A N 1
ATOM 2892 C CA . THR A 1 350 ? 18.054 -20.107 -7.702 1.00 70.62 350 THR A CA 1
ATOM 2893 C C . THR A 1 350 ? 19.412 -20.657 -8.119 1.00 70.62 350 THR A C 1
ATOM 2895 O O . THR A 1 350 ? 20.316 -20.826 -7.297 1.00 70.62 350 THR A O 1
ATOM 2898 N N . SER A 1 351 ? 19.548 -20.922 -9.419 1.00 70.06 351 SER A N 1
ATOM 2899 C CA . SER A 1 351 ? 20.796 -21.329 -10.066 1.00 70.06 351 SER A CA 1
ATOM 2900 C C . SER A 1 351 ? 21.738 -20.152 -10.334 1.00 70.06 351 SER A C 1
ATOM 2902 O O . SER A 1 351 ? 22.943 -20.367 -10.446 1.00 70.06 351 SER A O 1
ATOM 2904 N N . THR A 1 352 ? 21.236 -18.914 -10.398 1.00 69.88 352 THR A N 1
ATOM 2905 C CA . THR A 1 352 ? 22.065 -17.730 -10.679 1.00 69.88 352 THR A CA 1
ATOM 2906 C C . THR A 1 352 ? 22.718 -17.225 -9.383 1.00 69.88 352 THR A C 1
ATOM 2908 O O . THR A 1 352 ? 21.997 -16.844 -8.455 1.00 69.88 352 THR A O 1
ATOM 2911 N N . PRO A 1 353 ? 24.062 -17.168 -9.284 1.00 72.19 353 PRO A N 1
ATOM 2912 C CA . PRO A 1 353 ? 24.768 -16.822 -8.045 1.00 72.19 353 PRO A CA 1
ATOM 2913 C C . PRO A 1 353 ? 24.333 -15.491 -7.427 1.00 72.19 353 PRO A C 1
ATOM 2915 O O . PRO A 1 353 ? 24.137 -15.416 -6.216 1.00 72.19 353 PRO A O 1
ATOM 2918 N N . GLY A 1 354 ? 24.118 -14.467 -8.256 1.00 72.19 354 GLY A N 1
ATOM 2919 C CA . GLY A 1 354 ? 23.730 -13.135 -7.795 1.00 72.19 354 GLY A CA 1
ATOM 2920 C C . GLY A 1 354 ? 22.344 -13.080 -7.147 1.00 72.19 354 GLY A C 1
ATOM 2921 O O . GLY A 1 354 ? 22.147 -12.339 -6.187 1.00 72.19 354 GLY A O 1
ATOM 2922 N N . PHE A 1 355 ? 21.405 -13.933 -7.574 1.00 77.81 355 PHE A N 1
ATOM 2923 C CA . PHE A 1 355 ? 20.072 -13.989 -6.972 1.00 77.81 355 PHE A CA 1
ATOM 2924 C C . PHE A 1 355 ? 20.073 -14.584 -5.564 1.00 77.81 355 PHE A C 1
ATOM 2926 O O . PHE A 1 355 ? 19.137 -14.320 -4.816 1.00 77.81 355 PHE A O 1
ATOM 2933 N N . LYS A 1 356 ? 21.107 -15.330 -5.148 1.00 80.56 356 LYS A N 1
ATOM 2934 C CA . LYS A 1 356 ? 21.171 -15.902 -3.789 1.00 80.56 356 LYS A CA 1
ATOM 2935 C C . LYS A 1 356 ? 21.070 -14.829 -2.702 1.00 80.56 356 LYS A C 1
ATOM 2937 O O . LYS A 1 356 ? 20.474 -15.073 -1.656 1.00 80.56 356 LYS A O 1
ATOM 2942 N N . TYR A 1 357 ? 21.561 -13.627 -2.997 1.00 81.69 357 TYR A N 1
ATOM 2943 C CA . TYR A 1 357 ? 21.498 -12.447 -2.133 1.00 81.69 357 TYR A CA 1
ATOM 2944 C C . TYR A 1 357 ? 20.202 -11.628 -2.313 1.00 81.69 357 TYR A C 1
ATOM 2946 O O . TYR A 1 357 ? 20.110 -10.483 -1.886 1.00 81.69 357 TYR A O 1
ATOM 2954 N N . GLY A 1 358 ? 19.179 -12.186 -2.962 1.00 84.94 358 GLY A N 1
ATOM 2955 C CA . GLY A 1 358 ? 17.897 -11.523 -3.179 1.00 84.94 358 GLY A CA 1
ATOM 2956 C C . GLY A 1 358 ? 17.937 -10.411 -4.231 1.00 84.94 358 GLY A C 1
ATOM 2957 O O . GLY A 1 358 ? 18.980 -10.016 -4.756 1.00 84.94 358 GLY A O 1
ATOM 2958 N N . THR A 1 359 ? 16.753 -9.895 -4.566 1.00 86.75 359 THR A N 1
ATOM 2959 C CA . THR A 1 359 ? 16.622 -8.864 -5.610 1.00 86.75 359 THR A CA 1
ATOM 2960 C C . THR A 1 359 ? 17.230 -7.528 -5.211 1.00 86.75 359 THR A C 1
ATOM 2962 O O . THR A 1 359 ? 17.699 -6.803 -6.081 1.00 86.75 359 THR A O 1
ATOM 2965 N N . PHE A 1 360 ? 17.264 -7.180 -3.924 1.00 88.31 360 PHE A N 1
ATOM 2966 C CA . PHE A 1 360 ? 17.836 -5.914 -3.471 1.00 88.31 360 PHE A CA 1
ATOM 2967 C C . PHE A 1 360 ? 19.328 -5.812 -3.806 1.00 88.31 360 PHE A C 1
ATOM 2969 O O . PHE A 1 360 ? 19.738 -4.864 -4.474 1.00 88.31 360 PHE A O 1
ATOM 2976 N N . TRP A 1 361 ? 20.119 -6.806 -3.396 1.00 85.81 361 TRP A N 1
ATOM 2977 C CA . TRP A 1 361 ? 21.563 -6.820 -3.628 1.00 85.81 361 TRP A CA 1
ATOM 2978 C C . TRP A 1 361 ? 21.912 -7.053 -5.089 1.00 85.81 361 TRP A C 1
ATOM 2980 O O . TRP A 1 361 ? 22.759 -6.345 -5.628 1.00 85.81 361 TRP A O 1
ATOM 2990 N N . TYR A 1 362 ? 21.221 -7.985 -5.748 1.00 87.69 362 TYR A N 1
ATOM 2991 C CA . TYR A 1 362 ? 21.500 -8.276 -7.148 1.00 87.69 362 TYR A CA 1
ATOM 2992 C C . TYR A 1 362 ? 21.252 -7.072 -8.055 1.00 87.69 362 TYR A C 1
ATOM 2994 O O . TYR A 1 362 ? 22.019 -6.838 -8.979 1.00 87.69 362 TYR A O 1
ATOM 3002 N N . THR A 1 363 ? 20.233 -6.257 -7.763 1.00 87.25 363 THR A N 1
ATOM 3003 C CA . THR A 1 363 ? 20.002 -5.054 -8.569 1.00 87.25 363 THR A CA 1
ATOM 3004 C C . THR A 1 363 ? 21.147 -4.047 -8.419 1.00 87.25 363 THR A C 1
ATOM 3006 O O . THR A 1 363 ? 21.555 -3.468 -9.413 1.00 87.25 363 THR A O 1
ATOM 3009 N N . ASN A 1 364 ? 21.725 -3.891 -7.219 1.00 85.56 364 ASN A N 1
ATOM 3010 C CA . ASN A 1 364 ? 22.906 -3.037 -7.031 1.00 85.56 364 ASN A CA 1
ATOM 3011 C C . ASN A 1 364 ? 24.140 -3.593 -7.761 1.00 85.56 364 ASN A C 1
ATOM 3013 O O . ASN A 1 364 ? 24.910 -2.815 -8.308 1.00 85.56 364 ASN A O 1
ATOM 3017 N N . LEU A 1 365 ? 24.323 -4.919 -7.795 1.00 87.81 365 LEU A N 1
ATOM 3018 C CA . LEU A 1 365 ? 25.402 -5.543 -8.570 1.00 87.81 365 LEU A CA 1
ATOM 3019 C C . LEU A 1 365 ? 25.265 -5.214 -10.061 1.00 87.81 365 LEU A C 1
ATOM 3021 O O . LEU A 1 365 ? 26.207 -4.710 -10.660 1.00 87.81 365 LEU A O 1
ATOM 3025 N N . LEU A 1 366 ? 24.063 -5.390 -10.620 1.00 86.81 366 LEU A N 1
ATOM 3026 C CA . LEU A 1 366 ? 23.799 -5.061 -12.023 1.00 86.81 366 LEU A CA 1
ATOM 3027 C C . LEU A 1 366 ? 23.992 -3.576 -12.345 1.00 86.81 366 LEU A C 1
ATOM 3029 O O . LEU A 1 366 ? 24.115 -3.226 -13.513 1.00 86.81 366 LEU A O 1
ATOM 3033 N N . PHE A 1 367 ? 24.006 -2.692 -11.346 1.00 85.50 367 PHE A N 1
ATOM 3034 C CA . PHE A 1 367 ? 24.302 -1.277 -11.569 1.00 85.50 367 PHE A CA 1
ATOM 3035 C C . PHE A 1 367 ? 25.775 -1.018 -11.745 1.00 85.50 367 PHE A C 1
ATOM 3037 O O . PHE A 1 367 ? 26.127 -0.199 -12.585 1.00 85.50 367 PHE A O 1
ATOM 3044 N N . TYR A 1 368 ? 26.615 -1.712 -10.981 1.00 87.19 368 TYR A N 1
ATOM 3045 C CA . TYR A 1 368 ? 28.048 -1.684 -11.223 1.00 87.19 368 TYR A CA 1
ATOM 3046 C C . TYR A 1 368 ? 28.345 -2.249 -12.610 1.00 87.19 368 TYR A C 1
ATOM 3048 O O . TYR A 1 368 ? 28.998 -1.574 -13.393 1.00 87.19 368 TYR A O 1
ATOM 3056 N N . ASP A 1 369 ? 27.734 -3.379 -12.976 1.00 87.56 369 ASP A N 1
ATOM 3057 C CA . ASP A 1 369 ? 27.899 -3.956 -14.316 1.00 87.56 369 ASP A CA 1
ATOM 3058 C C . ASP A 1 369 ? 27.414 -2.998 -15.424 1.00 87.56 369 ASP A C 1
ATOM 3060 O O . ASP A 1 369 ? 28.054 -2.857 -16.465 1.00 87.56 369 ASP A O 1
ATOM 3064 N N . ALA A 1 370 ? 26.289 -2.304 -15.211 1.00 87.50 370 ALA A N 1
ATOM 3065 C CA . ALA A 1 370 ? 25.763 -1.310 -16.146 1.00 87.50 370 ALA A CA 1
ATOM 3066 C C . ALA A 1 370 ? 26.658 -0.065 -16.252 1.00 87.50 370 ALA A C 1
ATOM 3068 O O . ALA A 1 370 ? 26.835 0.477 -17.341 1.00 87.50 370 ALA A O 1
ATOM 3069 N N . TRP A 1 371 ? 27.232 0.381 -15.137 1.00 85.81 371 TRP A N 1
ATOM 3070 C CA . TRP A 1 371 ? 28.180 1.488 -15.106 1.00 85.81 371 TRP A CA 1
ATOM 3071 C C . TRP A 1 371 ? 29.495 1.120 -15.792 1.00 85.81 371 TRP A C 1
ATOM 3073 O O . TRP A 1 371 ? 30.029 1.916 -16.556 1.00 85.81 371 TRP A O 1
ATOM 3083 N N . ASP A 1 372 ? 30.003 -0.088 -15.572 1.00 86.50 372 ASP A N 1
ATOM 3084 C CA . ASP A 1 372 ? 31.259 -0.559 -16.156 1.00 86.50 372 ASP A CA 1
ATOM 3085 C C . ASP A 1 372 ? 31.125 -0.830 -17.659 1.00 86.50 372 ASP A C 1
ATOM 3087 O O . ASP A 1 372 ? 32.074 -0.606 -18.416 1.00 86.50 372 ASP A O 1
ATOM 3091 N N . LEU A 1 373 ? 29.927 -1.211 -18.121 1.00 85.69 373 LEU A N 1
ATOM 3092 C CA . LEU A 1 373 ? 29.631 -1.422 -19.539 1.00 85.69 373 LEU A CA 1
ATOM 3093 C C . LEU A 1 373 ? 29.960 -0.196 -20.400 1.00 85.69 373 LEU A C 1
ATOM 3095 O O . LEU A 1 373 ? 30.380 -0.350 -21.546 1.00 85.69 373 LEU A O 1
ATOM 3099 N N . GLN A 1 374 ? 29.806 1.020 -19.867 1.00 79.31 374 GLN A N 1
ATOM 3100 C CA . GLN A 1 374 ? 30.148 2.224 -20.623 1.00 79.31 374 GLN A CA 1
ATOM 3101 C C . GLN A 1 374 ? 31.658 2.310 -20.899 1.00 79.31 374 GLN A C 1
ATOM 3103 O O . GLN A 1 374 ? 32.060 2.944 -21.871 1.00 79.31 374 GLN A O 1
ATOM 3108 N N . TYR A 1 375 ? 32.506 1.676 -20.075 1.00 80.69 375 TYR A N 1
ATOM 3109 C CA . TYR A 1 375 ? 33.967 1.743 -20.157 1.00 80.69 375 TYR A CA 1
ATOM 3110 C C . TYR A 1 375 ? 34.632 0.556 -20.866 1.00 80.69 375 TYR A C 1
ATOM 3112 O O . TYR A 1 375 ? 35.743 0.734 -21.373 1.00 80.69 375 TYR A O 1
ATOM 3120 N N . ASP A 1 376 ? 33.971 -0.598 -20.963 1.00 77.50 376 ASP A N 1
ATOM 3121 C CA . ASP A 1 376 ? 34.507 -1.796 -21.624 1.00 77.50 376 ASP A CA 1
ATOM 3122 C C . ASP A 1 376 ? 34.471 -1.668 -23.157 1.00 77.50 376 ASP A C 1
ATOM 3124 O O . ASP A 1 376 ? 33.408 -1.661 -23.776 1.00 77.50 376 ASP A O 1
ATOM 3128 N N . LYS A 1 377 ? 35.648 -1.546 -23.786 1.00 68.38 377 LYS A N 1
ATOM 3129 C CA . LYS A 1 377 ? 35.782 -1.367 -25.243 1.00 68.38 377 LYS A CA 1
ATOM 3130 C C . LYS A 1 377 ? 35.952 -2.672 -26.010 1.00 68.38 377 LYS A C 1
ATOM 3132 O O . LYS A 1 377 ? 35.551 -2.732 -27.169 1.00 68.38 377 LYS A O 1
ATOM 3137 N N . GLU A 1 378 ? 36.583 -3.673 -25.408 1.00 77.19 378 GLU A N 1
ATOM 3138 C CA . GLU A 1 378 ? 36.992 -4.886 -26.123 1.00 77.19 378 GLU A CA 1
ATOM 3139 C C . GLU A 1 378 ? 35.842 -5.892 -26.189 1.00 77.19 378 GLU A C 1
ATOM 3141 O O . GLU A 1 378 ? 35.608 -6.477 -27.245 1.00 77.19 378 GLU A O 1
ATOM 3146 N N . ASN A 1 379 ? 35.051 -6.001 -25.114 1.00 81.94 379 ASN A N 1
ATOM 3147 C CA . ASN A 1 379 ? 33.960 -6.972 -25.011 1.00 81.94 379 ASN A CA 1
ATOM 3148 C C . ASN A 1 379 ? 32.574 -6.326 -24.872 1.00 81.94 379 ASN A C 1
ATOM 3150 O O . ASN A 1 379 ? 31.615 -7.014 -24.518 1.00 81.94 379 ASN A O 1
ATOM 3154 N N . PHE A 1 380 ? 32.430 -5.037 -25.216 1.00 83.81 380 PHE A N 1
ATOM 3155 C CA . PHE A 1 380 ? 31.177 -4.268 -25.099 1.00 83.81 380 PHE A CA 1
ATOM 3156 C C . PHE A 1 380 ? 29.934 -5.058 -25.535 1.00 83.81 380 PHE A C 1
ATOM 3158 O O . PHE A 1 380 ? 28.917 -5.113 -24.846 1.00 83.81 380 PHE A O 1
ATOM 3165 N N . PHE A 1 381 ? 30.020 -5.691 -26.704 1.00 80.38 381 PHE A N 1
ATOM 3166 C CA . PHE A 1 381 ? 28.910 -6.405 -27.317 1.00 80.38 381 PHE A CA 1
ATOM 3167 C C . PHE A 1 381 ? 28.482 -7.649 -26.529 1.00 80.38 381 PHE A C 1
ATOM 3169 O O . PHE A 1 381 ? 27.291 -7.961 -26.508 1.00 80.38 381 PHE A O 1
ATOM 3176 N N . GLU A 1 382 ? 29.425 -8.385 -25.946 1.00 83.56 382 GLU A N 1
ATOM 3177 C CA . GLU A 1 382 ? 29.159 -9.562 -25.110 1.00 83.56 382 GLU A CA 1
ATOM 3178 C C . GLU A 1 382 ? 28.695 -9.131 -23.713 1.00 83.56 382 GLU A C 1
ATOM 3180 O O . GLU A 1 382 ? 27.666 -9.600 -23.227 1.00 83.56 382 GLU A O 1
ATOM 3185 N N . ALA A 1 383 ? 29.375 -8.150 -23.113 1.00 85.38 383 ALA A N 1
ATOM 3186 C CA . ALA A 1 383 ? 29.010 -7.571 -21.824 1.00 85.38 383 ALA A CA 1
ATOM 3187 C C . ALA A 1 383 ? 27.583 -6.992 -21.837 1.00 85.38 383 ALA A C 1
ATOM 3189 O O . ALA A 1 383 ? 26.787 -7.262 -20.936 1.00 85.38 383 ALA A O 1
ATOM 3190 N N . SER A 1 384 ? 27.202 -6.275 -22.901 1.00 83.81 384 SER A N 1
ATOM 3191 C CA . SER A 1 384 ? 25.847 -5.731 -23.059 1.00 83.81 384 SER A CA 1
ATOM 3192 C C . SER A 1 384 ? 24.780 -6.828 -23.144 1.00 83.81 384 SER A C 1
ATOM 3194 O O . SER A 1 384 ? 23.681 -6.690 -22.598 1.00 83.81 384 SER A O 1
ATOM 3196 N N . GLN A 1 385 ? 25.100 -7.940 -23.803 1.00 82.38 385 GLN A N 1
ATOM 3197 C CA . GLN A 1 385 ? 24.209 -9.089 -23.941 1.00 82.38 385 GLN A CA 1
ATOM 3198 C C . GLN A 1 385 ? 24.027 -9.813 -22.598 1.00 82.38 385 GLN A C 1
ATOM 3200 O O . GLN A 1 385 ? 22.894 -10.047 -22.173 1.00 82.38 385 GLN A O 1
ATOM 3205 N N . ASN A 1 386 ? 25.121 -10.047 -21.870 1.00 85.06 386 ASN A N 1
ATOM 3206 C CA . ASN A 1 386 ? 25.103 -10.623 -20.523 1.00 85.06 386 ASN A CA 1
ATOM 3207 C C . ASN A 1 386 ? 24.305 -9.762 -19.531 1.00 85.06 386 ASN A C 1
ATOM 3209 O O . ASN A 1 386 ? 23.493 -10.291 -18.761 1.00 85.06 386 ASN A O 1
ATOM 3213 N N . LEU A 1 387 ? 24.470 -8.436 -19.588 1.00 86.75 387 LEU A N 1
ATOM 3214 C CA . LEU A 1 387 ? 23.690 -7.495 -18.784 1.00 86.75 387 LEU A CA 1
ATOM 3215 C C . LEU A 1 387 ? 22.193 -7.596 -19.107 1.00 86.75 387 LEU A C 1
ATOM 3217 O O . LEU A 1 387 ? 21.359 -7.661 -18.206 1.00 86.75 387 LEU A O 1
ATOM 3221 N N . THR A 1 388 ? 21.835 -7.664 -20.389 1.00 83.44 388 THR A N 1
ATOM 3222 C CA . THR A 1 388 ? 20.429 -7.729 -20.823 1.00 83.44 388 THR A CA 1
ATOM 3223 C C . THR A 1 388 ? 19.752 -9.026 -20.381 1.00 83.44 388 THR A C 1
ATOM 3225 O O . THR A 1 388 ? 18.628 -8.997 -19.867 1.00 83.44 388 THR A O 1
ATOM 3228 N N . ASN A 1 389 ? 20.450 -10.156 -20.503 1.00 83.75 389 ASN A N 1
ATOM 3229 C CA . ASN A 1 389 ? 19.976 -11.452 -20.020 1.00 83.75 389 ASN A CA 1
ATOM 3230 C C . ASN A 1 389 ? 19.768 -11.431 -18.496 1.00 83.75 389 ASN A C 1
ATOM 3232 O O . ASN A 1 389 ? 18.719 -11.851 -18.000 1.00 83.75 389 ASN A O 1
ATOM 3236 N N . SER A 1 390 ? 20.713 -10.850 -17.754 1.00 87.44 390 SER A N 1
ATOM 3237 C CA . SER A 1 390 ? 20.630 -10.696 -16.295 1.00 87.44 390 SER A CA 1
ATOM 3238 C C . SER A 1 390 ? 19.461 -9.806 -15.852 1.00 87.44 390 SER A C 1
ATOM 3240 O O . SER A 1 390 ? 18.702 -10.169 -14.948 1.00 87.44 390 SER A O 1
ATOM 3242 N N . LEU A 1 391 ? 19.256 -8.668 -16.522 1.00 87.94 391 LEU A N 1
ATOM 3243 C CA . LEU A 1 391 ? 18.136 -7.757 -16.260 1.00 87.94 391 LEU A CA 1
ATOM 3244 C C . LEU A 1 391 ? 16.783 -8.407 -16.570 1.00 87.94 391 LEU A C 1
ATOM 3246 O O . LEU A 1 391 ? 15.827 -8.227 -15.815 1.00 87.94 391 LEU A O 1
ATOM 3250 N N . THR A 1 392 ? 16.704 -9.208 -17.633 1.00 84.56 392 THR A N 1
ATOM 3251 C CA . THR A 1 392 ? 15.483 -9.942 -17.999 1.00 84.56 392 THR A CA 1
ATOM 3252 C C . THR A 1 392 ? 15.117 -10.974 -16.933 1.00 84.56 392 THR A C 1
ATOM 3254 O O . THR A 1 392 ? 13.971 -11.021 -16.478 1.00 84.56 392 THR A O 1
ATOM 3257 N N . GLN A 1 393 ? 16.091 -11.761 -16.464 1.00 85.62 393 GLN A N 1
ATOM 3258 C CA . GLN A 1 393 ? 15.876 -12.707 -15.364 1.00 85.62 393 GLN A CA 1
ATOM 3259 C C . GLN A 1 393 ? 15.443 -11.986 -14.078 1.00 85.62 393 GLN A C 1
ATOM 3261 O O . GLN A 1 393 ? 14.517 -12.427 -13.390 1.00 85.62 393 GLN A O 1
ATOM 3266 N N . LEU A 1 394 ? 16.066 -10.843 -13.768 1.00 88.50 394 LEU A N 1
ATOM 3267 C CA . LEU A 1 394 ? 15.695 -10.026 -12.614 1.00 88.50 394 LEU A CA 1
ATOM 3268 C C . LEU A 1 394 ? 14.257 -9.510 -12.732 1.00 88.50 394 LEU A C 1
ATOM 3270 O O . LEU A 1 394 ? 13.508 -9.578 -11.761 1.00 88.50 394 LEU A O 1
ATOM 3274 N N . GLN A 1 395 ? 13.831 -9.053 -13.908 1.00 87.31 395 GLN A N 1
ATOM 3275 C CA . GLN A 1 395 ? 12.469 -8.569 -14.138 1.00 87.31 395 GLN A CA 1
ATOM 3276 C C . GLN A 1 395 ? 11.412 -9.669 -13.939 1.00 87.31 395 GLN A C 1
ATOM 3278 O O . GLN A 1 395 ? 10.352 -9.416 -13.350 1.00 87.31 395 GLN A O 1
ATOM 3283 N N . GLN A 1 396 ? 11.694 -10.897 -14.382 1.00 85.62 396 GLN A N 1
ATOM 3284 C CA . GLN A 1 396 ? 10.823 -12.053 -14.141 1.00 85.62 396 GLN A CA 1
ATOM 3285 C C . GLN A 1 396 ? 10.712 -12.364 -12.644 1.00 85.62 396 GLN A C 1
ATOM 3287 O O . GLN A 1 396 ? 9.609 -12.551 -12.125 1.00 85.62 396 GLN A O 1
ATOM 3292 N N . LEU A 1 397 ? 11.840 -12.366 -11.928 1.00 86.75 397 LEU A N 1
ATOM 3293 C CA . LEU A 1 397 ? 11.859 -12.578 -10.482 1.00 86.75 397 LEU A CA 1
ATOM 3294 C C . LEU A 1 397 ? 11.118 -11.461 -9.737 1.00 86.75 397 LEU A C 1
ATOM 3296 O O . LEU A 1 397 ? 10.309 -11.745 -8.855 1.00 86.75 397 LEU A O 1
ATOM 3300 N N . MET A 1 398 ? 11.333 -10.201 -10.122 1.00 89.81 398 MET A N 1
ATOM 3301 C CA . MET A 1 398 ? 10.611 -9.069 -9.548 1.00 89.81 398 MET A CA 1
ATOM 3302 C C . MET A 1 398 ? 9.102 -9.198 -9.767 1.00 89.81 398 MET A C 1
ATOM 3304 O O . MET A 1 398 ? 8.328 -8.896 -8.869 1.00 89.81 398 MET A O 1
ATOM 3308 N N . THR A 1 399 ? 8.651 -9.703 -10.914 1.00 88.25 399 THR A N 1
ATOM 3309 C CA . THR A 1 399 ? 7.214 -9.917 -11.161 1.00 88.25 399 THR A CA 1
ATOM 3310 C C . THR A 1 399 ? 6.612 -10.941 -10.198 1.00 88.25 399 THR A C 1
ATOM 3312 O O . THR A 1 399 ? 5.593 -10.657 -9.576 1.00 88.25 399 THR A O 1
ATOM 3315 N N . LYS A 1 400 ? 7.296 -12.067 -9.963 1.00 87.88 400 LYS A N 1
ATOM 3316 C CA . LYS A 1 400 ? 6.865 -13.061 -8.963 1.00 87.88 400 LYS A CA 1
ATOM 3317 C C . LYS A 1 400 ? 6.835 -12.480 -7.548 1.00 87.88 400 LYS A C 1
ATOM 3319 O O . LYS A 1 400 ? 5.922 -12.743 -6.775 1.00 87.88 400 LYS A O 1
ATOM 3324 N N . ILE A 1 401 ? 7.837 -11.677 -7.187 1.00 89.19 401 ILE A N 1
ATOM 3325 C CA . ILE A 1 401 ? 7.887 -11.039 -5.866 1.00 89.19 401 ILE A CA 1
ATOM 3326 C C . ILE A 1 401 ? 6.773 -10.003 -5.717 1.00 89.19 401 ILE A C 1
ATOM 3328 O O . ILE A 1 401 ? 6.187 -9.921 -4.645 1.00 89.19 401 ILE A O 1
ATOM 3332 N N . TYR A 1 402 ? 6.449 -9.247 -6.766 1.00 91.31 402 TYR A N 1
ATOM 3333 C CA . TYR A 1 402 ? 5.333 -8.303 -6.755 1.00 91.31 402 TYR A CA 1
ATOM 3334 C C . TYR A 1 402 ? 4.004 -8.993 -6.413 1.00 91.31 402 TYR A C 1
ATOM 3336 O O . TYR A 1 402 ? 3.289 -8.513 -5.538 1.00 91.31 402 TYR A O 1
ATOM 3344 N N . GLU A 1 403 ? 3.714 -10.145 -7.022 1.00 90.62 403 GLU A N 1
ATOM 3345 C CA . GLU A 1 403 ? 2.515 -10.943 -6.712 1.00 90.62 403 GLU A CA 1
ATOM 3346 C C . GLU A 1 403 ? 2.494 -11.383 -5.240 1.00 90.62 403 GLU A C 1
ATOM 3348 O O . GLU A 1 403 ? 1.477 -11.259 -4.556 1.00 90.62 403 GLU A O 1
ATOM 3353 N N . VAL A 1 404 ? 3.645 -11.814 -4.710 1.00 91.50 404 VAL A N 1
ATOM 3354 C CA . VAL A 1 404 ? 3.791 -12.164 -3.288 1.00 91.50 404 VAL A CA 1
ATOM 3355 C C . VAL A 1 404 ? 3.593 -10.941 -2.385 1.00 91.50 404 VAL A C 1
ATOM 3357 O O . VAL A 1 404 ? 2.969 -11.058 -1.328 1.00 91.50 404 VAL A O 1
ATOM 3360 N N . ILE A 1 405 ? 4.102 -9.764 -2.766 1.00 91.50 405 ILE A N 1
ATOM 3361 C CA . ILE A 1 405 ? 3.895 -8.514 -2.019 1.00 91.50 405 ILE A CA 1
ATOM 3362 C C . ILE A 1 405 ? 2.406 -8.175 -1.984 1.00 91.50 405 ILE A C 1
ATOM 3364 O O . ILE A 1 405 ? 1.875 -7.929 -0.901 1.00 91.50 405 ILE A O 1
ATOM 3368 N N . ASP A 1 406 ? 1.723 -8.199 -3.129 1.00 91.75 406 ASP A N 1
ATOM 3369 C CA . ASP A 1 406 ? 0.298 -7.879 -3.197 1.00 91.75 406 ASP A CA 1
ATOM 3370 C C . ASP A 1 406 ? -0.523 -8.843 -2.332 1.00 91.75 406 ASP A C 1
ATOM 3372 O O . ASP A 1 406 ? -1.193 -8.405 -1.394 1.00 91.75 406 ASP A O 1
ATOM 3376 N N . GLN A 1 407 ? -0.363 -10.153 -2.527 1.00 92.88 407 GLN A N 1
ATOM 3377 C CA . GLN A 1 407 ? -1.111 -11.158 -1.772 1.00 92.88 407 GLN A CA 1
ATOM 3378 C C . GLN A 1 407 ? -0.829 -11.095 -0.262 1.00 92.88 407 GLN A C 1
ATOM 3380 O O . GLN A 1 407 ? -1.752 -11.115 0.554 1.00 92.88 407 GLN A O 1
ATOM 3385 N N . THR A 1 408 ? 0.442 -11.000 0.146 1.00 91.88 408 THR A N 1
ATOM 3386 C CA . THR A 1 408 ? 0.777 -10.962 1.580 1.00 91.88 408 THR A CA 1
ATOM 3387 C C . THR A 1 408 ? 0.335 -9.661 2.242 1.00 91.88 408 THR A C 1
ATOM 3389 O O . THR A 1 408 ? -0.118 -9.701 3.385 1.00 91.88 408 THR A O 1
ATOM 3392 N N . SER A 1 409 ? 0.388 -8.528 1.533 1.00 89.06 409 SER A N 1
ATOM 3393 C CA . SER A 1 409 ? -0.116 -7.248 2.046 1.00 89.06 409 SER A CA 1
ATOM 3394 C C . SER A 1 409 ? -1.633 -7.272 2.266 1.00 89.06 409 SER A C 1
ATOM 3396 O O . SER A 1 409 ? -2.103 -6.820 3.311 1.00 89.06 409 SER A O 1
ATOM 3398 N N . GLN A 1 410 ? -2.395 -7.868 1.342 1.00 90.94 410 GLN A N 1
ATOM 3399 C CA . GLN A 1 410 ? -3.841 -8.055 1.490 1.00 90.94 410 GLN A CA 1
ATOM 3400 C C . GLN A 1 410 ? -4.166 -8.948 2.691 1.00 90.94 410 GLN A C 1
ATOM 3402 O O . GLN A 1 410 ? -4.990 -8.582 3.530 1.00 90.94 410 GLN A O 1
ATOM 3407 N N . ASN A 1 411 ? -3.468 -10.078 2.828 1.00 91.94 411 ASN A N 1
ATOM 3408 C CA . ASN A 1 411 ? -3.666 -11.002 3.944 1.00 91.94 411 ASN A CA 1
ATOM 3409 C C . ASN A 1 411 ? -3.375 -10.348 5.300 1.00 91.94 411 ASN A C 1
ATOM 3411 O O . ASN A 1 411 ? -4.126 -10.554 6.249 1.00 91.94 411 ASN A O 1
ATOM 3415 N N . MET A 1 412 ? -2.326 -9.526 5.395 1.00 88.94 412 MET A N 1
ATOM 3416 C CA . MET A 1 412 ? -2.013 -8.786 6.622 1.00 88.94 412 MET A CA 1
ATOM 3417 C C . MET A 1 412 ? -3.114 -7.790 6.993 1.00 88.94 412 MET A C 1
ATOM 3419 O O . MET A 1 412 ? -3.499 -7.713 8.160 1.00 88.94 412 MET A O 1
ATOM 3423 N N . ILE A 1 413 ? -3.651 -7.052 6.018 1.00 89.50 413 ILE A N 1
ATOM 3424 C CA . ILE A 1 413 ? -4.770 -6.125 6.247 1.00 89.50 413 ILE A CA 1
ATOM 3425 C C . ILE A 1 413 ? -6.008 -6.893 6.723 1.00 89.50 413 ILE A C 1
ATOM 3427 O O . ILE A 1 413 ? -6.628 -6.498 7.711 1.00 89.50 413 ILE A O 1
ATOM 3431 N N . LEU A 1 414 ? -6.335 -8.015 6.075 1.00 91.75 414 LEU A N 1
ATOM 3432 C CA . LEU A 1 414 ? -7.452 -8.876 6.471 1.00 91.75 414 LEU A CA 1
ATOM 3433 C C . LEU A 1 414 ? -7.268 -9.438 7.884 1.00 91.75 414 LEU A C 1
ATOM 3435 O O . LEU A 1 414 ? -8.205 -9.417 8.673 1.00 91.75 414 LEU A O 1
ATOM 3439 N N . GLU A 1 415 ? -6.065 -9.882 8.243 1.00 91.06 415 GLU A N 1
ATOM 3440 C CA . GLU A 1 415 ? -5.753 -10.363 9.592 1.00 91.06 415 GLU A CA 1
ATOM 3441 C C . GLU A 1 415 ? -5.993 -9.272 10.648 1.00 91.06 415 GLU A C 1
ATOM 3443 O O . GLU A 1 415 ? -6.635 -9.528 11.670 1.00 91.06 415 GLU A O 1
ATOM 3448 N N . LYS A 1 416 ? -5.533 -8.035 10.400 1.00 89.06 416 LYS A N 1
ATOM 3449 C CA . LYS A 1 416 ? -5.747 -6.916 11.335 1.00 89.06 416 LYS A CA 1
ATOM 3450 C C . LYS A 1 416 ? -7.207 -6.481 11.402 1.00 89.06 416 LYS A C 1
ATOM 3452 O O . LYS A 1 416 ? -7.687 -6.178 12.492 1.00 89.06 416 LYS A O 1
ATOM 3457 N N . SER A 1 417 ? -7.925 -6.515 10.283 1.00 88.62 417 SER A N 1
ATOM 3458 C CA . SER A 1 417 ? -9.369 -6.270 10.249 1.00 88.62 417 SER A CA 1
ATOM 3459 C C . SER A 1 417 ? -10.141 -7.336 11.039 1.00 88.62 417 SER A C 1
ATOM 3461 O O . SER A 1 417 ? -10.963 -7.006 11.894 1.00 88.62 417 SER A O 1
ATOM 3463 N N . ASN A 1 418 ? -9.797 -8.614 10.862 1.00 92.56 418 ASN A N 1
ATOM 3464 C CA . ASN A 1 418 ? -10.390 -9.721 11.612 1.00 92.56 418 ASN A CA 1
ATOM 3465 C C . ASN A 1 418 ? -10.114 -9.610 13.115 1.00 92.56 418 ASN A C 1
ATOM 3467 O O . ASN A 1 418 ? -10.980 -9.937 13.921 1.00 92.56 418 ASN A O 1
ATOM 3471 N N . PHE A 1 419 ? -8.948 -9.099 13.518 1.00 90.94 419 PHE A N 1
ATOM 3472 C CA . PHE A 1 419 ? -8.657 -8.862 14.931 1.00 90.94 419 PHE A CA 1
ATOM 3473 C C . PHE A 1 419 ? -9.603 -7.827 15.565 1.00 90.94 419 PHE A C 1
ATOM 3475 O O . PHE A 1 419 ? -10.029 -8.015 16.705 1.00 90.94 419 PHE A O 1
ATOM 3482 N N . ILE A 1 420 ? -9.998 -6.781 14.824 1.00 90.19 420 ILE A N 1
ATOM 3483 C CA . ILE A 1 420 ? -11.023 -5.817 15.271 1.00 90.19 420 ILE A CA 1
ATOM 3484 C C . ILE A 1 420 ? -12.366 -6.532 15.467 1.00 90.19 420 ILE A C 1
ATOM 3486 O O . ILE A 1 420 ? -13.017 -6.350 16.496 1.00 90.19 420 ILE A O 1
ATOM 3490 N N . LEU A 1 421 ? -12.757 -7.389 14.518 1.00 91.81 421 LEU A N 1
ATOM 3491 C CA . LEU A 1 421 ? -13.996 -8.166 14.605 1.00 91.81 421 LEU A CA 1
ATOM 3492 C C . LEU A 1 421 ? -13.991 -9.112 15.818 1.00 91.81 421 LEU A C 1
ATOM 3494 O O . LEU A 1 421 ? -14.953 -9.137 16.585 1.00 91.81 421 LEU A O 1
ATOM 3498 N N . TYR A 1 422 ? -12.905 -9.858 16.031 1.00 93.44 422 TYR A N 1
ATOM 3499 C CA . TYR A 1 422 ? -12.777 -10.763 17.175 1.00 93.44 422 TYR A CA 1
ATOM 3500 C C . TYR A 1 422 ? -12.806 -10.016 18.509 1.00 93.44 422 TYR A C 1
ATOM 3502 O O . TYR A 1 422 ? -13.455 -10.480 19.447 1.00 93.44 422 TYR A O 1
ATOM 3510 N N . ALA A 1 423 ? -12.169 -8.845 18.591 1.00 92.00 423 ALA A N 1
ATOM 3511 C CA . ALA A 1 423 ? -12.237 -7.996 19.775 1.00 92.00 423 ALA A CA 1
ATOM 3512 C C . ALA A 1 423 ? -13.678 -7.543 20.064 1.00 92.00 423 ALA A C 1
ATOM 3514 O O . ALA A 1 423 ? -14.114 -7.598 21.215 1.00 92.00 423 ALA A O 1
ATOM 3515 N N . ALA A 1 424 ? -14.437 -7.156 19.034 1.00 92.31 424 ALA A N 1
ATOM 3516 C CA . ALA A 1 424 ? -15.838 -6.763 19.178 1.00 92.31 424 ALA A CA 1
ATOM 3517 C C . ALA A 1 424 ? -16.716 -7.925 19.673 1.00 92.31 424 ALA A C 1
ATOM 3519 O O . ALA A 1 424 ? -17.489 -7.762 20.617 1.00 92.31 424 ALA A O 1
ATOM 3520 N N . VAL A 1 425 ? -16.559 -9.121 19.095 1.00 95.06 425 VAL A N 1
ATOM 3521 C CA . VAL A 1 425 ? -17.290 -10.325 19.530 1.00 95.06 425 VAL A CA 1
ATOM 3522 C C . VAL A 1 425 ? -16.943 -10.687 20.977 1.00 95.06 425 VAL A C 1
ATOM 3524 O O . VAL A 1 425 ? -17.841 -10.940 21.781 1.00 95.06 425 VAL A O 1
ATOM 3527 N N . ALA A 1 426 ? -15.658 -10.663 21.340 1.00 94.12 426 ALA A N 1
ATOM 3528 C CA . ALA A 1 426 ? -15.210 -10.941 22.703 1.00 94.12 426 ALA A CA 1
ATOM 3529 C C . ALA A 1 426 ? -15.775 -9.931 23.715 1.00 94.12 426 ALA A C 1
ATOM 3531 O O . ALA A 1 426 ? -16.206 -10.321 24.804 1.00 94.12 426 ALA A O 1
ATOM 3532 N N . TYR A 1 427 ? -15.832 -8.648 23.351 1.00 94.12 427 TYR A N 1
ATOM 3533 C CA . TYR A 1 427 ? -16.456 -7.611 24.171 1.00 94.12 427 TYR A CA 1
ATOM 3534 C C . TYR A 1 427 ? -17.949 -7.878 24.388 1.00 94.12 427 TYR A C 1
ATOM 3536 O O . TYR A 1 427 ? -18.401 -7.901 25.533 1.00 94.12 427 TYR A O 1
ATOM 3544 N N . VAL A 1 428 ? -18.705 -8.162 23.323 1.00 94.06 428 VAL A N 1
ATOM 3545 C CA . VAL A 1 428 ? -20.142 -8.467 23.423 1.00 94.06 428 VAL A CA 1
ATOM 3546 C C . VAL A 1 428 ? -20.389 -9.686 24.314 1.00 94.06 428 VAL A C 1
ATOM 3548 O O . VAL A 1 428 ? -21.224 -9.622 25.217 1.00 94.06 428 VAL A O 1
ATOM 3551 N N . LEU A 1 429 ? -19.628 -10.769 24.132 1.00 95.94 429 LEU A N 1
ATOM 3552 C CA . LEU A 1 429 ? -19.721 -11.957 24.988 1.00 95.94 429 LEU A CA 1
ATOM 3553 C C . LEU A 1 429 ? -19.415 -11.631 26.455 1.00 95.94 429 LEU A C 1
ATOM 3555 O O . LEU A 1 429 ? -20.130 -12.084 27.347 1.00 95.94 429 LEU A O 1
ATOM 3559 N N . THR A 1 430 ? -18.402 -10.801 26.708 1.00 94.31 430 THR A N 1
ATOM 3560 C CA . THR A 1 430 ? -18.042 -10.364 28.065 1.00 94.31 430 THR A CA 1
ATOM 3561 C C . THR A 1 430 ? -19.185 -9.588 28.722 1.00 94.31 430 THR A C 1
ATOM 3563 O O . THR A 1 430 ? -19.516 -9.851 29.878 1.00 94.31 430 THR A O 1
ATOM 3566 N N . ILE A 1 431 ? -19.838 -8.679 27.989 1.00 92.62 431 ILE A N 1
ATOM 3567 C CA . ILE A 1 431 ? -20.992 -7.919 28.492 1.00 92.62 431 ILE A CA 1
ATOM 3568 C C . ILE A 1 431 ? -22.188 -8.836 28.774 1.00 92.62 431 ILE A C 1
ATOM 3570 O O . ILE A 1 431 ? -22.824 -8.688 29.817 1.00 92.62 431 ILE A O 1
ATOM 3574 N N . ILE A 1 432 ? -22.470 -9.810 27.903 1.00 94.25 432 ILE A N 1
ATOM 3575 C CA . ILE A 1 432 ? -23.549 -10.790 28.109 1.00 94.25 432 ILE A CA 1
ATOM 3576 C C . ILE A 1 432 ? -23.298 -11.612 29.379 1.00 94.25 432 ILE A C 1
ATOM 3578 O O . ILE A 1 432 ? -24.180 -11.723 30.231 1.00 94.25 432 ILE A O 1
ATOM 3582 N N . ILE A 1 433 ? -22.089 -12.152 29.545 1.00 94.62 433 ILE A N 1
ATOM 3583 C CA . ILE A 1 433 ? -21.719 -12.939 30.730 1.00 94.62 433 ILE A CA 1
ATOM 3584 C C . ILE A 1 433 ? -21.851 -12.089 31.998 1.00 94.62 433 ILE A C 1
ATOM 3586 O O . ILE A 1 433 ? -22.415 -12.537 32.995 1.00 94.62 433 ILE A O 1
ATOM 3590 N N . LEU A 1 434 ? -21.376 -10.843 31.957 1.00 91.88 434 LEU A N 1
ATOM 3591 C CA . LEU A 1 434 ? -21.456 -9.925 33.088 1.00 91.88 434 LEU A CA 1
ATOM 3592 C C . LEU A 1 434 ? -22.907 -9.549 33.422 1.00 91.88 434 LEU A C 1
ATOM 3594 O O . LEU A 1 434 ? -23.262 -9.429 34.596 1.00 91.88 434 LEU A O 1
ATOM 3598 N N . TYR A 1 435 ? -23.773 -9.424 32.418 1.00 90.06 435 TYR A N 1
ATOM 3599 C CA . TYR A 1 435 ? -25.200 -9.220 32.636 1.00 90.06 435 TYR A CA 1
ATOM 3600 C C . TYR A 1 435 ? -25.826 -10.395 33.402 1.00 90.06 435 TYR A C 1
ATOM 3602 O O . TYR A 1 435 ? -26.407 -10.183 34.469 1.00 90.06 435 TYR A O 1
ATOM 3610 N N . PHE A 1 436 ? -25.646 -11.627 32.917 1.00 94.00 436 PHE A N 1
ATOM 3611 C CA . PHE A 1 436 ? -26.260 -12.817 33.516 1.00 94.00 436 PHE A CA 1
ATOM 3612 C C . PHE A 1 436 ? -25.671 -13.193 34.879 1.00 94.00 436 PHE A C 1
ATOM 3614 O O . PHE A 1 436 ? -26.420 -13.546 35.783 1.00 94.00 436 PHE A O 1
ATOM 3621 N N . LEU A 1 437 ? -24.349 -13.121 35.054 1.00 93.00 437 LEU A N 1
ATOM 3622 C CA . LEU A 1 437 ? -23.698 -13.588 36.284 1.00 93.00 437 LEU A CA 1
ATOM 3623 C C . LEU A 1 437 ? -23.621 -12.529 37.385 1.00 93.00 437 LEU A C 1
ATOM 3625 O O . LEU A 1 437 ? -23.508 -12.880 38.557 1.00 93.00 437 LEU A O 1
ATOM 3629 N N . TYR A 1 438 ? -23.645 -11.239 37.037 1.00 89.38 438 TYR A N 1
ATOM 3630 C CA . TYR A 1 438 ? -23.395 -10.169 38.006 1.00 89.38 438 TYR A CA 1
ATOM 3631 C C . TYR A 1 438 ? -24.580 -9.221 38.198 1.00 89.38 438 TYR A C 1
ATOM 3633 O O . TYR A 1 438 ? -24.901 -8.870 39.340 1.00 89.38 438 TYR A O 1
ATOM 3641 N N . TYR A 1 439 ? -25.232 -8.799 37.111 1.00 86.88 439 TYR A N 1
ATOM 3642 C CA . TYR A 1 439 ? -26.350 -7.852 37.184 1.00 86.88 439 TYR A CA 1
ATOM 3643 C C . TYR A 1 439 ? -27.682 -8.521 37.495 1.00 86.88 439 TYR A C 1
ATOM 3645 O O . TYR A 1 439 ? -28.367 -8.078 38.414 1.00 86.88 439 TYR A O 1
ATOM 3653 N N . LEU A 1 440 ? -28.040 -9.576 36.766 1.00 88.19 440 LEU A N 1
ATOM 3654 C CA . LEU A 1 440 ? -29.312 -10.275 36.936 1.00 88.19 440 LEU A CA 1
ATOM 3655 C C . LEU A 1 440 ? -29.538 -10.774 38.378 1.00 88.19 440 LEU A C 1
ATOM 3657 O O . LEU A 1 440 ? -30.515 -10.334 38.987 1.00 88.19 440 LEU A O 1
ATOM 3661 N N . PRO A 1 441 ? -28.626 -11.556 38.998 1.00 90.69 441 PRO A N 1
ATOM 3662 C CA . PRO A 1 441 ? -28.831 -12.040 40.368 1.00 90.69 441 PRO A CA 1
ATOM 3663 C C . PRO A 1 441 ? -28.911 -10.904 41.393 1.00 90.69 441 PRO A C 1
ATOM 3665 O O . PRO A 1 441 ? -29.542 -11.026 42.441 1.00 90.69 441 PRO A O 1
ATOM 3668 N N . TYR A 1 442 ? -28.284 -9.764 41.105 1.00 86.00 442 TYR A N 1
ATOM 3669 C CA . TYR A 1 442 ? -28.381 -8.593 41.964 1.00 86.00 442 TYR A CA 1
ATOM 3670 C C . TYR A 1 442 ? -29.735 -7.896 41.871 1.00 86.00 442 TYR A C 1
ATOM 3672 O O . TYR A 1 442 ? -30.278 -7.492 42.899 1.00 86.00 442 TYR A O 1
ATOM 3680 N N . ILE A 1 443 ? -30.277 -7.764 40.659 1.00 83.75 443 ILE A N 1
ATOM 3681 C CA . ILE A 1 443 ? -31.616 -7.212 40.451 1.00 83.75 443 ILE A CA 1
ATOM 3682 C C . ILE A 1 443 ? -32.646 -8.105 41.146 1.00 83.75 443 ILE A C 1
ATOM 3684 O O . ILE A 1 443 ? -33.478 -7.588 41.886 1.00 83.75 443 ILE A O 1
ATOM 3688 N N . GLU A 1 444 ? -32.545 -9.427 40.992 1.00 86.75 444 GLU A N 1
ATOM 3689 C CA . GLU A 1 444 ? -33.427 -10.389 41.666 1.00 86.75 444 GLU A CA 1
ATOM 3690 C C . GLU A 1 444 ? -33.368 -10.252 43.194 1.00 86.75 444 GLU A C 1
ATOM 3692 O O . GLU A 1 444 ? -34.406 -10.139 43.850 1.00 86.75 444 GLU A O 1
ATOM 3697 N N . TYR A 1 445 ? -32.163 -10.161 43.764 1.00 86.12 445 TYR A N 1
ATOM 3698 C CA . TYR A 1 445 ? -31.975 -9.953 45.202 1.00 86.12 445 TYR A CA 1
ATOM 3699 C C . TYR A 1 445 ? -32.614 -8.647 45.706 1.00 86.12 445 TYR A C 1
ATOM 3701 O O . TYR A 1 445 ? -33.247 -8.614 46.766 1.00 86.12 445 TYR A O 1
ATOM 3709 N N . GLU A 1 446 ? -32.475 -7.549 44.961 1.00 81.00 446 GLU A N 1
ATOM 3710 C CA . GLU A 1 446 ? -33.073 -6.263 45.337 1.00 81.00 446 GLU A CA 1
ATOM 3711 C C . GLU A 1 446 ? -34.600 -6.261 45.148 1.00 81.00 446 GLU A C 1
ATOM 3713 O O . GLU A 1 446 ? -35.315 -5.702 45.986 1.00 81.00 446 GLU A O 1
ATOM 3718 N N . MET A 1 447 ? -35.124 -6.954 44.130 1.00 80.88 447 MET A N 1
ATOM 3719 C CA . MET A 1 447 ? -36.565 -7.180 43.966 1.00 80.88 447 MET A CA 1
ATOM 3720 C C . MET A 1 447 ? -37.154 -7.984 45.131 1.00 80.88 447 MET A C 1
ATOM 3722 O O . MET A 1 447 ? -38.218 -7.631 45.648 1.00 80.88 447 MET A O 1
ATOM 3726 N N . GLU A 1 448 ? -36.458 -9.019 45.607 1.00 85.88 448 GLU A N 1
ATOM 3727 C CA . GLU A 1 448 ? -36.892 -9.802 46.767 1.00 85.88 448 GLU A CA 1
ATOM 3728 C C . GLU A 1 448 ? -36.911 -8.949 48.049 1.00 85.88 448 GLU A C 1
ATOM 3730 O O . GLU A 1 448 ? -37.861 -9.007 48.837 1.00 85.88 448 GLU A O 1
ATOM 3735 N N . ARG A 1 449 ? -35.900 -8.090 48.251 1.00 78.81 449 ARG A N 1
ATOM 3736 C CA . ARG A 1 449 ? -35.878 -7.134 49.375 1.00 78.81 449 ARG A CA 1
ATOM 3737 C C . ARG A 1 449 ? -37.039 -6.148 49.313 1.00 78.81 449 ARG A C 1
ATOM 3739 O O . ARG A 1 449 ? -37.664 -5.899 50.344 1.00 78.81 449 ARG A O 1
ATOM 3746 N N . LEU A 1 450 ? -37.343 -5.617 48.129 1.00 77.81 450 LEU A N 1
ATOM 3747 C CA . LEU A 1 450 ? -38.492 -4.737 47.907 1.00 77.81 450 LEU A CA 1
ATOM 3748 C C . LEU A 1 450 ? -39.814 -5.443 48.230 1.00 77.81 450 LEU A C 1
ATOM 3750 O O . LEU A 1 450 ? -40.650 -4.870 48.928 1.00 77.81 450 LEU A O 1
ATOM 3754 N N . SER A 1 451 ? -39.975 -6.698 47.806 1.00 79.62 451 SER A N 1
ATOM 3755 C CA . SER A 1 451 ? -41.160 -7.503 48.118 1.00 79.62 451 SER A CA 1
ATOM 3756 C C . SER A 1 451 ? -41.344 -7.702 49.628 1.00 79.62 451 SER A C 1
ATOM 3758 O O . SER A 1 451 ? -42.423 -7.434 50.157 1.00 79.62 451 SER A O 1
ATOM 3760 N N . LYS A 1 452 ? -40.282 -8.076 50.358 1.00 80.25 452 LYS A N 1
ATOM 3761 C CA . LYS A 1 452 ? -40.327 -8.228 51.828 1.00 80.25 452 LYS A CA 1
ATOM 3762 C C . LYS A 1 452 ? -40.710 -6.928 52.529 1.00 80.25 452 LYS A C 1
ATOM 3764 O O . LYS A 1 452 ? -41.485 -6.927 53.481 1.00 80.25 452 LYS A O 1
ATOM 3769 N N . LEU A 1 453 ? -40.191 -5.809 52.041 1.00 74.62 453 LEU A N 1
ATOM 3770 C CA . LEU A 1 453 ? -40.470 -4.492 52.598 1.00 74.62 453 LEU A CA 1
ATOM 3771 C C . LEU A 1 453 ? -41.929 -4.071 52.346 1.00 74.62 453 LEU A C 1
ATOM 3773 O O . LEU A 1 453 ? -42.569 -3.511 53.235 1.00 74.62 453 LEU A O 1
ATOM 3777 N N . GLN A 1 454 ? -42.496 -4.433 51.193 1.00 76.50 454 GLN A N 1
ATOM 3778 C CA . GLN A 1 454 ? -43.917 -4.241 50.893 1.00 76.50 454 GLN A CA 1
ATOM 3779 C C . GLN A 1 454 ? -44.831 -5.056 51.825 1.00 76.50 454 GLN A C 1
ATOM 3781 O O . GLN A 1 454 ? -45.862 -4.543 52.261 1.00 76.50 454 GLN A O 1
ATOM 3786 N N . VAL A 1 455 ? -44.435 -6.281 52.191 1.00 80.25 455 VAL A N 1
ATOM 3787 C CA . VAL A 1 455 ? -45.151 -7.101 53.189 1.00 80.25 455 VAL A CA 1
ATOM 3788 C C . VAL A 1 455 ? -45.100 -6.461 54.581 1.00 80.25 455 VAL A C 1
ATOM 3790 O O . VAL A 1 455 ? -46.104 -6.428 55.280 1.00 80.25 455 VAL A O 1
ATOM 3793 N N . ILE A 1 456 ? -43.969 -5.880 54.990 1.00 75.69 456 ILE A N 1
ATOM 3794 C CA . ILE A 1 456 ? -43.885 -5.171 56.281 1.00 75.69 456 ILE A CA 1
ATOM 3795 C C . ILE A 1 456 ? -44.832 -3.959 56.302 1.00 75.69 456 ILE A C 1
ATOM 3797 O O . ILE A 1 456 ? -45.513 -3.723 57.297 1.00 75.69 456 ILE A O 1
ATOM 3801 N N . ILE A 1 457 ? -44.927 -3.215 55.194 1.00 70.94 457 ILE A N 1
ATOM 3802 C CA . ILE A 1 457 ? -45.836 -2.063 55.076 1.00 70.94 457 ILE A CA 1
ATOM 3803 C C . ILE A 1 457 ? -47.312 -2.478 55.194 1.00 70.94 457 ILE A C 1
ATOM 3805 O O . ILE A 1 457 ? -48.117 -1.700 55.712 1.00 70.94 457 ILE A O 1
ATOM 3809 N N . SER A 1 458 ? -47.697 -3.667 54.715 1.00 71.75 458 SER A N 1
ATOM 3810 C CA . SER A 1 458 ? -49.098 -4.108 54.769 1.00 71.75 458 SER A CA 1
ATOM 3811 C C . SER A 1 458 ? -49.570 -4.462 56.184 1.00 71.75 458 SER A C 1
ATOM 3813 O O . SER A 1 458 ? -50.767 -4.376 56.446 1.00 71.75 458 SER A O 1
ATOM 3815 N N . ILE A 1 459 ? -48.650 -4.784 57.098 1.00 71.12 459 ILE A N 1
ATOM 3816 C CA . ILE A 1 459 ? -48.946 -5.140 58.498 1.00 71.12 459 ILE A CA 1
ATOM 3817 C C . ILE A 1 459 ? -49.209 -3.891 59.365 1.00 71.12 459 ILE A C 1
ATOM 3819 O O . ILE A 1 459 ? -49.860 -3.980 60.404 1.00 71.12 459 ILE A O 1
ATOM 3823 N N . ILE A 1 460 ? -48.746 -2.709 58.943 1.00 65.81 460 ILE A N 1
ATOM 3824 C CA . ILE A 1 460 ? -48.914 -1.462 59.703 1.00 65.81 460 ILE A CA 1
ATOM 3825 C C . ILE A 1 460 ? -50.385 -0.997 59.629 1.00 65.81 460 ILE A C 1
ATOM 3827 O O . ILE A 1 460 ? -50.899 -0.787 58.520 1.00 65.81 460 ILE A O 1
ATOM 3831 N N . PRO A 1 461 ? -51.070 -0.801 60.777 1.00 58.41 461 PRO A N 1
ATOM 3832 C CA . PRO A 1 461 ? -52.500 -0.518 60.813 1.00 58.41 461 PRO A CA 1
ATOM 3833 C C . PRO A 1 461 ? -52.868 0.801 60.101 1.00 58.41 461 PRO A C 1
ATOM 3835 O O . PRO A 1 461 ? -52.125 1.785 60.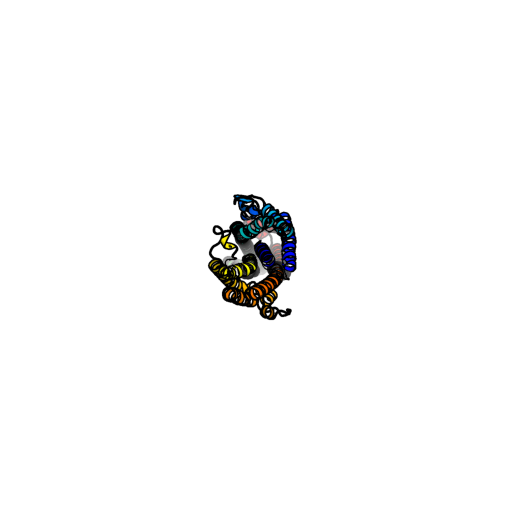153 1.00 58.41 461 PRO A O 1
ATOM 3838 N N . PRO A 1 462 ? -54.032 0.852 59.424 1.00 56.53 462 PRO A N 1
ATOM 3839 C CA . PRO A 1 462 ? -54.428 1.978 58.579 1.00 56.53 462 PRO A CA 1
ATOM 3840 C C . PRO A 1 462 ? -54.787 3.260 59.345 1.00 56.53 462 PRO A C 1
ATOM 3842 O O . PRO A 1 462 ? -54.838 4.317 58.720 1.00 56.53 462 PRO A O 1
ATOM 3845 N N . SER A 1 463 ? -54.984 3.211 60.668 1.00 47.56 463 SER A N 1
ATOM 3846 C CA . SER A 1 463 ? -55.293 4.393 61.493 1.00 47.56 463 SER A CA 1
ATOM 3847 C C . SER A 1 463 ? -54.223 5.489 61.370 1.00 47.56 463 SER A C 1
ATOM 3849 O O . SER A 1 463 ? -54.561 6.662 61.238 1.00 47.56 463 SER A O 1
ATOM 3851 N N . ILE A 1 464 ? -52.947 5.106 61.249 1.00 50.72 464 ILE A N 1
ATOM 3852 C CA . ILE A 1 464 ? -51.802 6.022 61.077 1.00 50.72 464 ILE A CA 1
ATOM 3853 C C . ILE A 1 464 ? -51.690 6.549 59.629 1.00 50.72 464 ILE A C 1
ATOM 3855 O O . ILE A 1 464 ? -51.101 7.604 59.385 1.00 50.72 464 ILE A O 1
ATOM 3859 N N . LYS A 1 465 ? -52.292 5.867 58.640 1.00 46.62 465 LYS A N 1
ATOM 3860 C CA . LYS A 1 465 ? -52.262 6.300 57.226 1.00 46.62 465 LYS A CA 1
ATOM 3861 C C . LYS A 1 465 ? -53.109 7.552 56.970 1.00 46.62 465 LYS A C 1
ATOM 3863 O O . LYS A 1 465 ? -52.876 8.223 55.968 1.00 46.62 465 LYS A O 1
ATOM 3868 N N . SER A 1 466 ? -54.075 7.864 57.837 1.00 39.81 466 SER A N 1
ATOM 3869 C CA . SER A 1 466 ? -55.073 8.913 57.579 1.00 39.81 466 SER A CA 1
ATOM 3870 C C . SER A 1 466 ? -54.688 10.310 58.082 1.00 39.81 466 SER A C 1
ATOM 3872 O O . SER A 1 466 ? -55.119 11.296 57.494 1.00 39.81 466 SER A O 1
ATOM 3874 N N . GLU A 1 467 ? -53.830 10.423 59.102 1.00 39.50 467 GLU A N 1
ATOM 3875 C CA . GLU A 1 467 ? -53.661 11.700 59.815 1.00 39.50 467 GLU A CA 1
ATOM 3876 C C . GLU A 1 467 ? -52.466 12.543 59.327 1.00 39.50 467 GLU A C 1
ATOM 3878 O O . GLU A 1 467 ? -52.464 13.765 59.466 1.00 39.50 467 GLU A O 1
ATOM 3883 N N . LYS A 1 468 ? -51.454 11.923 58.693 1.00 40.00 468 LYS A N 1
ATOM 3884 C CA . LYS A 1 468 ? -50.275 12.608 58.112 1.00 40.00 468 LYS A CA 1
ATOM 3885 C C . LYS A 1 468 ? -49.703 11.901 56.877 1.00 40.00 468 LYS A C 1
ATOM 3887 O O . LYS A 1 468 ? -48.490 11.752 56.760 1.00 40.00 468 LYS A O 1
ATOM 3892 N N . SER A 1 469 ? -50.539 11.454 55.942 1.00 36.94 469 SER A N 1
ATOM 3893 C CA . SER A 1 469 ? -50.058 11.013 54.624 1.00 36.94 469 SER A CA 1
ATOM 3894 C C . SER A 1 469 ? -50.109 12.185 53.638 1.00 36.94 469 SER A C 1
ATOM 3896 O O . SER A 1 469 ? -51.194 12.517 53.158 1.00 36.94 469 SER A O 1
ATOM 3898 N N . PRO A 1 470 ? -48.978 12.823 53.273 1.00 41.22 470 PRO A N 1
ATOM 3899 C CA . PRO A 1 470 ? -48.941 13.687 52.099 1.00 41.22 470 PRO A CA 1
ATOM 3900 C C . PRO A 1 470 ? -49.478 12.919 50.888 1.00 41.22 470 PRO A C 1
ATOM 3902 O O . PRO A 1 470 ? -49.133 11.751 50.707 1.00 41.22 470 PRO A O 1
ATOM 3905 N N . LYS A 1 471 ? -50.282 13.569 50.037 1.00 42.50 471 LYS A N 1
ATOM 3906 C CA . LYS A 1 471 ? -50.865 12.976 48.813 1.00 42.50 471 LYS A CA 1
ATOM 3907 C C . LYS A 1 471 ? -49.848 12.181 47.959 1.00 42.50 471 LYS A C 1
ATOM 3909 O O . LYS A 1 471 ? -50.212 11.195 47.333 1.00 42.50 471 LYS A O 1
ATOM 3914 N N . HIS A 1 472 ? -48.557 12.510 48.052 1.00 41.62 472 HIS A N 1
ATOM 3915 C CA . HIS A 1 472 ? -47.447 11.790 47.418 1.00 41.62 472 HIS A CA 1
ATOM 3916 C C . HIS A 1 472 ? -47.181 10.339 47.876 1.00 41.62 472 HIS A C 1
ATOM 3918 O O . HIS A 1 472 ? -46.449 9.627 47.187 1.00 41.62 472 HIS A O 1
ATOM 3924 N N . TYR A 1 473 ? -47.709 9.883 49.017 1.00 44.62 473 TYR A N 1
ATOM 3925 C CA . TYR A 1 473 ? -47.461 8.521 49.527 1.00 44.62 473 TYR A CA 1
ATOM 3926 C C . TYR A 1 473 ? -48.443 7.482 48.968 1.00 44.62 473 TYR A C 1
ATOM 3928 O O . TYR A 1 473 ? -48.068 6.324 48.791 1.00 44.62 473 TYR A O 1
ATOM 3936 N N . GLN A 1 474 ? -49.668 7.891 48.619 1.00 40.22 474 GLN A N 1
ATOM 3937 C CA . GLN A 1 474 ? -50.638 7.014 47.952 1.00 40.22 474 GLN A CA 1
ATOM 3938 C C . GLN A 1 474 ? -50.240 6.753 46.488 1.00 40.22 474 GLN A C 1
ATOM 3940 O O . GLN A 1 474 ? -50.298 5.610 46.036 1.00 40.22 474 GLN A O 1
ATOM 3945 N N . GLU A 1 475 ? -49.703 7.762 45.795 1.00 39.56 475 GLU A N 1
ATOM 3946 C CA . GLU A 1 475 ? -49.185 7.638 44.420 1.00 39.56 475 GLU A CA 1
ATOM 3947 C C . GLU A 1 475 ? -47.996 6.664 44.310 1.00 39.56 475 GLU A C 1
ATOM 3949 O O . GLU A 1 475 ? -47.892 5.914 43.340 1.00 39.56 475 GLU A O 1
ATOM 3954 N N . ALA A 1 476 ? -47.129 6.608 45.330 1.00 37.88 476 ALA A N 1
ATOM 3955 C CA . ALA A 1 476 ? -45.981 5.699 45.358 1.00 37.88 476 ALA A CA 1
ATOM 3956 C C . ALA A 1 476 ? -46.385 4.217 45.483 1.00 37.88 476 ALA A C 1
ATOM 3958 O O . ALA A 1 476 ? -45.701 3.354 44.941 1.00 37.88 476 ALA A O 1
ATOM 3959 N N . SER A 1 477 ? -47.499 3.914 46.161 1.00 35.91 477 SER A N 1
ATOM 3960 C CA . SER A 1 477 ? -48.029 2.544 46.240 1.00 35.91 477 SER A CA 1
ATOM 3961 C C . SER A 1 477 ? -48.703 2.093 44.940 1.00 35.91 477 SER A C 1
ATOM 3963 O O . SER A 1 477 ? -48.602 0.924 44.575 1.00 35.91 477 SER A O 1
ATOM 3965 N N . PHE A 1 478 ? -49.319 3.032 44.212 1.00 33.84 478 PHE A N 1
ATOM 3966 C CA . PHE A 1 478 ? -50.049 2.762 42.973 1.00 33.84 478 PHE A CA 1
ATOM 3967 C C . PHE A 1 478 ? -49.104 2.541 41.778 1.00 33.84 478 PHE A C 1
ATOM 3969 O O . PHE A 1 478 ? -49.337 1.657 40.961 1.00 33.84 478 PHE A O 1
ATOM 3976 N N . GLN A 1 479 ? -47.980 3.267 41.702 1.00 35.91 479 GLN A N 1
ATOM 3977 C CA . GLN A 1 479 ? -47.041 3.131 40.576 1.00 35.91 479 GLN A CA 1
ATOM 3978 C C . GLN A 1 479 ? -46.149 1.878 40.632 1.00 35.91 479 GLN A C 1
ATOM 3980 O O . GLN A 1 479 ? -45.710 1.399 39.588 1.00 35.91 479 GLN A O 1
ATOM 3985 N N . ILE A 1 480 ? -45.919 1.299 41.817 1.00 38.28 480 ILE A N 1
ATOM 3986 C CA . ILE A 1 480 ? -45.171 0.034 41.966 1.00 38.28 480 ILE A CA 1
ATOM 3987 C C . ILE A 1 480 ? -45.971 -1.151 41.397 1.00 38.28 480 ILE A C 1
ATOM 3989 O O . ILE A 1 480 ? -45.385 -2.142 40.970 1.00 38.28 480 ILE A O 1
ATOM 3993 N N . THR A 1 481 ? -47.304 -1.050 41.331 1.00 34.03 481 THR A N 1
ATOM 3994 C CA . THR A 1 481 ? -48.153 -2.102 40.744 1.00 34.03 481 THR A CA 1
ATOM 3995 C C . THR A 1 481 ? -48.119 -2.100 39.210 1.00 34.03 481 THR A C 1
ATOM 3997 O O . THR A 1 481 ? -48.321 -3.145 38.609 1.00 34.03 481 THR A O 1
ATOM 4000 N N . THR A 1 482 ? -47.797 -0.965 38.583 1.00 30.66 482 THR A N 1
ATOM 4001 C CA . THR A 1 482 ? -47.682 -0.792 37.118 1.00 30.66 482 THR A CA 1
ATOM 4002 C C . THR A 1 482 ? -46.293 -1.091 36.533 1.00 30.66 482 THR A C 1
ATOM 4004 O O . THR A 1 482 ? -46.097 -0.912 35.337 1.00 30.66 482 THR A O 1
ATOM 4007 N N . ILE A 1 483 ? -45.317 -1.497 37.356 1.00 33.44 483 ILE A N 1
ATOM 4008 C CA . ILE A 1 483 ? -43.960 -1.897 36.911 1.00 33.44 483 ILE A CA 1
ATOM 4009 C C . ILE A 1 483 ? -43.806 -3.438 36.860 1.00 33.44 483 ILE A C 1
ATOM 4011 O O . ILE A 1 483 ? -42.790 -3.943 36.386 1.00 33.44 483 ILE A O 1
ATOM 4015 N N . LYS A 1 484 ? -44.817 -4.193 37.311 1.00 29.02 484 LYS A N 1
ATOM 4016 C CA . LYS A 1 484 ? -45.016 -5.591 36.892 1.00 29.02 484 LYS A CA 1
ATOM 4017 C C . LYS A 1 484 ? -45.716 -5.613 35.543 1.00 29.02 484 LYS A C 1
ATOM 4019 O O . LYS A 1 484 ? -45.424 -6.560 34.784 1.00 29.02 484 LYS A O 1
#